Protein AF-A0A7X9BC38-F1 (afdb_monomer_lite)

pLDDT: mean 76.35, std 19.86, range [22.09, 97.69]

Secondary structure (DSSP, 8-state):
---------HHHHHHHTSSSHHHHHHHHHHHHTSSS-PPB---S----EEEEE-SSEEEEEE-SEEEEETTTEEEEE-TTS-EEEEETTTEEEEES--SS--HHHHHHHHS-TT-EEEEES------------SS----EESEEEEEETTEEEEEEEEEEEEETTTEEEEEETT--EEEEBSSSEEEEE-TT-SS-HHHHHHHHS-SS-EEEEESPPP-SPEEP--S--------EEEEEETTEEEEEEEEEEEEETTTEEEEEETTSEEEEEESTTEEEEE-SS-SS-HHHHHHHH-SEEEE--TT------EEP--SS--S-B--EEEEEETTEEEEEE-SEEEEETTTEEEEE-TTS-EEEEETTTEEEEEE--SSSSHHHHHHHT-SSEEEEE-----S---B--S---TT----EEEEEETTEEEEEEEEEEEE---TT---EEEEEE-TTS-EEEEEE----PPPSSEEEEEETTSSEEEEEEGGGEEEE--SS-HHHHHHHH--TT--EEE-HHHH-----PPP---S--------EEEEEETTEEEEEEEEEEEEEGGGTEEEEEETTS-EEEEETTTEEEEEES-HHHHHHHHHHHTT--SSS----B------

Structure (mmCIF, N/CA/C/O backbone):
data_AF-A0A7X9BC38-F1
#
_entry.id   AF-A0A7X9BC38-F1
#
loop_
_atom_site.group_PDB
_atom_site.id
_atom_site.type_symbol
_atom_site.label_atom_id
_atom_site.label_alt_id
_atom_site.label_comp_id
_atom_site.label_asym_id
_atom_site.label_entity_id
_atom_site.label_seq_id
_atom_site.pdbx_PDB_ins_code
_atom_site.Cartn_x
_atom_site.Cartn_y
_atom_site.Cartn_z
_atom_site.occupancy
_atom_site.B_iso_or_equiv
_atom_site.auth_seq_id
_atom_site.auth_comp_id
_atom_site.auth_asym_id
_atom_site.auth_atom_id
_atom_site.pdbx_PDB_model_num
ATOM 1 N N . MET A 1 1 ? 2.733 -49.177 -10.382 1.00 30.72 1 MET A N 1
ATOM 2 C CA . MET A 1 1 ? 4.001 -48.567 -9.919 1.00 30.72 1 MET A CA 1
ATOM 3 C C . MET A 1 1 ? 5.180 -49.210 -10.647 1.00 30.72 1 MET A C 1
ATOM 5 O O . MET A 1 1 ? 5.589 -50.303 -10.282 1.00 30.72 1 MET A O 1
ATOM 9 N N . LYS A 1 2 ? 5.704 -48.570 -11.699 1.00 22.09 2 LYS A N 1
ATOM 10 C CA . LYS A 1 2 ? 7.009 -48.903 -12.296 1.00 22.09 2 LYS A CA 1
ATOM 11 C C . LYS A 1 2 ? 7.976 -47.793 -11.882 1.00 22.09 2 LYS A C 1
ATOM 13 O O . LYS A 1 2 ? 7.775 -46.652 -12.278 1.00 22.09 2 LYS A O 1
ATOM 18 N N . LYS A 1 3 ? 8.974 -48.110 -11.053 1.00 22.75 3 LYS A N 1
ATOM 19 C CA . LYS A 1 3 ? 10.088 -47.200 -10.750 1.00 22.75 3 LYS A CA 1
ATOM 20 C C . LYS A 1 3 ? 11.022 -47.188 -11.960 1.00 22.75 3 LYS A C 1
ATOM 22 O O . LYS A 1 3 ? 11.592 -48.225 -12.288 1.00 22.75 3 LYS A O 1
ATOM 27 N N . ILE A 1 4 ? 11.155 -46.044 -12.623 1.00 23.14 4 ILE A N 1
ATOM 28 C CA . ILE A 1 4 ? 12.216 -45.805 -13.604 1.00 23.14 4 ILE A CA 1
ATOM 29 C C . ILE A 1 4 ? 13.392 -45.216 -12.823 1.00 23.14 4 ILE A C 1
ATOM 31 O O . ILE A 1 4 ? 13.280 -44.131 -12.264 1.00 23.14 4 ILE A O 1
ATOM 35 N N . PHE A 1 5 ? 14.498 -45.955 -12.740 1.00 23.59 5 PHE A N 1
ATOM 36 C CA . PHE A 1 5 ? 15.774 -45.433 -12.257 1.00 23.59 5 PHE A CA 1
ATOM 37 C C . PHE A 1 5 ? 16.539 -44.877 -13.459 1.00 23.59 5 PHE A C 1
ATOM 39 O O . PHE A 1 5 ? 16.936 -45.640 -14.339 1.00 23.59 5 PHE A O 1
ATOM 46 N N . VAL A 1 6 ? 16.748 -43.562 -13.504 1.00 26.64 6 VAL A N 1
ATOM 47 C CA . VAL A 1 6 ? 17.706 -42.953 -14.433 1.00 26.64 6 VAL A CA 1
ATOM 48 C C . VAL A 1 6 ? 19.097 -43.146 -13.833 1.00 26.64 6 VAL A C 1
ATOM 50 O O . VAL A 1 6 ? 19.411 -42.602 -12.777 1.00 26.64 6 VAL A O 1
ATOM 53 N N . LYS A 1 7 ? 19.916 -43.979 -14.478 1.00 25.97 7 LYS A N 1
ATOM 54 C CA . LYS A 1 7 ? 21.315 -44.200 -14.108 1.00 25.97 7 LYS A CA 1
ATOM 55 C C . LYS A 1 7 ? 22.137 -43.061 -14.715 1.00 25.97 7 LYS A C 1
ATOM 57 O O . LYS A 1 7 ? 22.360 -43.047 -15.921 1.00 25.97 7 LYS A O 1
ATOM 62 N N . VAL A 1 8 ? 22.520 -42.084 -13.895 1.00 33.84 8 VAL A N 1
ATOM 63 C CA . VAL A 1 8 ? 23.455 -41.026 -14.301 1.00 33.84 8 VAL A CA 1
ATOM 64 C C . VAL A 1 8 ? 24.853 -41.639 -14.392 1.00 33.84 8 VAL A C 1
ATOM 66 O O . VAL A 1 8 ? 25.285 -42.342 -13.480 1.00 33.84 8 VAL A O 1
ATOM 69 N N . ASP A 1 9 ? 25.523 -41.421 -15.519 1.00 35.16 9 ASP A N 1
ATOM 70 C CA . ASP A 1 9 ? 26.833 -41.989 -15.829 1.00 35.16 9 ASP A CA 1
ATOM 71 C C . ASP A 1 9 ? 27.935 -41.310 -14.988 1.00 35.16 9 ASP A C 1
ATOM 73 O O . ASP A 1 9 ? 28.197 -40.110 -15.125 1.00 35.16 9 ASP A O 1
ATOM 77 N N . GLU A 1 10 ? 28.566 -42.066 -14.083 1.00 39.22 10 GLU A N 1
ATOM 78 C CA . GLU A 1 10 ? 29.584 -41.567 -13.142 1.00 39.22 10 GLU A CA 1
ATOM 79 C C . GLU A 1 10 ? 30.809 -40.953 -13.844 1.00 39.22 10 GLU A C 1
ATOM 81 O O . GLU A 1 10 ? 31.502 -40.108 -13.264 1.00 39.22 10 GLU A O 1
ATOM 86 N N . ASP A 1 11 ? 31.072 -41.327 -15.099 1.00 38.28 11 ASP A N 1
ATOM 87 C CA . ASP A 1 11 ? 32.223 -40.832 -15.857 1.00 38.28 11 ASP A CA 1
ATOM 88 C C . ASP A 1 11 ? 32.031 -39.403 -16.396 1.00 38.28 11 ASP A C 1
ATOM 90 O O . ASP A 1 11 ? 33.016 -38.686 -16.610 1.00 38.28 11 ASP A O 1
ATOM 94 N N . ILE A 1 12 ? 30.785 -38.929 -16.527 1.00 45.94 12 ILE A N 1
ATOM 95 C CA . ILE A 1 12 ? 30.481 -37.529 -16.874 1.00 45.94 12 ILE A CA 1
ATOM 96 C C . ILE A 1 12 ? 30.762 -36.619 -15.669 1.00 45.94 12 ILE A C 1
ATOM 98 O O . ILE A 1 12 ? 31.411 -35.579 -15.808 1.00 45.94 12 ILE A O 1
ATOM 102 N N . ILE A 1 13 ? 30.378 -37.054 -14.466 1.00 41.34 13 ILE A N 1
ATOM 103 C CA . ILE A 1 13 ? 30.617 -36.324 -13.210 1.00 41.34 13 ILE A CA 1
ATOM 104 C C . ILE A 1 13 ? 32.123 -36.229 -12.916 1.00 41.34 13 ILE A C 1
ATOM 106 O O . ILE A 1 13 ? 32.634 -35.159 -12.575 1.00 41.34 13 ILE A O 1
ATOM 110 N N . LYS A 1 14 ? 32.877 -37.317 -13.132 1.00 38.75 14 LYS A N 1
ATOM 111 C CA . LYS A 1 14 ? 34.341 -37.324 -12.952 1.00 38.75 14 LYS A CA 1
ATOM 112 C C . LYS A 1 14 ? 35.088 -36.442 -13.958 1.00 38.75 14 LYS A C 1
ATOM 114 O O . LYS A 1 14 ? 36.154 -35.928 -13.614 1.00 38.75 14 LYS A O 1
ATOM 119 N N . LYS A 1 15 ? 34.556 -36.235 -15.171 1.00 40.56 15 LYS A N 1
ATOM 120 C CA . LYS A 1 15 ? 35.132 -35.301 -16.158 1.00 40.56 15 LYS A CA 1
ATOM 121 C C . LYS A 1 15 ? 34.895 -33.833 -15.795 1.00 40.56 15 LYS A C 1
ATOM 123 O O . LYS A 1 15 ? 35.798 -33.031 -16.006 1.00 40.56 15 LYS A O 1
ATOM 128 N N . ILE A 1 16 ? 33.750 -33.494 -15.201 1.00 41.62 16 ILE A N 1
ATOM 129 C CA . ILE A 1 16 ? 33.426 -32.119 -14.771 1.00 41.62 16 ILE A CA 1
ATOM 130 C C . ILE A 1 16 ? 34.248 -31.695 -13.536 1.00 41.62 16 ILE A C 1
ATOM 132 O O . ILE A 1 16 ? 34.621 -30.530 -13.407 1.00 41.62 16 ILE A O 1
ATOM 136 N N . LEU A 1 17 ? 34.593 -32.641 -12.655 1.00 38.31 17 LEU A N 1
ATOM 137 C CA . LEU A 1 17 ? 35.313 -32.385 -11.396 1.00 38.31 17 LEU A CA 1
ATOM 138 C C . LEU A 1 17 ? 36.843 -32.266 -11.530 1.00 38.31 17 LEU A C 1
ATOM 140 O O . LEU A 1 17 ? 37.531 -31.956 -10.553 1.00 38.31 17 LEU A O 1
ATOM 144 N N . LYS A 1 18 ? 37.419 -32.512 -12.712 1.00 42.03 18 LYS A N 1
ATOM 145 C CA . LYS A 1 18 ? 38.876 -32.528 -12.894 1.00 42.03 18 LYS A CA 1
ATOM 146 C C . LYS A 1 18 ? 39.396 -31.152 -13.337 1.00 42.03 18 LYS A C 1
ATOM 148 O O . LYS A 1 18 ? 39.661 -30.932 -14.511 1.00 42.03 18 LYS A O 1
ATOM 153 N N . ARG A 1 19 ? 39.674 -30.317 -12.324 1.00 40.22 19 ARG A N 1
ATOM 154 C CA . ARG A 1 19 ? 40.579 -29.140 -12.302 1.00 40.22 19 ARG A CA 1
ATOM 155 C C . ARG A 1 19 ? 39.962 -27.786 -12.701 1.00 40.22 19 ARG A C 1
ATOM 157 O O . ARG A 1 19 ? 39.982 -27.400 -13.860 1.00 40.22 19 ARG A O 1
ATOM 164 N N . GLY A 1 20 ? 39.534 -27.030 -11.683 1.00 33.75 20 GLY A N 1
ATOM 165 C CA . GLY A 1 20 ? 39.305 -25.573 -11.734 1.00 33.75 20 GLY A CA 1
ATOM 166 C C . GLY A 1 20 ? 37.865 -25.116 -11.471 1.00 33.75 20 GLY A C 1
ATOM 167 O O . GLY A 1 20 ? 37.649 -24.008 -10.999 1.00 33.75 20 GLY A O 1
ATOM 168 N N . SER A 1 21 ? 36.886 -25.986 -11.707 1.00 39.72 21 SER A N 1
ATOM 169 C CA . SER A 1 21 ? 35.453 -25.658 -11.750 1.00 39.72 21 SER A CA 1
ATOM 170 C C . SER A 1 21 ? 34.690 -25.923 -10.446 1.00 39.72 21 SER A C 1
ATOM 172 O O . SER A 1 21 ? 33.644 -25.323 -10.232 1.00 39.72 21 SER A O 1
ATOM 174 N N . THR A 1 22 ? 35.189 -26.772 -9.543 1.00 35.03 22 THR A N 1
ATOM 175 C CA . THR A 1 22 ? 34.437 -27.158 -8.332 1.00 35.03 22 THR A CA 1
ATOM 176 C C . THR A 1 22 ? 34.333 -26.031 -7.308 1.00 35.03 22 THR A C 1
ATOM 178 O O . THR A 1 22 ? 33.308 -25.918 -6.652 1.00 35.03 22 THR A O 1
ATOM 181 N N . LEU A 1 23 ? 35.356 -25.176 -7.191 1.00 33.75 23 LEU A N 1
ATOM 182 C CA . LEU A 1 23 ? 35.299 -24.018 -6.296 1.00 33.75 23 LEU A CA 1
ATOM 183 C C . LEU A 1 23 ? 34.376 -22.941 -6.875 1.00 33.75 23 LEU A C 1
ATOM 185 O O . LEU A 1 23 ? 33.543 -22.432 -6.155 1.00 33.75 23 LEU A O 1
ATOM 189 N N . VAL A 1 24 ? 34.434 -22.672 -8.184 1.00 39.97 24 VAL A N 1
ATOM 190 C CA . VAL A 1 24 ? 33.552 -21.689 -8.844 1.00 39.97 24 VAL A CA 1
ATOM 191 C C . VAL A 1 24 ? 32.089 -22.130 -8.806 1.00 39.97 24 VAL A C 1
ATOM 193 O O . VAL A 1 24 ? 31.226 -21.310 -8.536 1.00 39.97 24 VAL A O 1
ATOM 196 N N . VAL A 1 25 ? 31.800 -23.419 -9.008 1.00 40.16 25 VAL A N 1
ATOM 197 C CA . VAL A 1 25 ? 30.435 -23.959 -8.905 1.00 40.16 25 VAL A CA 1
ATOM 198 C C . VAL A 1 25 ? 29.974 -24.018 -7.448 1.00 40.16 25 VAL A C 1
ATOM 200 O O . VAL A 1 25 ? 28.839 -23.662 -7.175 1.00 40.16 25 VAL A O 1
ATOM 203 N N . ALA A 1 26 ? 30.833 -24.390 -6.493 1.00 37.91 26 ALA A N 1
ATOM 204 C CA . ALA A 1 26 ? 30.471 -24.371 -5.074 1.00 37.91 26 ALA A CA 1
ATOM 205 C C . ALA A 1 26 ? 30.277 -22.943 -4.539 1.00 37.91 26 ALA A C 1
ATOM 207 O O . ALA A 1 26 ? 29.366 -22.729 -3.747 1.00 37.91 26 ALA A O 1
ATOM 208 N N . THR A 1 27 ? 31.077 -21.973 -4.995 1.00 38.12 27 THR A N 1
ATOM 209 C CA . THR A 1 27 ? 30.932 -20.543 -4.688 1.00 38.12 27 THR A CA 1
ATOM 210 C C . THR A 1 27 ? 29.709 -19.949 -5.382 1.00 38.12 27 THR A C 1
ATOM 212 O O . THR A 1 27 ? 28.973 -19.220 -4.742 1.00 38.12 27 THR A O 1
ATOM 215 N N . ALA A 1 28 ? 29.413 -20.321 -6.631 1.00 37.84 28 ALA A N 1
ATOM 216 C CA . ALA A 1 28 ? 28.177 -19.922 -7.306 1.00 37.84 28 ALA A CA 1
ATOM 217 C C . ALA A 1 28 ? 26.937 -20.500 -6.607 1.00 37.84 28 ALA A C 1
ATOM 219 O O . ALA A 1 28 ? 25.984 -19.768 -6.396 1.00 37.84 28 ALA A O 1
ATOM 220 N N . ILE A 1 29 ? 26.981 -21.767 -6.170 1.00 37.06 29 ILE A N 1
ATOM 221 C CA . ILE A 1 29 ? 25.894 -22.414 -5.418 1.00 37.06 29 ILE A CA 1
ATOM 222 C C . ILE A 1 29 ? 25.734 -21.795 -4.021 1.00 37.06 29 ILE A C 1
ATOM 224 O O . ILE A 1 29 ? 24.613 -21.621 -3.561 1.00 37.06 29 ILE A O 1
ATOM 228 N N . THR A 1 30 ? 26.824 -21.435 -3.334 1.00 32.78 30 THR A N 1
ATOM 229 C CA . THR A 1 30 ? 26.721 -20.740 -2.035 1.00 32.78 30 THR A CA 1
ATOM 230 C C . THR A 1 30 ? 26.280 -19.288 -2.184 1.00 32.78 30 THR A C 1
ATOM 232 O O . THR A 1 30 ? 25.516 -18.840 -1.345 1.00 32.78 30 THR A O 1
ATOM 235 N N . MET A 1 31 ? 26.661 -18.592 -3.261 1.00 33.94 31 MET A N 1
ATOM 236 C CA . MET A 1 31 ? 26.184 -17.238 -3.575 1.00 33.94 31 MET A CA 1
ATOM 237 C C . MET A 1 31 ? 24.701 -17.216 -3.973 1.00 33.94 31 MET A C 1
ATOM 239 O O . MET A 1 31 ? 23.990 -16.311 -3.557 1.00 33.94 31 MET A O 1
ATOM 243 N N . THR A 1 32 ? 24.198 -18.231 -4.689 1.00 34.94 32 THR A N 1
ATOM 244 C CA . THR A 1 32 ? 22.752 -18.382 -4.960 1.00 34.94 32 THR A CA 1
ATOM 245 C C . THR A 1 32 ? 21.939 -18.776 -3.725 1.00 34.94 32 THR A C 1
ATOM 247 O O . THR A 1 32 ? 20.727 -18.636 -3.737 1.00 34.94 32 THR A O 1
ATOM 250 N N . LEU A 1 33 ? 22.588 -19.281 -2.668 1.00 31.27 33 LEU A N 1
ATOM 251 C CA . LEU A 1 33 ? 21.946 -19.677 -1.406 1.00 31.27 33 LEU A CA 1
ATOM 252 C C . LEU A 1 33 ? 22.126 -18.638 -0.283 1.00 31.27 33 LEU A C 1
ATOM 254 O O . LEU A 1 33 ? 21.619 -18.853 0.815 1.00 31.27 33 LEU A O 1
ATOM 258 N N . SER A 1 34 ? 22.881 -17.559 -0.523 1.00 30.34 34 SER A N 1
ATOM 259 C CA . SER A 1 34 ? 23.1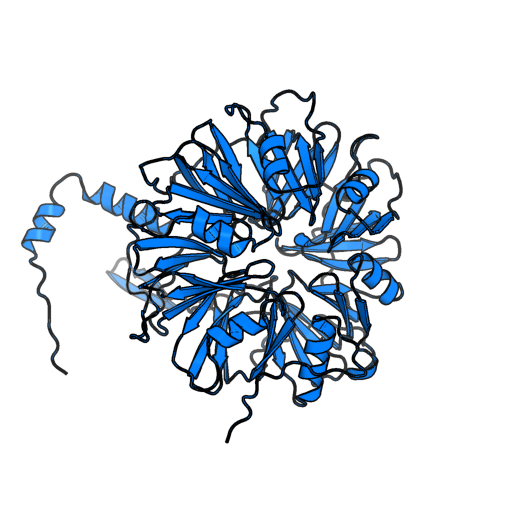77 -16.510 0.465 1.00 30.34 34 SER A CA 1
ATOM 260 C C . SER A 1 34 ? 22.623 -15.131 0.102 1.00 30.34 34 SER A C 1
ATOM 262 O O . SER A 1 34 ? 22.933 -14.170 0.802 1.00 30.34 34 SER A O 1
ATOM 264 N N . GLY A 1 35 ? 21.864 -15.005 -0.991 1.00 29.39 35 GLY A N 1
ATOM 265 C CA . GLY A 1 35 ? 21.002 -13.836 -1.188 1.00 29.39 35 GLY A CA 1
ATOM 266 C C . GLY A 1 35 ? 19.865 -13.860 -0.162 1.00 29.39 35 GLY A C 1
ATOM 267 O O . GLY A 1 35 ? 19.493 -14.941 0.296 1.00 29.39 35 GLY A O 1
ATOM 268 N N . CYS A 1 36 ? 19.308 -12.699 0.190 1.00 33.84 36 CYS A N 1
ATOM 269 C CA . CYS A 1 36 ? 18.105 -12.562 1.038 1.00 33.84 36 CYS A CA 1
ATOM 270 C C . CYS A 1 36 ? 16.825 -13.035 0.313 1.00 33.84 36 CYS A C 1
ATOM 272 O O . CYS A 1 36 ? 15.795 -12.394 0.395 1.00 33.84 36 CYS A O 1
ATOM 274 N N . ASN A 1 37 ? 16.944 -14.088 -0.497 1.00 42.16 37 ASN A N 1
ATOM 275 C CA . ASN A 1 37 ? 15.929 -14.610 -1.398 1.00 42.16 37 ASN A CA 1
ATOM 276 C C . ASN A 1 37 ? 15.975 -16.142 -1.310 1.00 42.16 37 ASN A C 1
ATOM 278 O O . ASN A 1 37 ? 16.452 -16.810 -2.235 1.00 42.16 37 ASN A O 1
ATOM 282 N N . ARG A 1 38 ? 15.583 -16.730 -0.173 1.00 39.81 38 ARG A N 1
ATOM 283 C CA . ARG A 1 38 ? 15.438 -18.192 -0.104 1.00 39.81 38 ARG A CA 1
ATOM 284 C C . ARG A 1 38 ? 14.304 -18.637 -1.026 1.00 39.81 38 ARG A C 1
ATOM 286 O O . ARG A 1 38 ? 13.170 -18.201 -0.896 1.00 39.81 38 ARG A O 1
ATOM 293 N N . GLU A 1 39 ? 14.613 -19.544 -1.949 1.00 48.28 39 GLU A N 1
ATOM 294 C CA . GLU A 1 39 ? 13.603 -20.180 -2.799 1.00 48.28 39 GLU A CA 1
ATOM 295 C C . GLU A 1 39 ? 12.757 -21.157 -1.957 1.00 48.28 39 GLU A C 1
ATOM 297 O O . GLU A 1 39 ? 13.284 -22.144 -1.423 1.00 48.28 39 GLU A O 1
ATOM 302 N N . ILE A 1 40 ? 11.442 -20.925 -1.862 1.00 49.09 40 ILE A N 1
ATOM 303 C CA . ILE A 1 40 ? 10.513 -21.856 -1.206 1.00 49.09 40 ILE A CA 1
ATOM 304 C C . ILE A 1 40 ? 10.020 -22.883 -2.236 1.00 49.09 40 ILE A C 1
ATOM 306 O O . ILE A 1 40 ? 9.362 -22.570 -3.231 1.00 49.09 40 ILE A O 1
ATOM 310 N N . ILE A 1 41 ? 10.344 -24.160 -2.007 1.00 45.22 41 ILE A N 1
ATOM 311 C CA . ILE A 1 41 ? 9.864 -25.264 -2.849 1.00 45.22 41 ILE A CA 1
ATOM 312 C C . ILE A 1 41 ? 8.481 -25.706 -2.350 1.00 45.22 41 ILE A C 1
ATOM 314 O O . ILE A 1 41 ? 8.385 -26.527 -1.433 1.00 45.22 41 ILE A O 1
ATOM 318 N N . ASP A 1 42 ? 7.410 -25.235 -2.995 1.00 49.03 42 ASP A N 1
ATOM 319 C CA . ASP A 1 42 ? 6.065 -25.781 -2.785 1.00 49.03 42 ASP A CA 1
ATOM 320 C C . ASP A 1 42 ? 5.773 -26.943 -3.755 1.00 49.03 42 ASP A C 1
ATOM 322 O O . ASP A 1 42 ? 5.684 -26.794 -4.976 1.00 49.03 42 ASP A O 1
ATOM 326 N N . THR A 1 43 ? 5.598 -28.138 -3.186 1.00 49.53 43 THR A N 1
ATOM 327 C CA . THR A 1 43 ? 5.215 -29.364 -3.913 1.00 49.53 43 THR A CA 1
ATOM 328 C C . THR A 1 43 ? 3.756 -29.768 -3.694 1.00 49.53 43 THR A C 1
ATOM 330 O O . THR A 1 43 ? 3.306 -30.780 -4.239 1.00 49.53 43 THR A O 1
ATOM 333 N N . LYS A 1 44 ? 3.013 -29.023 -2.871 1.00 55.09 44 LYS A N 1
ATOM 334 C CA . LYS A 1 44 ? 1.669 -29.369 -2.407 1.00 55.09 44 LYS A CA 1
ATOM 335 C C . LYS A 1 44 ? 0.586 -28.790 -3.308 1.00 55.09 44 LYS A C 1
ATOM 337 O O . LYS A 1 44 ? -0.410 -29.478 -3.550 1.00 55.09 44 LYS A O 1
ATOM 342 N N . TYR A 1 45 ? 0.787 -27.587 -3.841 1.00 57.59 45 TYR A N 1
ATOM 343 C CA . TYR A 1 45 ? -0.178 -26.933 -4.721 1.00 57.59 45 TYR A CA 1
ATOM 344 C C . TYR A 1 45 ? 0.480 -26.435 -6.007 1.00 57.59 45 TYR A C 1
ATOM 346 O O . TYR A 1 45 ? 1.612 -25.966 -6.010 1.00 57.59 45 TYR A O 1
ATOM 354 N N . GLY A 1 46 ? -0.229 -26.609 -7.124 1.00 65.75 46 GLY A N 1
ATOM 355 C CA . GLY A 1 46 ? 0.180 -26.066 -8.411 1.00 65.75 46 GLY A CA 1
ATOM 356 C C . GLY A 1 46 ? -0.706 -24.882 -8.758 1.00 65.75 46 GLY A C 1
ATOM 357 O O . GLY A 1 46 ? -1.925 -25.055 -8.803 1.00 65.75 46 GLY A O 1
ATOM 358 N N . LEU A 1 47 ? -0.091 -23.723 -8.974 1.00 77.56 47 LEU A N 1
ATOM 359 C CA . LEU A 1 47 ? -0.760 -22.490 -9.380 1.00 77.56 47 LEU A CA 1
ATOM 360 C C . LEU A 1 47 ? -0.942 -22.519 -10.900 1.00 77.56 47 LEU A C 1
ATOM 362 O O . LEU A 1 47 ? -0.026 -22.905 -11.629 1.00 77.56 47 LEU A O 1
ATOM 366 N N . ASP A 1 48 ? -2.136 -22.175 -11.371 1.00 79.88 48 ASP A N 1
ATOM 367 C CA . ASP A 1 48 ? -2.496 -22.248 -12.794 1.00 79.88 48 ASP A CA 1
ATOM 368 C C . ASP A 1 48 ? -2.832 -20.878 -13.394 1.00 79.88 48 ASP A C 1
ATOM 370 O O . ASP A 1 48 ? -2.551 -20.625 -14.568 1.00 79.88 48 ASP A O 1
ATOM 374 N N . THR A 1 49 ? -3.364 -19.972 -12.577 1.00 86.25 49 THR A N 1
ATOM 375 C CA . THR A 1 49 ? -3.862 -18.675 -13.023 1.00 86.25 49 THR A CA 1
ATOM 376 C C . THR A 1 49 ? -3.335 -17.574 -12.122 1.00 86.25 49 THR A C 1
ATOM 378 O O . THR A 1 49 ? -3.477 -17.658 -10.905 1.00 86.25 49 THR A O 1
ATOM 381 N N . GLY A 1 50 ? -2.769 -16.534 -12.724 1.00 90.00 50 GLY A N 1
ATOM 382 C CA . GLY A 1 50 ? -2.454 -15.284 -12.051 1.00 90.00 50 GLY A CA 1
ATOM 383 C C . GLY A 1 50 ? -3.505 -14.230 -12.372 1.00 90.00 50 GLY A C 1
ATOM 384 O O . GLY A 1 50 ? -4.079 -14.210 -13.468 1.00 90.00 50 GLY A O 1
ATOM 385 N N . LEU A 1 51 ? -3.764 -13.368 -11.402 1.00 91.06 51 LEU A N 1
ATOM 386 C CA . LEU A 1 51 ? -4.626 -12.209 -11.524 1.00 91.06 51 LEU A CA 1
ATOM 387 C C . LEU A 1 51 ? -3.893 -11.018 -10.924 1.00 91.06 51 LEU A C 1
ATOM 389 O O . LEU A 1 51 ? -3.662 -11.000 -9.724 1.00 91.06 51 LEU A O 1
ATOM 393 N N . THR A 1 52 ? -3.581 -10.022 -11.743 1.00 90.69 52 THR A N 1
ATOM 394 C CA . THR A 1 52 ? -3.111 -8.729 -11.241 1.00 90.69 52 THR A CA 1
ATOM 395 C C . THR A 1 52 ? -4.272 -7.744 -11.243 1.00 90.69 52 THR A C 1
ATOM 397 O O . THR A 1 52 ? -4.974 -7.641 -12.254 1.00 90.69 52 THR A O 1
ATOM 400 N N . ILE A 1 53 ? -4.480 -7.037 -10.136 1.00 84.88 53 ILE A N 1
ATOM 401 C CA . ILE A 1 53 ? -5.505 -5.994 -10.018 1.00 84.88 53 ILE A CA 1
ATOM 402 C C . ILE A 1 53 ? -4.818 -4.632 -10.118 1.00 84.88 53 ILE A C 1
ATOM 404 O O . ILE A 1 53 ? -3.892 -4.343 -9.369 1.00 84.88 53 ILE A O 1
ATOM 408 N N . GLY A 1 54 ? -5.231 -3.844 -11.110 1.00 80.06 54 GLY A N 1
ATOM 409 C CA . GLY A 1 54 ? -4.835 -2.449 -11.273 1.00 80.06 54 GLY A CA 1
ATOM 410 C C . GLY A 1 54 ? -5.821 -1.507 -10.582 1.00 80.06 54 GLY A C 1
ATOM 411 O O . GLY A 1 54 ? -6.608 -1.934 -9.742 1.00 80.06 54 GLY A O 1
ATOM 412 N N . ASP A 1 55 ? -5.800 -0.228 -10.961 1.00 71.56 55 ASP A N 1
ATOM 413 C CA . ASP A 1 55 ? -6.664 0.800 -10.356 1.00 71.56 55 ASP A CA 1
ATOM 414 C C . ASP A 1 55 ? -8.157 0.515 -10.619 1.00 71.56 55 ASP A C 1
ATOM 416 O O . ASP A 1 55 ? -8.942 0.248 -9.706 1.00 71.56 55 ASP A O 1
ATOM 420 N N . ASP A 1 56 ? -8.542 0.457 -11.895 1.00 79.50 56 ASP A N 1
ATOM 421 C CA . ASP A 1 56 ? -9.885 0.081 -12.345 1.00 79.50 56 ASP A CA 1
ATOM 422 C C . ASP A 1 56 ? -9.883 -1.150 -13.266 1.00 79.50 56 ASP A C 1
ATOM 424 O O . ASP A 1 56 ? -10.908 -1.493 -13.858 1.00 79.50 56 ASP A O 1
ATOM 428 N N . THR A 1 57 ? -8.755 -1.851 -13.375 1.00 87.56 57 THR A N 1
ATOM 429 C CA . THR A 1 57 ? -8.591 -2.988 -14.284 1.00 87.56 57 THR A CA 1
ATOM 430 C C . THR A 1 57 ? -8.192 -4.268 -13.576 1.00 87.56 57 THR A C 1
ATOM 432 O O . THR A 1 57 ? -7.699 -4.287 -12.451 1.00 87.56 57 THR A O 1
ATOM 435 N N . ALA A 1 58 ? -8.398 -5.381 -14.270 1.00 90.31 58 ALA A N 1
ATOM 436 C CA . ALA A 1 58 ? -7.893 -6.673 -13.854 1.00 90.31 58 ALA A CA 1
ATOM 437 C C . ALA A 1 58 ? -7.251 -7.391 -15.036 1.00 90.31 58 ALA A C 1
ATOM 439 O O . ALA A 1 58 ? -7.790 -7.414 -16.143 1.00 90.31 58 ALA A O 1
ATOM 440 N N . ILE A 1 59 ? -6.111 -8.031 -14.795 1.00 92.38 59 ILE A N 1
ATOM 441 C CA . ILE A 1 59 ? -5.345 -8.753 -15.805 1.00 92.38 59 ILE A CA 1
ATOM 442 C C . ILE A 1 59 ? -5.259 -10.220 -15.405 1.00 92.38 59 ILE A C 1
ATOM 444 O O . ILE A 1 59 ? -4.562 -10.575 -14.460 1.00 92.38 59 ILE A O 1
ATOM 448 N N . ILE A 1 60 ? -5.925 -11.087 -16.165 1.00 91.75 60 ILE A N 1
ATOM 449 C CA . ILE A 1 60 ? -5.855 -12.541 -15.984 1.00 91.75 60 ILE A CA 1
ATOM 450 C C . ILE A 1 60 ? -4.815 -13.130 -16.939 1.00 91.75 60 ILE A C 1
ATOM 452 O O . ILE A 1 60 ? -4.838 -12.855 -18.144 1.00 91.75 60 ILE A O 1
ATOM 456 N N . PHE A 1 61 ? -3.945 -13.995 -16.420 1.00 89.81 61 PHE A N 1
ATOM 457 C CA . PHE A 1 61 ? -2.920 -14.687 -17.200 1.00 89.81 61 PHE A CA 1
ATOM 458 C C . PHE A 1 61 ? -2.722 -16.139 -16.754 1.00 89.81 61 PHE A C 1
ATOM 460 O O . PHE A 1 61 ? -2.905 -16.485 -15.590 1.00 89.81 61 PHE A O 1
ATOM 467 N N . GLU A 1 62 ? -2.340 -17.003 -17.698 1.00 87.06 62 GLU A N 1
ATOM 468 C CA . GLU A 1 62 ? -1.948 -18.383 -17.388 1.00 87.06 62 GLU A CA 1
ATOM 469 C C . GLU A 1 62 ? -0.512 -18.407 -16.848 1.00 87.06 62 GLU A C 1
ATOM 471 O O . GLU A 1 62 ? 0.381 -17.733 -17.375 1.00 87.06 62 GLU A O 1
ATOM 476 N N . ILE A 1 63 ? -0.286 -19.223 -15.823 1.00 85.06 63 ILE A N 1
ATOM 477 C CA . ILE A 1 63 ? 1.033 -19.454 -15.241 1.00 85.06 63 ILE A CA 1
ATOM 478 C C . ILE A 1 63 ? 1.607 -20.727 -15.863 1.00 85.06 63 ILE A C 1
ATOM 480 O O . ILE A 1 63 ? 1.087 -21.823 -15.676 1.00 85.06 63 ILE A O 1
ATOM 484 N N . GLU A 1 64 ? 2.704 -20.598 -16.614 1.00 81.00 64 GLU A N 1
ATOM 485 C CA . GLU A 1 64 ? 3.492 -21.748 -17.069 1.00 81.00 64 GLU A CA 1
ATOM 486 C C . GLU A 1 64 ? 4.404 -22.274 -15.959 1.00 81.00 64 GLU A C 1
ATOM 488 O O . GLU A 1 64 ? 4.580 -23.488 -15.824 1.00 81.00 64 GLU A O 1
ATOM 493 N N . ASN A 1 65 ? 5.009 -21.362 -15.207 1.00 78.69 65 ASN A N 1
ATOM 494 C CA . ASN A 1 65 ? 5.899 -21.662 -14.101 1.00 78.69 65 ASN A CA 1
ATOM 495 C C . ASN A 1 65 ? 5.875 -20.496 -13.116 1.00 78.69 65 ASN A C 1
ATOM 497 O O . ASN A 1 65 ? 5.726 -19.347 -13.533 1.00 78.69 65 ASN A O 1
ATOM 501 N N . TRP A 1 66 ? 6.059 -20.788 -11.837 1.00 79.38 66 TRP A N 1
ATOM 502 C CA . TRP A 1 66 ? 6.140 -19.778 -10.794 1.00 79.38 66 TRP A CA 1
ATOM 503 C C . TRP A 1 66 ? 7.195 -20.162 -9.765 1.00 79.38 66 TRP A C 1
ATOM 505 O O . TRP A 1 66 ? 7.539 -21.341 -9.622 1.00 79.38 66 TRP A O 1
ATOM 515 N N . LYS A 1 67 ? 7.700 -19.152 -9.069 1.00 75.81 67 LYS A N 1
ATOM 516 C CA . LYS A 1 67 ? 8.614 -19.280 -7.942 1.00 75.81 67 LYS A CA 1
ATOM 517 C C . LYS A 1 67 ? 8.261 -18.253 -6.889 1.00 75.81 67 LYS A C 1
ATOM 519 O O . LYS A 1 67 ? 7.870 -17.143 -7.239 1.00 75.81 67 LYS A O 1
ATOM 524 N N . ASP A 1 68 ? 8.433 -18.666 -5.649 1.00 67.81 68 ASP A N 1
ATOM 525 C CA . ASP A 1 68 ? 8.241 -17.856 -4.458 1.00 67.81 68 ASP A CA 1
ATOM 526 C C . ASP A 1 68 ? 9.601 -17.469 -3.881 1.00 67.81 68 ASP A C 1
ATOM 528 O O . ASP A 1 68 ? 10.514 -18.309 -3.840 1.00 67.81 68 ASP A O 1
ATOM 532 N N . TYR A 1 69 ? 9.729 -16.210 -3.482 1.00 65.00 69 TYR A N 1
ATOM 533 C CA . TYR A 1 69 ? 10.930 -15.632 -2.890 1.00 65.00 69 TYR A CA 1
ATOM 534 C C . TYR A 1 69 ? 10.564 -14.966 -1.561 1.00 65.00 69 TYR A C 1
ATOM 536 O O . TYR A 1 69 ? 9.443 -14.495 -1.397 1.00 65.00 69 TYR A O 1
ATOM 544 N N . GLU A 1 70 ? 11.524 -14.922 -0.633 1.00 54.72 70 GLU A N 1
ATOM 545 C CA . GLU A 1 70 ? 11.416 -14.104 0.588 1.00 54.72 70 GLU A CA 1
ATOM 546 C C . GLU A 1 70 ? 11.124 -12.630 0.235 1.00 54.72 70 GLU A C 1
ATOM 548 O O . GLU A 1 70 ? 11.651 -12.127 -0.763 1.00 54.72 70 GLU A O 1
ATOM 553 N N . GLY A 1 71 ? 10.307 -11.952 1.050 1.00 57.12 71 GLY A N 1
ATOM 554 C CA . GLY A 1 71 ? 9.900 -10.558 0.839 1.00 57.12 71 GLY A CA 1
ATOM 555 C C . GLY A 1 71 ? 8.769 -10.413 -0.180 1.00 57.12 71 GLY A C 1
ATOM 556 O O . GLY A 1 71 ? 8.888 -9.647 -1.136 1.00 57.12 71 GLY A O 1
ATOM 557 N N . GLU A 1 72 ? 7.690 -11.186 -0.010 1.00 70.00 72 GLU A N 1
ATOM 558 C CA . GLU A 1 72 ? 6.407 -10.990 -0.707 1.00 70.00 72 GLU A CA 1
ATOM 559 C C . GLU A 1 72 ? 6.379 -11.144 -2.232 1.00 70.00 72 GLU A C 1
ATOM 561 O O . GLU A 1 72 ? 5.417 -10.716 -2.875 1.00 70.00 72 GLU A O 1
ATOM 566 N N . GLN A 1 73 ? 7.398 -11.739 -2.849 1.00 76.88 73 GLN A N 1
ATOM 567 C CA . GLN A 1 73 ? 7.563 -11.689 -4.303 1.00 76.88 73 GLN A CA 1
ATOM 568 C C . GLN A 1 73 ? 7.416 -13.034 -5.001 1.00 76.88 73 GLN A C 1
ATOM 570 O O . GLN A 1 73 ? 7.997 -14.052 -4.622 1.00 76.88 73 GLN A O 1
ATOM 575 N N . TYR A 1 74 ? 6.751 -12.993 -6.154 1.00 80.06 74 TYR A N 1
ATOM 576 C CA . TYR A 1 74 ? 6.657 -14.109 -7.082 1.00 80.06 74 TYR A CA 1
ATOM 577 C C . TYR A 1 74 ? 7.352 -13.796 -8.399 1.00 80.06 74 TYR A C 1
ATOM 579 O O . TYR A 1 74 ? 7.068 -12.786 -9.047 1.00 80.06 74 TYR A O 1
ATOM 587 N N . GLN A 1 75 ? 8.184 -14.722 -8.875 1.00 84.38 75 GLN A N 1
ATOM 588 C CA . GLN A 1 75 ? 8.550 -14.753 -10.291 1.00 84.38 75 GLN A CA 1
ATOM 589 C C . GLN A 1 75 ? 7.557 -15.643 -11.021 1.00 84.38 75 GLN A C 1
ATOM 591 O O . GLN A 1 75 ? 7.439 -16.835 -10.746 1.00 84.38 75 GLN A O 1
ATOM 596 N N . LEU A 1 76 ? 6.876 -15.068 -11.998 1.00 87.06 76 LEU A N 1
ATOM 597 C CA . LEU A 1 76 ? 5.853 -15.709 -12.801 1.00 87.06 76 LEU A CA 1
ATOM 598 C C . LEU A 1 76 ? 6.327 -15.766 -14.248 1.00 87.06 76 LEU A C 1
ATOM 600 O O . LEU A 1 76 ? 6.809 -14.779 -14.803 1.00 87.06 76 LEU A O 1
ATOM 604 N N . LYS A 1 77 ? 6.171 -16.924 -14.884 1.00 87.00 77 LYS A N 1
ATOM 605 C CA . LYS A 1 77 ? 6.416 -17.107 -16.312 1.00 87.00 77 LYS A CA 1
ATOM 606 C C . LYS A 1 77 ? 5.125 -17.513 -17.001 1.00 87.00 77 LYS A C 1
ATOM 608 O O . LYS A 1 77 ? 4.513 -18.511 -16.630 1.00 87.00 77 LYS A O 1
ATOM 613 N N . THR A 1 78 ? 4.750 -16.775 -18.038 1.00 87.38 78 THR A N 1
ATOM 614 C CA . THR A 1 78 ? 3.599 -17.101 -18.895 1.00 87.38 78 THR A CA 1
ATOM 615 C C . THR A 1 78 ? 3.991 -18.094 -20.000 1.00 87.38 78 THR A C 1
ATOM 617 O O . THR A 1 78 ? 5.158 -18.122 -20.410 1.00 87.38 78 THR A O 1
ATOM 620 N N . PRO A 1 79 ? 3.041 -18.859 -20.576 1.00 84.56 79 PRO A N 1
ATOM 621 C CA . PRO A 1 79 ? 3.309 -19.743 -21.717 1.00 84.56 79 PRO A CA 1
ATOM 622 C C . PRO A 1 79 ? 3.869 -19.027 -22.956 1.00 84.56 79 PRO A C 1
ATOM 624 O O . PRO A 1 79 ? 4.487 -19.651 -23.816 1.00 84.56 79 PRO A O 1
ATOM 627 N N . GLN A 1 80 ? 3.640 -17.717 -23.074 1.00 85.94 80 GLN A N 1
ATOM 628 C CA . GLN A 1 80 ? 4.132 -16.891 -24.176 1.00 85.94 80 GLN A CA 1
ATOM 629 C C . GLN A 1 80 ? 5.574 -16.407 -23.955 1.00 85.94 80 GLN A C 1
ATOM 631 O O . GLN A 1 80 ? 6.131 -15.750 -24.830 1.00 85.94 80 GLN A O 1
ATOM 636 N N . GLY A 1 81 ? 6.196 -16.748 -22.822 1.00 86.62 81 GLY A N 1
ATOM 637 C CA . GLY A 1 81 ? 7.594 -16.442 -22.531 1.00 86.62 81 GLY A CA 1
ATOM 638 C C . GLY A 1 81 ? 7.830 -15.125 -21.791 1.00 86.62 81 GLY A C 1
ATOM 639 O O . GLY A 1 81 ? 8.990 -14.804 -21.543 1.00 86.62 81 GLY A O 1
ATOM 640 N N . LEU A 1 82 ? 6.777 -14.384 -21.415 1.00 90.25 82 LEU A N 1
ATOM 641 C CA . LEU A 1 82 ? 6.906 -13.239 -20.504 1.00 90.25 82 LEU A CA 1
ATOM 642 C C . LEU A 1 82 ? 7.311 -13.754 -19.124 1.00 90.25 82 LEU A C 1
ATOM 644 O O . LEU A 1 82 ? 6.622 -14.632 -18.596 1.00 90.25 82 LEU A O 1
ATOM 648 N N . VAL A 1 83 ? 8.381 -13.198 -18.555 1.00 90.81 83 VAL A N 1
ATOM 649 C CA . VAL A 1 83 ? 8.740 -13.385 -17.141 1.00 90.81 83 VAL A CA 1
ATOM 650 C C . VAL A 1 83 ? 8.482 -12.078 -16.402 1.00 90.81 83 VAL A C 1
ATOM 652 O O . VAL A 1 83 ? 8.853 -11.015 -16.899 1.00 90.81 83 VAL A O 1
ATOM 655 N N . MET A 1 84 ? 7.851 -12.165 -15.238 1.00 90.88 84 MET A N 1
ATOM 656 C CA . MET A 1 84 ? 7.481 -11.037 -14.392 1.00 90.88 84 MET A CA 1
ATOM 657 C C . MET A 1 84 ? 7.865 -11.341 -12.947 1.00 90.88 84 MET A C 1
ATOM 659 O O . MET A 1 84 ? 7.525 -12.410 -12.454 1.00 90.88 84 MET A O 1
ATOM 663 N N . LEU A 1 85 ? 8.548 -10.414 -12.283 1.00 88.94 85 LEU A N 1
ATOM 664 C CA . LEU A 1 85 ? 8.663 -10.381 -10.827 1.00 88.94 85 LEU A CA 1
ATOM 665 C C . LEU A 1 85 ? 7.596 -9.426 -10.295 1.00 88.94 85 LEU A C 1
ATOM 667 O O . LEU A 1 85 ? 7.562 -8.274 -10.735 1.00 88.94 85 LEU A O 1
ATOM 671 N N . SER A 1 86 ? 6.733 -9.910 -9.407 1.00 87.12 86 SER A N 1
ATOM 672 C CA . SER A 1 86 ? 5.592 -9.164 -8.870 1.00 87.12 86 SER A CA 1
ATOM 673 C C . SER A 1 86 ? 5.448 -9.378 -7.371 1.00 87.12 86 SER A C 1
ATOM 675 O O . SER A 1 86 ? 5.775 -10.462 -6.895 1.00 87.12 86 SER A O 1
ATOM 677 N N . SER A 1 87 ? 4.919 -8.382 -6.660 1.00 84.00 87 SER A N 1
ATOM 678 C CA . SER A 1 87 ? 4.514 -8.525 -5.260 1.00 84.00 87 SER A CA 1
ATOM 679 C C . SER A 1 87 ? 3.187 -9.289 -5.142 1.00 84.00 87 SER A C 1
ATOM 681 O O . SER A 1 87 ? 2.333 -9.242 -6.032 1.00 84.00 87 SER A O 1
ATOM 683 N N . SER A 1 88 ? 3.012 -9.988 -4.024 1.00 78.75 88 SER A N 1
ATOM 684 C CA . SER A 1 88 ? 1.762 -10.618 -3.599 1.00 78.75 88 SER A CA 1
ATOM 685 C C . SER A 1 88 ? 0.665 -9.615 -3.222 1.00 78.75 88 SER A C 1
ATOM 687 O O . SER A 1 88 ? -0.502 -9.991 -3.124 1.00 78.75 88 SER A O 1
ATOM 689 N N . PHE A 1 89 ? 1.010 -8.333 -3.060 1.00 80.62 89 PHE A N 1
ATOM 690 C CA . PHE A 1 89 ? 0.068 -7.266 -2.711 1.00 80.62 89 PHE A CA 1
ATOM 691 C C . PHE A 1 89 ? -0.857 -6.865 -3.854 1.00 80.62 89 PHE A C 1
ATOM 693 O O . PHE A 1 89 ? -1.909 -6.288 -3.610 1.00 80.62 89 PHE A O 1
ATOM 700 N N . ASP A 1 90 ? -0.492 -7.140 -5.101 1.00 82.88 90 ASP A N 1
ATOM 701 C CA . ASP A 1 90 ? -1.328 -6.793 -6.255 1.00 82.88 90 ASP A CA 1
ATOM 702 C C . ASP A 1 90 ? -1.563 -7.959 -7.211 1.00 82.88 90 ASP A C 1
ATOM 704 O O . ASP A 1 90 ? -2.262 -7.813 -8.219 1.00 82.88 90 ASP A O 1
ATOM 708 N N . THR A 1 91 ? -0.972 -9.118 -6.909 1.00 88.25 91 THR A N 1
ATOM 709 C CA . THR A 1 91 ? -1.007 -10.292 -7.767 1.00 88.25 91 THR A CA 1
ATOM 710 C C . THR A 1 91 ? -1.443 -11.522 -6.990 1.00 88.25 91 THR A C 1
ATOM 712 O O . THR A 1 91 ? -0.702 -12.099 -6.200 1.00 88.25 91 THR A O 1
ATOM 715 N N . GLU A 1 92 ? -2.652 -11.965 -7.312 1.00 88.94 92 GLU A N 1
ATOM 716 C CA . GLU A 1 92 ? -3.311 -13.119 -6.722 1.00 88.94 92 GLU A CA 1
ATOM 717 C C . GLU A 1 92 ? -3.060 -14.365 -7.565 1.00 88.94 92 GLU A C 1
ATOM 719 O O . GLU A 1 92 ? -3.212 -14.351 -8.794 1.00 88.94 92 GLU A O 1
ATOM 724 N N . LEU A 1 93 ? -2.723 -15.479 -6.915 1.00 88.62 93 LEU A N 1
ATOM 725 C CA . LEU A 1 93 ? -2.441 -16.737 -7.603 1.00 88.62 93 LEU A CA 1
ATOM 726 C C . LEU A 1 93 ? -3.487 -17.791 -7.243 1.00 88.62 93 LEU A C 1
ATOM 728 O O . LEU A 1 93 ? -3.675 -18.158 -6.085 1.00 88.62 93 LEU A O 1
ATOM 732 N N . PHE A 1 94 ? -4.175 -18.324 -8.246 1.00 87.31 94 PHE A N 1
ATOM 733 C CA . PHE A 1 94 ? -5.230 -19.315 -8.057 1.00 87.31 94 PHE A CA 1
ATOM 734 C C . PHE A 1 94 ? -4.734 -20.731 -8.331 1.00 87.31 94 PHE A C 1
ATOM 736 O O . PHE A 1 94 ? -3.863 -20.970 -9.171 1.00 87.31 94 PHE A O 1
ATOM 743 N N . TYR A 1 95 ? -5.346 -21.686 -7.629 1.00 82.62 95 TYR A N 1
ATOM 744 C CA . TYR A 1 95 ? -5.118 -23.106 -7.851 1.00 82.62 95 TYR A CA 1
ATOM 745 C C . TYR A 1 95 ? -6.397 -23.926 -7.752 1.00 82.62 95 TYR A C 1
ATOM 747 O O . TYR A 1 95 ? -7.299 -23.657 -6.954 1.00 82.62 95 TYR A O 1
ATOM 755 N N . GLY A 1 96 ? -6.418 -25.020 -8.510 1.00 74.75 96 GLY A N 1
ATOM 756 C CA . GLY A 1 96 ? -7.520 -25.968 -8.482 1.00 74.75 96 GLY A CA 1
ATOM 757 C C . GLY A 1 96 ? -8.711 -25.505 -9.314 1.00 74.75 96 GLY A C 1
ATOM 758 O O . GLY A 1 96 ? -8.755 -24.407 -9.857 1.00 74.75 96 GLY A O 1
ATOM 759 N N . HIS A 1 97 ? -9.691 -26.393 -9.429 1.00 69.31 97 HIS A N 1
ATOM 760 C CA . HIS A 1 97 ? -10.881 -26.153 -10.229 1.00 69.31 97 HIS A CA 1
ATOM 761 C C . HIS A 1 97 ? -12.076 -25.898 -9.319 1.00 69.31 97 HIS A C 1
ATOM 763 O O . HIS A 1 97 ? -12.193 -26.523 -8.266 1.00 69.31 97 HIS A O 1
ATOM 769 N N . SER A 1 98 ? -12.957 -25.002 -9.747 1.00 69.00 98 SER A N 1
ATOM 770 C CA . SER A 1 98 ? -14.225 -24.739 -9.086 1.00 69.00 98 SER A CA 1
ATOM 771 C C . SER A 1 98 ? -15.286 -24.437 -10.133 1.00 69.00 98 SER A C 1
ATOM 773 O O . SER A 1 98 ? -15.086 -23.581 -10.996 1.00 69.00 98 SER A O 1
ATOM 775 N N . ASP A 1 99 ? -16.425 -25.111 -9.991 1.00 66.25 99 ASP A N 1
ATOM 776 C CA . ASP A 1 99 ? -17.649 -24.818 -10.737 1.00 66.25 99 ASP A CA 1
ATOM 777 C C . ASP A 1 99 ? -18.388 -23.585 -10.170 1.00 66.25 99 ASP A C 1
ATOM 779 O O . ASP A 1 99 ? -19.297 -23.051 -10.804 1.00 66.25 99 ASP A O 1
ATOM 783 N N . THR A 1 100 ? -18.004 -23.126 -8.972 1.00 65.56 100 THR A N 1
ATOM 784 C CA . THR A 1 100 ? -18.674 -22.058 -8.209 1.00 65.56 100 THR A CA 1
ATOM 785 C C . THR A 1 100 ? -17.974 -20.704 -8.346 1.00 65.56 100 THR A C 1
ATOM 787 O O . THR A 1 100 ? -18.629 -19.675 -8.481 1.00 65.56 100 THR A O 1
ATOM 790 N N . TYR A 1 101 ? -16.643 -20.699 -8.314 1.00 69.56 101 TYR A N 1
ATOM 791 C CA . TYR A 1 101 ? -15.761 -19.540 -8.250 1.00 69.56 101 TYR A CA 1
ATOM 792 C C . TYR A 1 101 ? -14.864 -19.548 -9.484 1.00 69.56 101 TYR A C 1
ATOM 794 O O . TYR A 1 101 ? -13.888 -20.297 -9.557 1.00 69.56 101 TYR A O 1
ATOM 802 N N . SER A 1 102 ? -15.171 -18.702 -10.467 1.00 80.12 102 SER A N 1
ATOM 803 C CA . SER A 1 102 ? -14.278 -18.472 -11.610 1.00 80.12 102 SER A CA 1
ATOM 804 C C . SER A 1 102 ? -13.373 -17.265 -11.347 1.00 80.12 102 SER A C 1
ATOM 806 O O . SER A 1 102 ? -13.857 -16.242 -10.862 1.00 80.12 102 SER A O 1
ATOM 808 N N . VAL A 1 103 ? -12.088 -17.335 -11.734 1.00 84.81 103 VAL A N 1
ATOM 809 C CA . VAL A 1 103 ? -11.165 -16.173 -11.658 1.00 84.81 103 VAL A CA 1
ATOM 810 C C . VAL A 1 103 ? -11.747 -14.979 -12.395 1.00 84.81 103 VAL A C 1
ATOM 812 O O . VAL A 1 103 ? -11.679 -13.858 -11.915 1.00 84.81 103 VAL A O 1
ATOM 815 N N . LYS A 1 104 ? -12.397 -15.228 -13.539 1.00 84.88 104 LYS A N 1
ATOM 816 C CA . LYS A 1 104 ? -13.073 -14.196 -14.327 1.00 84.88 104 LYS A CA 1
ATOM 817 C C . LYS A 1 104 ? -14.039 -13.374 -13.484 1.00 84.88 104 LYS A C 1
ATOM 819 O O . LYS A 1 104 ? -14.035 -12.150 -13.564 1.00 84.88 104 LYS A O 1
ATOM 824 N N . SER A 1 105 ? -14.898 -14.039 -12.724 1.00 81.56 105 SER A N 1
ATOM 825 C CA . SER A 1 105 ? -15.903 -13.324 -11.956 1.00 81.56 105 SER A CA 1
ATOM 826 C C . SER A 1 105 ? -15.364 -12.776 -10.641 1.00 81.56 105 SER A C 1
ATOM 828 O O . SER A 1 105 ? -15.868 -11.743 -10.218 1.00 81.56 105 SER A O 1
ATOM 830 N N . PHE A 1 106 ? -14.337 -13.391 -10.048 1.00 85.00 106 PHE A N 1
ATOM 831 C CA . PHE A 1 106 ? -13.579 -12.761 -8.965 1.00 85.00 106 PHE A CA 1
ATOM 832 C C . PHE A 1 106 ? -12.989 -11.423 -9.436 1.00 85.00 106 PHE A C 1
ATOM 834 O O . PHE A 1 106 ? -13.228 -10.391 -8.817 1.00 85.00 106 PHE A O 1
ATOM 841 N N . ALA A 1 107 ? -12.301 -11.433 -10.580 1.00 87.50 107 ALA A N 1
ATOM 842 C CA . ALA A 1 107 ? -11.676 -10.261 -11.181 1.00 87.50 107 ALA A CA 1
ATOM 843 C C . ALA A 1 107 ? -12.701 -9.180 -11.548 1.00 87.50 107 ALA A C 1
ATOM 845 O O . ALA A 1 107 ? -12.508 -8.015 -11.231 1.00 87.50 107 ALA A O 1
ATOM 846 N N . SER A 1 108 ? -13.833 -9.574 -12.143 1.00 83.88 108 SER A N 1
ATOM 847 C CA . SER A 1 108 ? -14.907 -8.633 -12.508 1.00 83.88 108 SER A CA 1
ATOM 848 C C . SER A 1 108 ? -15.534 -7.938 -11.293 1.00 83.88 108 SER A C 1
ATOM 850 O O . SER A 1 108 ? -16.069 -6.848 -11.434 1.00 83.88 108 SER A O 1
ATOM 852 N N . ASN A 1 109 ? -15.492 -8.566 -10.115 1.00 80.69 109 ASN A N 1
ATOM 853 C CA . ASN A 1 109 ? -15.999 -7.976 -8.876 1.00 80.69 109 ASN A CA 1
ATOM 854 C C . ASN A 1 109 ? -14.945 -7.150 -8.129 1.00 80.69 109 ASN A C 1
ATOM 856 O O . ASN A 1 109 ? -15.309 -6.293 -7.325 1.00 80.69 109 ASN A O 1
ATOM 860 N N . ALA A 1 110 ? -13.660 -7.445 -8.340 1.00 81.12 110 ALA A N 1
ATOM 861 C CA . ALA A 1 110 ? -12.554 -6.700 -7.746 1.00 81.12 110 ALA A CA 1
ATOM 862 C C . ALA A 1 110 ? -12.396 -5.307 -8.377 1.00 81.12 110 ALA A C 1
ATOM 864 O O . ALA A 1 110 ? -11.909 -4.393 -7.725 1.00 81.12 110 ALA A O 1
ATOM 865 N N . ILE A 1 111 ? -12.856 -5.137 -9.618 1.00 80.94 111 ILE A N 1
ATOM 866 C CA . ILE A 1 111 ? -12.821 -3.864 -10.342 1.00 80.94 111 ILE A CA 1
ATOM 867 C C . ILE A 1 111 ? -14.141 -3.098 -10.214 1.00 80.94 111 ILE A C 1
ATOM 869 O O . ILE A 1 111 ? -15.182 -3.648 -9.841 1.00 80.94 111 ILE A O 1
ATOM 873 N N . SER A 1 112 ? -14.107 -1.802 -10.528 1.00 73.06 112 SER A N 1
ATOM 874 C CA . SER A 1 112 ? -15.315 -0.976 -10.570 1.00 73.06 112 SER A CA 1
ATOM 875 C C . SER A 1 112 ? -16.297 -1.475 -11.648 1.00 73.06 112 SER A C 1
ATOM 877 O O . SER A 1 112 ? -15.911 -2.154 -12.596 1.00 73.06 112 SER A O 1
ATOM 879 N N . ASN A 1 113 ? -17.579 -1.095 -11.566 1.00 65.94 113 ASN A N 1
ATOM 880 C CA . ASN A 1 113 ? -18.579 -1.466 -12.587 1.00 65.94 113 ASN A CA 1
ATOM 881 C C . ASN A 1 113 ? -18.239 -0.965 -14.007 1.00 65.94 113 ASN A C 1
ATOM 883 O O . ASN A 1 113 ? -18.843 -1.426 -14.974 1.00 65.94 113 ASN A O 1
ATOM 887 N N . LEU A 1 114 ? -17.341 0.018 -14.119 1.00 67.94 114 LEU A N 1
ATOM 888 C CA . LEU A 1 114 ? -16.849 0.567 -15.384 1.00 67.94 114 LEU A CA 1
ATOM 889 C C . LEU A 1 114 ? -15.470 0.012 -15.767 1.00 67.94 114 LEU A C 1
ATOM 891 O O . LEU A 1 114 ? -14.974 0.345 -16.837 1.00 67.94 114 LEU A O 1
ATOM 895 N N . GLY A 1 115 ? -14.880 -0.815 -14.905 1.00 75.50 115 GLY A N 1
ATOM 896 C CA . GLY A 1 115 ? -13.540 -1.348 -15.058 1.00 75.50 115 GLY A CA 1
ATOM 897 C C . GLY A 1 115 ? -13.397 -2.349 -16.197 1.00 75.50 115 GLY A C 1
ATOM 898 O O . GLY A 1 115 ? -14.359 -3.004 -16.619 1.00 75.50 115 GLY A O 1
ATOM 899 N N . GLU A 1 116 ? -12.167 -2.503 -16.679 1.00 85.50 116 GLU A N 1
ATOM 900 C CA . GLU A 1 116 ? -11.848 -3.384 -17.800 1.00 85.50 116 GLU A CA 1
ATOM 901 C C . GLU A 1 116 ? -11.176 -4.687 -17.351 1.00 85.50 116 GLU A C 1
ATOM 903 O O . GLU A 1 116 ? -10.222 -4.710 -16.571 1.00 85.50 116 GLU A O 1
ATOM 908 N N . LEU A 1 117 ? -11.662 -5.807 -17.894 1.00 88.38 117 LEU A N 1
ATOM 909 C CA . LEU A 1 117 ? -11.048 -7.116 -17.702 1.00 88.38 117 LEU A CA 1
ATOM 910 C C . LEU A 1 117 ? -10.193 -7.489 -18.914 1.00 88.38 117 LEU A C 1
ATOM 912 O O . LEU A 1 117 ? -10.701 -7.696 -20.021 1.00 88.38 117 LEU A O 1
ATOM 916 N N . HIS A 1 118 ? -8.900 -7.663 -18.682 1.00 89.19 118 HIS A N 1
ATOM 917 C CA . HIS A 1 118 ? -7.930 -8.048 -19.690 1.00 89.19 118 HIS A CA 1
ATOM 918 C C . HIS A 1 118 ? -7.480 -9.497 -19.540 1.00 89.19 118 HIS A C 1
ATOM 920 O O . HIS A 1 118 ? -7.379 -10.057 -18.450 1.00 89.19 118 HIS A O 1
ATOM 926 N N . TYR A 1 119 ? -7.131 -10.082 -20.682 1.00 88.06 119 TYR A N 1
ATOM 927 C CA . TYR A 1 119 ? -6.530 -11.403 -20.769 1.00 88.06 119 TYR A CA 1
ATOM 928 C C . TYR A 1 119 ? -5.149 -11.297 -21.415 1.00 88.06 119 TYR A C 1
ATOM 930 O O . TYR A 1 119 ? -4.970 -10.617 -22.436 1.00 88.06 119 TYR A O 1
ATOM 938 N N . LEU A 1 120 ? -4.161 -11.957 -20.816 1.00 82.69 120 LEU A N 1
ATOM 939 C CA . LEU A 1 120 ? -2.825 -12.109 -21.382 1.00 82.69 120 LEU A CA 1
ATOM 940 C C . LEU A 1 120 ? -2.610 -13.551 -21.831 1.00 82.69 120 LEU A C 1
ATOM 942 O O . LEU A 1 120 ? -2.578 -14.478 -21.026 1.00 82.69 120 LEU A O 1
ATOM 946 N N . GLY A 1 121 ? -2.432 -13.715 -23.143 1.00 67.19 121 GLY A N 1
ATOM 947 C CA . GLY A 1 121 ? -2.201 -15.013 -23.766 1.00 67.19 121 GLY A CA 1
ATOM 948 C C . GLY A 1 121 ? -3.478 -15.798 -24.082 1.00 67.19 121 GLY A C 1
ATOM 949 O O . GLY A 1 121 ? -4.598 -15.302 -23.969 1.00 67.19 121 GLY A O 1
ATOM 950 N N . LEU A 1 122 ? -3.287 -17.036 -24.545 1.00 60.03 122 LEU A N 1
ATOM 951 C CA . LEU A 1 122 ? -4.364 -18.011 -24.728 1.00 60.03 122 LEU A CA 1
ATOM 952 C C . LEU A 1 122 ? -4.553 -18.752 -23.405 1.00 60.03 122 LEU A C 1
ATOM 954 O O . LEU A 1 122 ? -3.652 -19.483 -23.009 1.00 60.03 122 LEU A O 1
ATOM 958 N N . ILE A 1 123 ? -5.699 -18.572 -22.750 1.00 57.81 123 ILE A N 1
ATOM 959 C CA . ILE A 1 123 ? -6.039 -19.312 -21.530 1.00 57.81 123 ILE A CA 1
ATOM 960 C C . ILE A 1 123 ? -6.449 -20.724 -21.929 1.00 57.81 123 ILE A C 1
ATOM 962 O O . ILE A 1 123 ? -7.421 -20.900 -22.669 1.00 57.81 123 ILE A O 1
ATOM 966 N N . SER A 1 124 ? -5.708 -21.727 -21.460 1.00 53.94 124 SER A N 1
ATOM 967 C CA . SER A 1 124 ? -6.104 -23.126 -21.592 1.00 53.94 124 SER A CA 1
ATOM 968 C C . SER A 1 124 ? -6.395 -23.744 -20.226 1.00 53.94 124 SER A C 1
ATOM 970 O O . SER A 1 124 ? -5.597 -23.619 -19.305 1.00 53.94 124 SER A O 1
ATOM 972 N N . ASP A 1 125 ? -7.521 -24.451 -20.104 1.00 48.47 125 ASP A N 1
ATOM 973 C CA . ASP A 1 125 ? -7.880 -25.221 -18.903 1.00 48.47 125 ASP A CA 1
ATOM 974 C C . ASP A 1 125 ? -7.020 -26.499 -18.804 1.00 48.47 125 ASP A C 1
ATOM 976 O O . ASP A 1 125 ? -7.508 -27.614 -19.012 1.00 48.47 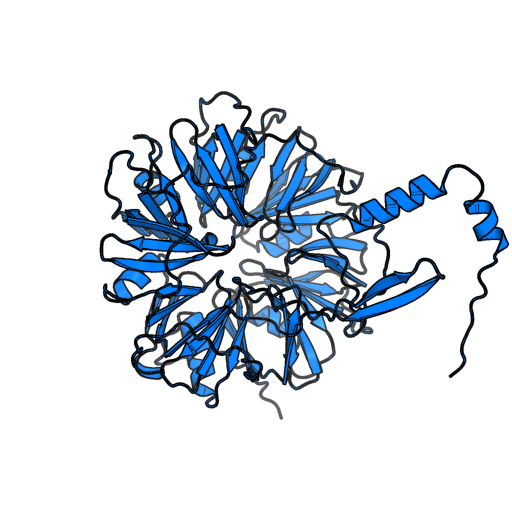125 ASP A O 1
ATOM 980 N N . LYS A 1 126 ? -5.707 -26.364 -18.578 1.00 51.00 126 LYS A N 1
ATOM 981 C CA . LYS A 1 126 ? -4.780 -27.501 -18.450 1.00 51.00 126 LYS A CA 1
ATOM 982 C C . LYS A 1 126 ? -4.015 -27.510 -17.126 1.00 51.00 126 LYS A C 1
ATOM 984 O O . LYS A 1 126 ? -3.918 -26.513 -16.430 1.00 51.00 126 LYS A O 1
ATOM 989 N N . ASP A 1 127 ? -3.535 -28.714 -16.808 1.00 51.69 127 ASP A N 1
ATOM 990 C CA . ASP A 1 127 ? -3.141 -29.244 -15.497 1.00 51.69 127 ASP A CA 1
ATOM 991 C C . ASP A 1 127 ? -2.301 -28.344 -14.567 1.00 51.69 127 ASP A C 1
ATOM 993 O O . ASP A 1 127 ? -1.424 -27.596 -14.993 1.00 51.69 127 ASP A O 1
ATOM 997 N N . LYS A 1 128 ? -2.521 -28.549 -13.256 1.00 53.16 128 LYS A N 1
ATOM 998 C CA . LYS A 1 128 ? -1.818 -27.939 -12.110 1.00 53.16 128 LYS A CA 1
ATOM 999 C C . LYS A 1 128 ? -0.298 -27.887 -12.306 1.00 53.16 128 LYS A C 1
ATOM 1001 O O . LYS A 1 128 ? 0.332 -28.932 -12.496 1.00 53.16 128 LYS A O 1
ATOM 1006 N N . ARG A 1 129 ? 0.303 -26.700 -12.156 1.00 65.06 129 ARG A N 1
ATOM 1007 C CA . ARG A 1 129 ? 1.746 -26.488 -12.347 1.00 65.06 129 ARG A CA 1
ATOM 1008 C C . ARG A 1 129 ? 2.462 -26.233 -11.019 1.00 65.06 129 ARG A C 1
ATOM 1010 O O . ARG A 1 129 ? 2.343 -25.174 -10.411 1.00 65.06 129 ARG A O 1
ATOM 1017 N N . PHE A 1 130 ? 3.168 -27.251 -10.537 1.00 57.31 130 PHE A N 1
ATOM 1018 C CA . PHE A 1 130 ? 3.930 -27.194 -9.284 1.00 57.31 130 PHE A CA 1
ATOM 1019 C C . PHE A 1 130 ? 5.321 -26.586 -9.501 1.00 57.31 130 PHE A C 1
ATOM 1021 O O . PHE A 1 130 ? 5.917 -26.767 -10.568 1.00 57.31 130 PHE A O 1
ATOM 1028 N N . ASN A 1 131 ? 5.872 -25.952 -8.462 1.00 56.28 131 ASN A N 1
ATOM 1029 C CA . ASN A 1 131 ? 7.246 -25.463 -8.472 1.00 56.28 131 ASN A CA 1
ATOM 1030 C C . ASN A 1 131 ? 8.230 -26.635 -8.262 1.00 56.28 131 ASN A C 1
ATOM 1032 O O . ASN A 1 131 ? 8.467 -27.093 -7.146 1.00 56.28 131 ASN A O 1
ATOM 1036 N N . TYR A 1 132 ? 8.792 -27.162 -9.355 1.00 49.78 132 TYR A N 1
ATOM 1037 C CA . TYR A 1 132 ? 9.787 -28.247 -9.313 1.00 49.78 132 TYR A CA 1
ATOM 1038 C C . TYR A 1 132 ? 11.232 -27.781 -9.562 1.00 49.78 132 TYR A C 1
ATOM 1040 O O . TYR A 1 132 ? 12.134 -28.618 -9.653 1.00 49.78 132 TYR A O 1
ATOM 1048 N N . GLN A 1 133 ? 11.477 -26.480 -9.745 1.00 49.59 133 GLN A N 1
ATOM 1049 C CA . GLN A 1 133 ? 12.794 -25.984 -10.150 1.00 49.59 133 GLN A CA 1
ATOM 1050 C C . GLN A 1 133 ? 13.645 -25.594 -8.937 1.00 49.59 133 GLN A C 1
ATOM 1052 O O . GLN A 1 133 ? 13.281 -24.700 -8.195 1.00 49.59 133 GLN A O 1
ATOM 1057 N N . ILE A 1 134 ? 14.804 -26.248 -8.790 1.00 45.75 134 ILE A N 1
ATOM 1058 C CA . ILE A 1 134 ? 15.780 -26.045 -7.693 1.00 45.75 134 ILE A CA 1
ATOM 1059 C C . ILE A 1 134 ? 16.852 -24.991 -8.056 1.00 45.75 134 ILE A C 1
ATOM 1061 O O . ILE A 1 134 ? 17.672 -24.612 -7.230 1.00 45.75 134 ILE A O 1
ATOM 1065 N N . ILE A 1 135 ? 16.939 -24.598 -9.331 1.00 46.31 135 ILE A N 1
ATOM 1066 C CA . ILE A 1 135 ? 17.937 -23.640 -9.823 1.00 46.31 135 ILE A CA 1
ATOM 1067 C C . ILE A 1 135 ? 17.231 -22.659 -10.742 1.00 46.31 135 ILE A C 1
ATOM 1069 O O . ILE A 1 135 ? 16.617 -23.063 -11.737 1.00 46.31 135 ILE A O 1
ATOM 1073 N N . ASP A 1 136 ? 17.346 -21.371 -10.438 1.00 53.78 136 ASP A N 1
ATOM 1074 C CA . ASP A 1 136 ? 16.865 -20.329 -11.323 1.00 53.78 136 ASP A CA 1
ATOM 1075 C C . ASP A 1 136 ? 17.890 -19.903 -12.379 1.00 53.78 136 ASP A C 1
ATOM 1077 O O . ASP A 1 136 ? 19.029 -19.544 -12.099 1.00 53.78 136 ASP A O 1
ATOM 1081 N N . THR A 1 137 ? 17.457 -19.949 -13.636 1.00 52.47 137 THR A N 1
ATOM 1082 C CA . THR A 1 137 ? 18.230 -19.504 -14.804 1.00 52.47 137 THR A CA 1
ATOM 1083 C C . THR A 1 137 ? 17.589 -18.296 -15.496 1.00 52.47 137 THR A C 1
ATOM 1085 O O . THR A 1 137 ? 18.139 -17.804 -16.484 1.00 52.47 137 THR A O 1
ATOM 1088 N N . HIS A 1 138 ? 16.465 -17.794 -14.966 1.00 58.69 138 HIS A N 1
ATOM 1089 C CA . HIS A 1 138 ? 15.617 -16.761 -15.566 1.00 58.69 138 HIS A CA 1
ATOM 1090 C C . HIS A 1 138 ? 15.617 -15.427 -14.796 1.00 58.69 138 HIS A C 1
ATOM 1092 O O . HIS A 1 138 ? 14.791 -14.574 -15.096 1.00 58.69 138 HIS A O 1
ATOM 1098 N N . TRP A 1 139 ? 16.597 -15.186 -13.911 1.00 65.81 139 TRP A N 1
ATOM 1099 C CA . TRP A 1 139 ? 16.880 -13.898 -13.231 1.00 65.81 139 TRP A CA 1
ATOM 1100 C C . TRP A 1 139 ? 17.310 -12.762 -14.178 1.00 65.81 139 TRP A C 1
ATOM 1102 O O . TRP A 1 139 ? 18.133 -11.915 -13.834 1.00 65.81 139 TRP A O 1
ATOM 1112 N N . LYS A 1 140 ? 16.839 -12.763 -15.418 1.00 79.12 140 LYS A N 1
ATOM 1113 C CA . LYS A 1 140 ? 17.170 -11.739 -16.395 1.00 79.12 140 LYS A CA 1
ATOM 1114 C C . LYS A 1 140 ? 15.977 -10.832 -16.532 1.00 79.12 140 LYS A C 1
ATOM 1116 O O . LYS A 1 140 ? 14.979 -11.280 -17.064 1.00 79.12 140 LYS A O 1
ATOM 1121 N N . TYR A 1 141 ? 16.115 -9.569 -16.163 1.00 88.75 141 TYR A N 1
ATOM 1122 C CA . TYR A 1 141 ? 15.114 -8.553 -16.470 1.00 88.75 141 TYR A CA 1
ATOM 1123 C C . TYR A 1 141 ? 15.739 -7.487 -17.367 1.00 88.75 141 TYR A C 1
ATOM 1125 O O . TYR A 1 141 ? 16.934 -7.187 -17.261 1.00 88.75 141 TYR A O 1
ATOM 1133 N N . ASN A 1 142 ? 14.952 -6.981 -18.313 1.00 91.94 142 ASN A N 1
ATOM 1134 C CA . ASN A 1 142 ? 15.345 -5.906 -19.228 1.00 91.94 142 ASN A CA 1
ATOM 1135 C C . ASN A 1 142 ? 14.532 -4.626 -19.007 1.00 91.94 142 ASN A C 1
ATOM 1137 O O . ASN A 1 142 ? 14.950 -3.564 -19.466 1.00 91.94 142 ASN A O 1
ATOM 1141 N N . LYS A 1 143 ? 13.415 -4.707 -18.274 1.00 94.50 143 LYS A N 1
ATOM 1142 C CA . LYS A 1 143 ? 12.579 -3.555 -17.928 1.00 94.50 143 LYS A CA 1
ATOM 1143 C C . LYS A 1 143 ? 12.153 -3.584 -16.468 1.00 94.50 143 LYS A C 1
ATOM 1145 O O . LYS A 1 143 ? 11.974 -4.656 -15.893 1.00 94.50 143 LYS A O 1
ATOM 1150 N N . ALA A 1 144 ? 11.952 -2.400 -15.908 1.00 94.75 144 ALA A N 1
ATOM 1151 C CA . ALA A 1 144 ? 11.243 -2.181 -14.658 1.00 94.75 144 ALA A CA 1
ATOM 1152 C C . ALA A 1 144 ? 10.028 -1.304 -14.949 1.00 94.75 144 ALA A C 1
ATOM 1154 O O . ALA A 1 144 ? 10.158 -0.300 -15.643 1.00 94.75 144 ALA A O 1
ATOM 1155 N N . THR A 1 145 ? 8.859 -1.675 -14.441 1.00 95.75 145 THR A N 1
ATOM 1156 C CA . THR A 1 145 ? 7.671 -0.821 -14.497 1.00 95.75 145 THR A CA 1
ATOM 1157 C C . THR A 1 145 ? 7.353 -0.339 -13.098 1.00 95.75 145 THR A C 1
ATOM 1159 O O . THR A 1 145 ? 7.204 -1.175 -12.217 1.00 95.75 145 THR A O 1
ATOM 1162 N N . ILE A 1 146 ? 7.266 0.972 -12.905 1.00 95.25 146 ILE A N 1
ATOM 1163 C CA . ILE A 1 146 ? 6.899 1.614 -11.640 1.00 95.25 146 ILE A CA 1
ATOM 1164 C C . ILE A 1 146 ? 5.496 2.191 -11.803 1.00 95.25 146 ILE A C 1
ATOM 1166 O O . ILE A 1 146 ? 5.228 2.834 -12.817 1.00 95.25 146 ILE A O 1
ATOM 1170 N N . PHE A 1 147 ? 4.622 1.963 -10.833 1.00 92.31 147 PHE A N 1
ATOM 1171 C CA . PHE A 1 147 ? 3.226 2.379 -10.842 1.00 92.31 147 PHE A CA 1
ATOM 1172 C C . PHE A 1 147 ? 2.972 3.432 -9.765 1.00 92.31 147 PHE A C 1
ATOM 1174 O O . PHE A 1 147 ? 3.532 3.364 -8.675 1.00 92.31 147 PHE A O 1
ATOM 1181 N N . ASN A 1 148 ? 2.107 4.393 -10.075 1.00 91.75 148 ASN A N 1
ATOM 1182 C CA . ASN A 1 148 ? 1.479 5.264 -9.090 1.00 91.75 148 ASN A CA 1
ATOM 1183 C C . ASN A 1 148 ? 0.083 5.643 -9.601 1.00 91.75 148 ASN A C 1
ATOM 1185 O O . ASN A 1 148 ? -0.032 6.335 -10.615 1.00 91.75 148 ASN A O 1
ATOM 1189 N N . LYS A 1 149 ? -0.970 5.167 -8.925 1.00 86.81 149 LYS A N 1
ATOM 1190 C CA . LYS A 1 149 ? -2.373 5.298 -9.371 1.00 86.81 149 LYS A CA 1
ATOM 1191 C C . LYS A 1 149 ? -2.540 4.846 -10.836 1.00 86.81 149 LYS A C 1
ATOM 1193 O O . LYS A 1 149 ? -2.030 3.794 -11.221 1.00 86.81 149 LYS A O 1
ATOM 1198 N N . ASN A 1 150 ? -3.193 5.653 -11.667 1.00 89.06 150 ASN A N 1
ATOM 1199 C CA . ASN A 1 150 ? -3.391 5.421 -13.097 1.00 89.06 150 ASN A CA 1
ATOM 1200 C C . ASN A 1 150 ? -2.174 5.815 -13.967 1.00 89.06 150 ASN A C 1
ATOM 1202 O O . ASN A 1 150 ? -2.302 6.029 -15.175 1.00 89.06 150 ASN A O 1
ATOM 1206 N N . LYS A 1 151 ? -0.971 5.929 -13.392 1.00 94.00 151 LYS A N 1
ATOM 1207 C CA . LYS A 1 151 ? 0.261 6.210 -14.138 1.00 94.00 151 LYS A CA 1
ATOM 1208 C C . LYS A 1 151 ? 1.279 5.093 -13.989 1.00 94.00 151 LYS A C 1
ATOM 1210 O O . LYS A 1 151 ? 1.442 4.504 -12.922 1.00 94.00 151 LYS A O 1
ATOM 1215 N N . ALA A 1 152 ? 2.008 4.834 -15.070 1.00 96.25 152 ALA A N 1
ATOM 1216 C CA . ALA A 1 152 ? 3.114 3.891 -15.081 1.00 96.25 152 ALA A CA 1
ATOM 1217 C C . ALA A 1 152 ? 4.329 4.438 -15.831 1.00 96.25 152 ALA A C 1
ATOM 1219 O O . ALA A 1 152 ? 4.219 5.036 -16.903 1.00 96.25 152 ALA A O 1
ATOM 1220 N N . LEU A 1 153 ? 5.506 4.146 -15.293 1.00 96.81 153 LEU A N 1
ATOM 1221 C CA . LEU A 1 153 ? 6.799 4.364 -15.920 1.00 96.81 153 LEU A CA 1
ATOM 1222 C C . LEU A 1 153 ? 7.412 3.015 -16.280 1.00 96.81 153 LEU A C 1
ATOM 1224 O O . LEU A 1 153 ? 7.800 2.266 -15.391 1.00 96.81 153 LEU A O 1
ATOM 1228 N N . VAL A 1 154 ? 7.567 2.731 -17.567 1.00 97.25 154 VAL A N 1
ATOM 1229 C CA . VAL A 1 154 ? 8.307 1.574 -18.077 1.00 97.25 154 VAL A CA 1
ATOM 1230 C C . VAL A 1 154 ? 9.734 2.013 -18.388 1.00 97.25 154 VAL A C 1
ATOM 1232 O O . VAL A 1 154 ? 9.998 2.644 -19.411 1.00 97.25 154 VAL A O 1
ATOM 1235 N N . ALA A 1 155 ? 10.661 1.695 -17.492 1.00 94.94 155 ALA A N 1
ATOM 1236 C CA . ALA A 1 155 ? 12.074 2.005 -17.626 1.00 94.94 155 ALA A CA 1
ATOM 1237 C C . ALA A 1 155 ? 12.850 0.821 -18.217 1.00 94.94 155 ALA A C 1
ATOM 1239 O O . ALA A 1 155 ? 12.792 -0.299 -17.704 1.00 94.94 155 ALA A O 1
ATOM 1240 N N . ASN A 1 156 ? 13.637 1.080 -19.257 1.00 93.06 156 ASN A N 1
ATOM 1241 C CA . ASN A 1 156 ? 14.639 0.144 -19.755 1.00 93.06 156 ASN A CA 1
ATOM 1242 C C . ASN A 1 156 ? 15.832 0.111 -18.782 1.00 93.06 156 ASN A C 1
ATOM 1244 O O . ASN A 1 156 ? 16.418 1.150 -18.461 1.00 93.06 156 ASN A O 1
ATOM 1248 N N . ILE A 1 157 ? 16.185 -1.080 -18.282 1.00 91.00 157 ILE A N 1
ATOM 1249 C CA . ILE A 1 157 ? 17.193 -1.247 -17.221 1.00 91.00 157 ILE A CA 1
ATOM 1250 C C . ILE A 1 157 ? 18.421 -2.027 -17.697 1.00 91.00 157 ILE A C 1
ATOM 1252 O O . ILE A 1 157 ? 18.329 -3.113 -18.272 1.00 91.00 157 ILE A O 1
ATOM 1256 N N . VAL A 1 158 ? 19.602 -1.493 -17.391 1.00 87.56 158 VAL A N 1
ATOM 1257 C CA . VAL A 1 158 ? 20.901 -2.130 -17.661 1.00 87.56 158 VAL A CA 1
ATOM 1258 C C . VAL A 1 158 ? 21.424 -2.926 -16.473 1.00 87.56 158 VAL A C 1
ATOM 1260 O O . VAL A 1 158 ? 22.294 -3.778 -16.635 1.00 87.56 158 VAL A O 1
ATOM 1263 N N . LYS A 1 159 ? 20.938 -2.645 -15.261 1.00 85.62 159 LYS A N 1
ATOM 1264 C CA . LYS A 1 159 ? 21.268 -3.409 -14.054 1.00 85.62 159 LYS A CA 1
ATOM 1265 C C . LYS A 1 159 ? 20.100 -3.384 -13.092 1.00 85.62 159 LYS A C 1
ATOM 1267 O O . LYS A 1 159 ? 19.377 -2.392 -13.024 1.00 85.62 159 LYS A O 1
ATOM 1272 N N . TRP A 1 160 ? 19.984 -4.447 -12.312 1.00 85.56 160 TRP A N 1
ATOM 1273 C CA . TRP A 1 160 ? 19.078 -4.497 -11.183 1.00 85.56 160 TRP A CA 1
ATOM 1274 C C . TRP A 1 160 ? 19.648 -5.379 -10.069 1.00 85.56 160 TRP A C 1
ATOM 1276 O O . TRP A 1 160 ? 20.545 -6.194 -10.318 1.00 85.56 160 TRP A O 1
ATOM 1286 N N . ARG A 1 161 ? 19.133 -5.196 -8.855 1.00 78.69 161 ARG A N 1
ATOM 1287 C CA . ARG A 1 161 ? 19.306 -6.111 -7.724 1.00 78.69 161 ARG A CA 1
ATOM 1288 C C . ARG A 1 161 ? 18.098 -6.037 -6.796 1.00 78.69 161 ARG A C 1
ATOM 1290 O O . ARG A 1 161 ? 17.475 -4.979 -6.703 1.00 78.69 161 ARG A O 1
ATOM 1297 N N . SER A 1 162 ? 17.812 -7.138 -6.111 1.00 73.25 162 SER A N 1
ATOM 1298 C CA . SER A 1 162 ? 16.957 -7.109 -4.920 1.00 73.25 162 SER A CA 1
ATOM 1299 C C . SER A 1 162 ? 17.717 -6.398 -3.791 1.00 73.25 162 SER A C 1
ATOM 1301 O O . SER A 1 162 ? 18.945 -6.495 -3.695 1.00 73.25 162 SER A O 1
ATOM 1303 N N . TYR A 1 163 ? 17.010 -5.608 -2.995 1.00 68.44 163 TYR A N 1
ATOM 1304 C CA . TYR A 1 163 ? 17.533 -4.885 -1.847 1.00 68.44 163 TYR A CA 1
ATOM 1305 C C . TYR A 1 163 ? 16.584 -5.135 -0.673 1.00 68.44 163 TYR A C 1
ATOM 1307 O O . TYR A 1 163 ? 15.412 -4.798 -0.767 1.00 68.44 163 TYR A O 1
ATOM 1315 N N . GLN A 1 164 ? 17.099 -5.794 0.372 1.00 63.94 164 GLN A N 1
ATOM 1316 C CA . GLN A 1 164 ? 16.361 -6.177 1.588 1.00 63.94 164 GLN A CA 1
ATOM 1317 C C . GLN A 1 164 ? 14.988 -6.835 1.342 1.00 63.94 164 GLN A C 1
ATOM 1319 O O . GLN A 1 164 ? 14.051 -6.579 2.073 1.00 63.94 164 GLN A O 1
ATOM 1324 N N . GLY A 1 165 ? 14.862 -7.682 0.314 1.00 58.59 165 GLY A N 1
ATOM 1325 C CA . GLY A 1 165 ? 13.614 -8.398 0.021 1.00 58.59 165 GLY A CA 1
ATOM 1326 C C . GLY A 1 165 ? 12.578 -7.524 -0.682 1.00 58.59 165 GLY A C 1
ATOM 1327 O O . GLY A 1 165 ? 12.175 -7.860 -1.785 1.00 58.59 165 GLY A O 1
ATOM 1328 N N . GLU A 1 166 ? 12.256 -6.351 -0.149 1.00 72.25 166 GLU A N 1
ATOM 1329 C CA . GLU A 1 166 ? 11.063 -5.576 -0.521 1.00 72.25 166 GLU A CA 1
ATOM 1330 C C . GLU A 1 166 ? 11.310 -4.415 -1.486 1.00 72.25 166 GLU A C 1
ATOM 1332 O O . GLU A 1 166 ? 10.359 -3.799 -1.973 1.00 72.25 166 GLU A O 1
ATOM 1337 N N . GLN A 1 167 ? 12.565 -4.108 -1.816 1.00 80.25 167 GLN A N 1
ATOM 1338 C CA . GLN A 1 167 ? 12.913 -3.035 -2.744 1.00 80.25 167 GLN A CA 1
ATOM 1339 C C . GLN A 1 167 ? 13.752 -3.539 -3.919 1.00 80.25 167 GLN A C 1
ATOM 1341 O O . GLN A 1 167 ? 14.554 -4.473 -3.821 1.00 80.25 167 GLN A O 1
ATOM 1346 N N . PHE A 1 168 ? 13.627 -2.859 -5.059 1.00 84.38 168 PHE A N 1
ATOM 1347 C CA . PHE A 1 168 ? 14.459 -3.112 -6.229 1.00 84.38 168 PHE A CA 1
ATOM 1348 C C . PHE A 1 168 ? 15.370 -1.939 -6.477 1.00 84.38 168 PHE A C 1
ATOM 1350 O O . PHE A 1 168 ? 14.910 -0.840 -6.756 1.00 84.38 168 PHE A O 1
ATOM 1357 N N . GLN A 1 169 ? 16.676 -2.172 -6.500 1.00 87.00 169 GLN A N 1
ATOM 1358 C CA . GLN A 1 169 ? 17.556 -1.169 -7.068 1.00 87.00 169 GLN A CA 1
ATOM 1359 C C . GLN A 1 169 ? 17.667 -1.401 -8.567 1.00 87.00 169 GLN A C 1
ATOM 1361 O O . GLN A 1 169 ? 18.118 -2.463 -8.995 1.00 87.00 169 GLN A O 1
ATOM 1366 N N . ILE A 1 170 ? 17.340 -0.387 -9.360 1.00 89.38 170 ILE A N 1
ATOM 1367 C CA . ILE A 1 170 ? 17.429 -0.423 -10.819 1.00 89.38 170 ILE A CA 1
ATOM 1368 C C . ILE A 1 170 ? 18.347 0.680 -11.340 1.00 89.38 170 ILE A C 1
ATOM 1370 O O . ILE A 1 170 ? 18.436 1.771 -10.778 1.00 89.38 170 ILE A O 1
ATOM 1374 N N . VAL A 1 171 ? 19.054 0.383 -12.428 1.00 89.75 171 VAL A N 1
ATOM 1375 C CA . VAL A 1 171 ? 19.914 1.331 -13.140 1.00 89.75 171 VAL A CA 1
ATOM 1376 C C . VAL A 1 171 ? 19.497 1.345 -14.596 1.00 89.75 171 VAL A C 1
ATOM 1378 O O . VAL A 1 171 ? 19.453 0.297 -15.242 1.00 89.75 171 VAL A O 1
ATOM 1381 N N . THR A 1 172 ? 19.223 2.532 -15.112 1.00 90.56 172 THR A N 1
ATOM 1382 C CA . THR A 1 172 ? 18.868 2.752 -16.519 1.00 90.56 172 THR A CA 1
ATOM 1383 C C . THR A 1 172 ? 20.104 3.124 -17.344 1.00 90.56 172 THR A C 1
ATOM 1385 O O . THR A 1 172 ? 21.182 3.377 -16.797 1.00 90.56 172 THR A O 1
ATOM 1388 N N . GLU A 1 173 ? 19.978 3.121 -18.669 1.00 86.31 173 GLU A N 1
ATOM 1389 C CA . GLU A 1 173 ? 21.099 3.360 -19.591 1.00 86.31 173 GLU A CA 1
ATOM 1390 C C . GLU A 1 173 ? 21.764 4.726 -19.426 1.00 86.31 173 GLU A C 1
ATOM 1392 O O . GLU A 1 173 ? 22.985 4.834 -19.546 1.00 86.31 173 GLU A O 1
ATOM 1397 N N . ASP A 1 174 ? 20.979 5.762 -19.122 1.00 88.31 174 ASP A N 1
ATOM 1398 C CA . ASP A 1 174 ? 21.502 7.114 -18.937 1.00 88.31 174 ASP A CA 1
ATOM 1399 C C . ASP A 1 174 ? 22.188 7.305 -17.577 1.00 88.31 174 ASP A C 1
ATOM 1401 O O . ASP A 1 174 ? 22.775 8.351 -17.317 1.00 88.31 174 ASP A O 1
ATOM 1405 N N . GLY A 1 175 ? 22.191 6.274 -16.730 1.00 88.19 175 GLY A N 1
ATOM 1406 C CA . GLY A 1 175 ? 22.839 6.282 -15.428 1.00 88.19 175 GLY A CA 1
ATOM 1407 C C . GLY A 1 175 ? 21.941 6.746 -14.285 1.00 88.19 175 GLY A C 1
ATOM 1408 O O . GLY A 1 175 ? 22.459 6.882 -13.174 1.00 88.19 175 GLY A O 1
ATOM 1409 N N . MET A 1 176 ? 20.637 6.960 -14.517 1.00 91.44 176 MET A N 1
ATOM 1410 C CA . MET A 1 176 ? 19.662 7.128 -13.436 1.00 91.44 176 MET A CA 1
ATOM 1411 C C . MET A 1 176 ? 19.602 5.845 -12.601 1.00 91.44 176 MET A C 1
ATOM 1413 O O . MET A 1 176 ? 19.385 4.755 -13.144 1.00 91.44 176 MET A O 1
ATOM 1417 N N . VAL A 1 177 ? 19.784 5.990 -11.288 1.00 91.81 177 VAL A N 1
ATOM 1418 C CA . VAL A 1 177 ? 19.604 4.913 -10.306 1.00 91.81 177 VAL A CA 1
ATOM 1419 C C . VAL A 1 177 ? 18.352 5.206 -9.497 1.00 91.81 177 VAL A C 1
ATOM 1421 O O . VAL A 1 177 ? 18.211 6.313 -8.977 1.00 91.81 177 VAL A O 1
ATOM 1424 N N . MET A 1 178 ? 17.474 4.217 -9.380 1.00 93.25 178 MET A N 1
ATOM 1425 C CA . MET A 1 178 ? 16.242 4.300 -8.597 1.00 93.25 178 MET A CA 1
ATOM 1426 C C . MET A 1 178 ? 16.167 3.114 -7.637 1.00 93.25 178 MET A C 1
ATOM 1428 O O . MET A 1 178 ? 16.621 2.019 -7.981 1.00 93.25 178 MET A O 1
ATOM 1432 N N . LEU A 1 179 ? 15.592 3.339 -6.460 1.00 91.12 179 LEU A N 1
ATOM 1433 C CA . LEU A 1 179 ? 15.246 2.302 -5.490 1.00 91.12 179 LEU A CA 1
ATOM 1434 C C . LEU A 1 179 ? 13.738 2.353 -5.195 1.00 91.12 179 LEU A C 1
ATOM 1436 O O . LEU A 1 179 ? 13.348 2.927 -4.182 1.00 91.12 179 LEU A O 1
ATOM 1440 N N . PRO A 1 180 ? 12.878 1.874 -6.112 1.00 91.50 180 PRO A N 1
ATOM 1441 C CA . PRO A 1 180 ? 11.461 1.681 -5.825 1.00 91.50 180 PRO A CA 1
ATOM 1442 C C . PRO A 1 180 ? 11.205 0.476 -4.908 1.00 91.50 180 PRO A C 1
ATOM 1444 O O . PRO A 1 180 ? 11.922 -0.527 -4.974 1.00 91.50 180 PRO A O 1
ATOM 1447 N N . SER A 1 181 ? 10.122 0.545 -4.133 1.00 87.62 181 SER A N 1
ATOM 1448 C CA . SER A 1 181 ? 9.517 -0.631 -3.499 1.00 87.62 181 SER A CA 1
ATOM 1449 C C . SER A 1 181 ? 8.977 -1.610 -4.546 1.00 87.62 181 SER A C 1
ATOM 1451 O O . SER A 1 181 ? 8.476 -1.216 -5.602 1.00 87.62 181 SER A O 1
ATOM 1453 N N . SER A 1 182 ? 9.068 -2.896 -4.233 1.00 83.19 182 SER A N 1
ATOM 1454 C CA . SER A 1 182 ? 8.502 -3.997 -5.006 1.00 83.19 182 SER A CA 1
ATOM 1455 C C . SER A 1 182 ? 6.978 -4.038 -5.001 1.00 83.19 182 SER A C 1
ATOM 1457 O O . SER A 1 182 ? 6.390 -4.630 -5.905 1.00 83.19 182 SER A O 1
ATOM 1459 N N . TYR A 1 183 ? 6.334 -3.347 -4.057 1.00 82.69 183 TYR A N 1
ATOM 1460 C CA . TYR A 1 183 ? 4.890 -3.147 -4.083 1.00 82.69 183 TYR A CA 1
ATOM 1461 C C . TYR A 1 183 ? 4.472 -2.318 -5.303 1.00 82.69 183 TYR A C 1
ATOM 1463 O O . TYR A 1 183 ? 3.584 -2.689 -6.064 1.00 82.69 183 TYR A O 1
ATOM 1471 N N . ASN A 1 184 ? 5.187 -1.219 -5.547 1.00 86.88 184 ASN A N 1
ATOM 1472 C CA . ASN A 1 184 ? 4.874 -0.282 -6.622 1.00 86.88 184 ASN A CA 1
ATOM 1473 C C . ASN A 1 184 ? 5.698 -0.518 -7.891 1.00 86.88 184 ASN A C 1
ATOM 1475 O O . ASN A 1 184 ? 5.589 0.250 -8.849 1.00 86.88 184 ASN A O 1
ATOM 1479 N N . ALA A 1 185 ? 6.520 -1.569 -7.945 1.00 91.50 185 ALA A N 1
ATOM 1480 C CA . ALA A 1 185 ? 7.348 -1.863 -9.104 1.00 91.50 185 ALA A CA 1
ATOM 1481 C C . ALA A 1 185 ? 7.362 -3.344 -9.480 1.00 91.50 185 ALA A C 1
ATOM 1483 O O . ALA A 1 185 ? 7.367 -4.231 -8.640 1.00 91.50 185 ALA A O 1
ATOM 1484 N N . LYS A 1 186 ? 7.437 -3.615 -10.784 1.00 92.56 186 LYS A N 1
ATOM 1485 C CA . LYS A 1 186 ? 7.558 -4.966 -11.345 1.00 92.56 186 LYS A CA 1
ATOM 1486 C C . LYS A 1 186 ? 8.743 -5.042 -12.288 1.00 92.56 186 LYS A C 1
ATOM 1488 O O . LYS A 1 186 ? 8.978 -4.117 -13.072 1.00 92.56 186 LYS A O 1
ATOM 1493 N N . LEU A 1 187 ? 9.468 -6.155 -12.262 1.00 92.50 187 LEU A N 1
ATOM 1494 C CA . LEU A 1 187 ? 10.562 -6.408 -13.203 1.00 92.50 187 LEU A CA 1
ATOM 1495 C C . LEU A 1 187 ? 10.102 -7.358 -14.304 1.00 92.50 187 LEU A C 1
ATOM 1497 O O . LEU A 1 187 ? 9.434 -8.353 -14.037 1.00 92.50 187 LEU A O 1
ATOM 1501 N N . PHE A 1 188 ? 10.478 -7.064 -15.548 1.00 93.12 188 PHE A N 1
ATOM 1502 C CA . PHE A 1 188 ? 10.032 -7.813 -16.718 1.00 93.12 188 PHE A CA 1
ATOM 1503 C C . PHE A 1 188 ? 11.192 -8.327 -17.563 1.00 93.12 188 PHE A C 1
ATOM 1505 O O . PHE A 1 188 ? 12.181 -7.626 -17.809 1.00 93.12 188 PHE A O 1
ATOM 1512 N N . TYR A 1 189 ? 11.015 -9.552 -18.059 1.00 92.38 189 TYR A N 1
ATOM 1513 C CA . TYR A 1 189 ? 11.737 -10.105 -19.197 1.00 92.38 189 TYR A CA 1
ATOM 1514 C C . TYR A 1 189 ? 10.781 -10.310 -20.368 1.00 92.38 189 TYR A C 1
ATOM 1516 O O . TYR A 1 189 ? 9.994 -11.261 -20.373 1.00 92.38 189 TYR A O 1
ATOM 1524 N N . ASP A 1 190 ? 10.850 -9.441 -21.374 1.00 91.44 190 ASP A N 1
ATOM 1525 C CA . ASP A 1 190 ? 9.901 -9.451 -22.495 1.00 91.44 190 ASP A CA 1
ATOM 1526 C C . ASP A 1 190 ? 10.547 -9.644 -23.880 1.00 91.44 190 ASP A C 1
ATOM 1528 O O . ASP A 1 190 ? 9.848 -9.693 -24.895 1.00 91.44 190 ASP A O 1
ATOM 1532 N N . LEU A 1 191 ? 11.870 -9.829 -23.952 1.00 89.25 191 LEU A N 1
ATOM 1533 C CA . LEU A 1 191 ? 12.596 -9.968 -25.224 1.00 89.25 191 LEU A CA 1
ATOM 1534 C C . LEU A 1 191 ? 12.153 -11.181 -26.050 1.00 89.25 191 LEU A C 1
ATOM 1536 O O . LEU A 1 191 ? 12.089 -11.107 -27.275 1.00 89.25 191 LEU A O 1
ATOM 1540 N N . GLN A 1 192 ? 11.839 -12.292 -25.384 1.00 85.06 192 GLN A N 1
ATOM 1541 C CA . GLN A 1 192 ? 11.384 -13.531 -26.028 1.00 85.06 192 GLN A CA 1
ATOM 1542 C C . GLN A 1 192 ? 9.857 -13.650 -26.083 1.00 85.06 192 GLN A C 1
ATOM 1544 O O . GLN A 1 192 ? 9.335 -14.624 -26.623 1.00 85.06 192 GLN A O 1
ATOM 1549 N N . SER A 1 193 ? 9.153 -12.665 -25.530 1.00 88.69 193 SER A N 1
ATOM 1550 C CA . SER A 1 193 ? 7.704 -12.654 -25.416 1.00 88.69 193 SER A CA 1
ATOM 1551 C C . SER A 1 193 ? 7.076 -11.769 -26.498 1.00 88.69 193 SER A C 1
ATOM 1553 O O . SER A 1 193 ? 7.581 -10.671 -26.768 1.00 88.69 193 SER A O 1
ATOM 1555 N N . PRO A 1 194 ? 5.950 -12.190 -27.103 1.00 89.56 194 PRO A N 1
ATOM 1556 C CA . PRO A 1 194 ? 5.118 -11.307 -27.913 1.00 89.56 194 PRO A CA 1
ATOM 1557 C C . PRO A 1 194 ? 4.350 -10.282 -27.062 1.00 89.56 194 PRO A C 1
ATOM 1559 O O . PRO A 1 194 ? 3.883 -9.290 -27.605 1.00 89.56 194 PRO A O 1
ATOM 1562 N N . ILE A 1 195 ? 4.212 -10.518 -25.753 1.00 90.06 195 ILE A N 1
ATOM 1563 C CA 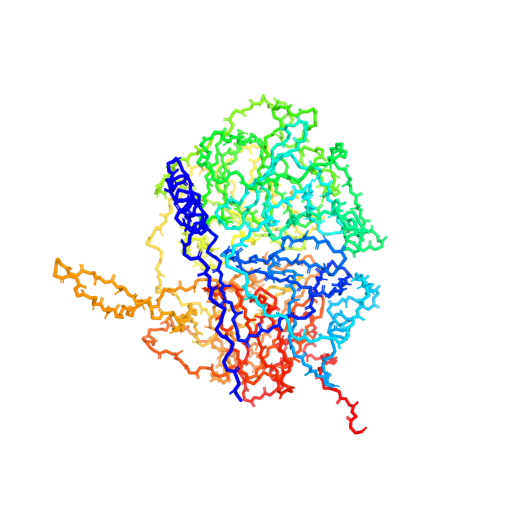. ILE A 1 195 ? 3.618 -9.590 -24.785 1.00 90.06 195 ILE A CA 1
ATOM 1564 C C . ILE A 1 195 ? 4.738 -8.716 -24.224 1.00 90.06 195 ILE A C 1
ATOM 1566 O O . ILE A 1 195 ? 5.699 -9.268 -23.679 1.00 90.06 195 ILE A O 1
ATOM 1570 N N . LYS A 1 196 ? 4.615 -7.391 -24.348 1.00 92.94 196 LYS A N 1
ATOM 1571 C CA . LYS A 1 196 ? 5.607 -6.428 -23.850 1.00 92.94 196 LYS A CA 1
ATOM 1572 C C . LYS A 1 196 ? 5.223 -5.840 -22.496 1.00 92.94 196 LYS A C 1
ATOM 1574 O O . LYS A 1 196 ? 4.040 -5.794 -22.154 1.00 92.94 196 LYS A O 1
ATOM 1579 N N . ALA A 1 197 ? 6.216 -5.378 -21.735 1.00 94.25 197 ALA A N 1
ATOM 1580 C CA . ALA A 1 197 ? 5.984 -4.726 -20.442 1.00 94.25 197 ALA A CA 1
ATOM 1581 C C . ALA A 1 197 ? 5.082 -3.487 -20.584 1.00 94.25 197 ALA A C 1
ATOM 1583 O O . ALA A 1 197 ? 4.217 -3.250 -19.752 1.00 94.25 197 ALA A O 1
ATOM 1584 N N . GLU A 1 198 ? 5.206 -2.747 -21.686 1.00 94.62 198 GLU A N 1
ATOM 1585 C CA . GLU A 1 198 ? 4.352 -1.605 -22.016 1.00 94.62 198 GLU A CA 1
ATOM 1586 C C . GLU A 1 198 ? 2.893 -2.014 -22.234 1.00 94.62 198 GLU A C 1
ATOM 1588 O O . GLU A 1 198 ? 1.989 -1.275 -21.853 1.00 94.62 198 GLU A O 1
ATOM 1593 N N . ASP A 1 199 ? 2.645 -3.181 -22.836 1.00 92.69 199 ASP A N 1
ATOM 1594 C CA . ASP A 1 199 ? 1.283 -3.689 -23.031 1.00 92.69 199 ASP A CA 1
ATOM 1595 C C . ASP A 1 199 ? 0.661 -4.115 -21.701 1.00 92.69 199 ASP A C 1
ATOM 1597 O O . ASP A 1 199 ? -0.535 -3.918 -21.492 1.00 92.69 199 ASP A O 1
ATOM 1601 N N . PHE A 1 200 ? 1.468 -4.691 -20.804 1.00 93.75 200 PHE A N 1
ATOM 1602 C CA . PHE A 1 200 ? 1.053 -4.984 -19.435 1.00 93.75 200 PHE A CA 1
ATOM 1603 C C . PHE A 1 200 ? 0.730 -3.688 -18.686 1.00 93.75 200 PHE A C 1
ATOM 1605 O O . PHE A 1 200 ? -0.364 -3.556 -18.149 1.00 93.75 200 PHE A O 1
ATOM 1612 N N . ALA A 1 201 ? 1.642 -2.712 -18.713 1.00 94.81 201 ALA A N 1
ATOM 1613 C CA . ALA A 1 201 ? 1.484 -1.432 -18.032 1.00 94.81 201 ALA A CA 1
ATOM 1614 C C . ALA A 1 201 ? 0.218 -0.698 -18.488 1.00 94.81 201 ALA A C 1
ATOM 1616 O O . ALA A 1 201 ? -0.555 -0.259 -17.647 1.00 94.81 201 ALA A O 1
ATOM 1617 N N . LYS A 1 202 ? -0.045 -0.642 -19.803 1.00 92.56 202 LYS A N 1
ATOM 1618 C CA . LYS A 1 202 ? -1.261 -0.021 -20.363 1.00 92.56 202 LYS A CA 1
ATOM 1619 C C . LYS A 1 202 ? -2.539 -0.691 -19.877 1.00 92.56 202 LYS A C 1
ATOM 1621 O O . LYS A 1 202 ? -3.519 -0.011 -19.625 1.00 92.56 202 LYS A O 1
ATOM 1626 N N . LYS A 1 203 ? -2.529 -2.020 -19.772 1.00 91.94 203 LYS A N 1
ATOM 1627 C CA . LYS A 1 203 ? -3.668 -2.775 -19.242 1.00 91.94 203 LYS A CA 1
ATOM 1628 C C . LYS A 1 203 ? -3.847 -2.558 -17.748 1.00 91.94 203 LYS A C 1
ATOM 1630 O O . LYS A 1 203 ? -4.974 -2.603 -17.302 1.00 91.94 203 LYS A O 1
ATOM 1635 N N . TYR A 1 204 ? -2.763 -2.353 -17.003 1.00 91.69 204 TYR A N 1
ATOM 1636 C CA . TYR A 1 204 ? -2.803 -2.165 -15.553 1.00 91.69 204 TYR A CA 1
ATOM 1637 C C . TYR A 1 204 ? -3.382 -0.798 -15.175 1.00 91.69 204 TYR A C 1
ATOM 1639 O O . TYR A 1 204 ? -4.230 -0.707 -14.294 1.00 91.69 204 TYR A O 1
ATOM 1647 N N . VAL A 1 205 ? -2.943 0.265 -15.857 1.00 89.56 205 VAL A N 1
ATOM 1648 C CA . VAL A 1 205 ? -3.349 1.643 -15.530 1.00 89.56 205 VAL A CA 1
ATOM 1649 C C . VAL A 1 205 ? -4.714 2.052 -16.086 1.00 89.56 205 VAL A C 1
ATOM 1651 O O . VAL A 1 205 ? -5.155 3.161 -15.816 1.00 89.56 205 VAL A O 1
ATOM 1654 N N . GLY A 1 206 ? -5.362 1.194 -16.873 1.00 84.94 206 GLY A N 1
ATOM 1655 C CA . GLY A 1 206 ? -6.690 1.473 -17.410 1.00 84.94 206 GLY A CA 1
ATOM 1656 C C . GLY A 1 206 ? -6.715 2.381 -18.634 1.00 84.94 206 GLY A C 1
ATOM 1657 O O . GLY A 1 206 ? -5.692 2.769 -19.205 1.00 84.94 206 GLY A O 1
ATOM 1658 N N . SER A 1 207 ? -7.935 2.657 -19.093 1.00 81.69 207 SER A N 1
ATOM 1659 C CA . SER A 1 207 ? -8.194 3.341 -20.368 1.00 81.69 207 SER A CA 1
ATOM 1660 C C . SER A 1 207 ? -7.874 4.841 -20.344 1.00 81.69 207 SER A C 1
ATOM 1662 O O . SER A 1 207 ? -7.546 5.418 -21.384 1.00 81.69 207 SER A O 1
ATOM 1664 N N . ASP A 1 208 ? -7.954 5.466 -19.171 1.00 84.75 208 ASP A N 1
ATOM 1665 C CA . ASP A 1 208 ? -7.600 6.861 -18.903 1.00 84.75 208 ASP A CA 1
ATOM 1666 C C . ASP A 1 208 ? -6.170 7.021 -18.356 1.00 84.75 208 ASP A C 1
ATOM 1668 O O . ASP A 1 208 ? -5.661 8.144 -18.274 1.00 84.75 208 ASP A O 1
ATOM 1672 N N . GLY A 1 209 ? -5.508 5.907 -18.036 1.00 87.25 209 GLY A N 1
ATOM 1673 C CA . GLY A 1 209 ? -4.161 5.891 -17.501 1.00 87.25 209 GLY A CA 1
ATOM 1674 C C . GLY A 1 209 ? -3.068 6.249 -18.508 1.00 87.25 209 GLY A C 1
ATOM 1675 O O . GLY A 1 209 ? -3.213 6.158 -19.732 1.00 87.25 209 GLY A O 1
ATOM 1676 N N . GLN A 1 210 ? -1.920 6.670 -17.978 1.00 93.56 210 GLN A N 1
ATOM 1677 C CA . GLN A 1 210 ? -0.778 7.133 -18.765 1.00 93.56 210 GLN A CA 1
ATOM 1678 C C . GLN A 1 210 ? 0.423 6.213 -18.576 1.00 93.56 210 GLN A C 1
ATOM 1680 O O . GLN A 1 210 ? 0.856 5.944 -17.458 1.00 93.56 210 GLN A O 1
ATOM 1685 N N . VAL A 1 211 ? 1.003 5.763 -19.691 1.00 96.25 211 VAL A N 1
ATOM 1686 C CA . VAL A 1 211 ? 2.233 4.965 -19.690 1.00 96.25 211 VAL A CA 1
ATOM 1687 C C . VAL A 1 211 ? 3.358 5.755 -20.336 1.00 96.25 211 VAL A C 1
ATOM 1689 O O . VAL A 1 211 ? 3.303 6.091 -21.521 1.00 96.25 211 VAL A O 1
ATOM 1692 N N . HIS A 1 212 ? 4.402 6.005 -19.558 1.00 96.62 212 HIS A N 1
ATOM 1693 C CA . HIS A 1 212 ? 5.628 6.652 -19.996 1.00 96.62 212 HIS A CA 1
ATOM 1694 C C . HIS A 1 212 ? 6.716 5.605 -20.202 1.00 96.62 212 HIS A C 1
ATOM 1696 O O . HIS A 1 212 ? 6.944 4.765 -19.339 1.00 96.62 212 HIS A O 1
ATOM 1702 N N . VAL A 1 213 ? 7.410 5.662 -21.336 1.00 94.69 213 VAL A N 1
ATOM 1703 C CA . VAL A 1 213 ? 8.585 4.820 -21.595 1.00 94.69 213 VAL A CA 1
ATOM 1704 C C . VAL A 1 213 ? 9.840 5.653 -21.364 1.00 94.69 213 VAL A C 1
ATOM 1706 O O . VAL A 1 213 ? 9.927 6.782 -21.852 1.00 94.69 213 VAL A O 1
ATOM 1709 N N . TYR A 1 214 ? 10.798 5.105 -20.622 1.00 92.88 214 TYR A N 1
ATOM 1710 C CA . TYR A 1 214 ? 12.034 5.780 -20.238 1.00 92.88 214 TYR A CA 1
ATOM 1711 C C . TYR A 1 214 ? 13.271 4.942 -20.563 1.00 92.88 214 TYR A C 1
ATOM 1713 O O . TYR A 1 214 ? 13.333 3.752 -20.258 1.00 92.88 214 TYR A O 1
ATOM 1721 N N . GLY A 1 215 ? 14.285 5.592 -21.135 1.00 84.31 215 GLY A N 1
ATOM 1722 C CA . GLY A 1 215 ? 15.494 4.941 -21.648 1.00 84.31 215 GLY A CA 1
ATOM 1723 C C . GLY A 1 215 ? 15.315 4.380 -23.061 1.00 84.31 215 GLY A C 1
ATOM 1724 O O . GLY A 1 215 ? 14.190 4.248 -23.549 1.00 84.31 215 GLY A O 1
ATOM 1725 N N . GLU A 1 216 ? 16.419 4.057 -23.733 1.00 80.12 216 GLU A N 1
ATOM 1726 C CA . GLU A 1 216 ? 16.394 3.437 -25.059 1.00 80.12 216 GLU A CA 1
ATOM 1727 C C . GLU A 1 216 ? 16.146 1.926 -24.939 1.00 80.12 216 GLU A C 1
ATOM 1729 O O . GLU A 1 216 ? 16.271 1.321 -23.874 1.00 80.12 216 GLU A O 1
ATOM 1734 N N . GLU A 1 217 ? 15.697 1.305 -26.031 1.00 74.94 217 GLU A N 1
ATOM 1735 C CA . GLU A 1 217 ? 15.344 -0.112 -26.025 1.00 74.94 217 GLU A CA 1
ATOM 1736 C C . GLU A 1 217 ? 16.596 -0.994 -25.888 1.00 74.94 217 GLU A C 1
ATOM 1738 O O . GLU A 1 217 ? 17.484 -0.999 -26.744 1.00 74.94 217 GLU A O 1
ATOM 1743 N N . ILE A 1 218 ? 16.633 -1.808 -24.831 1.00 70.38 218 ILE A N 1
ATOM 1744 C CA . ILE A 1 218 ? 17.754 -2.707 -24.544 1.00 70.38 218 ILE A CA 1
ATOM 1745 C C . ILE A 1 218 ? 17.462 -4.101 -25.107 1.00 70.38 218 ILE A C 1
ATOM 1747 O O . ILE A 1 218 ? 16.452 -4.719 -24.781 1.00 70.38 218 ILE A O 1
ATOM 1751 N N . SER A 1 219 ? 18.396 -4.655 -25.886 1.00 69.81 219 SER A N 1
ATOM 1752 C CA . SER A 1 219 ? 18.290 -6.003 -26.485 1.00 69.81 219 SER A CA 1
ATOM 1753 C C . SER A 1 219 ? 18.889 -7.138 -25.636 1.00 69.81 219 SER A C 1
ATOM 1755 O O . SER A 1 219 ? 19.012 -8.276 -26.094 1.00 69.81 219 SER A O 1
ATOM 1757 N N . VAL A 1 220 ? 19.270 -6.850 -24.391 1.00 70.31 220 VAL A N 1
ATOM 1758 C CA . VAL A 1 220 ? 19.887 -7.795 -23.451 1.00 70.31 220 VAL A CA 1
ATOM 1759 C C . VAL A 1 220 ? 19.166 -7.795 -22.103 1.00 70.31 220 VAL A C 1
ATOM 1761 O O . VAL A 1 220 ? 18.769 -6.756 -21.592 1.00 70.31 220 VAL A O 1
ATOM 1764 N N . GLY A 1 221 ? 18.996 -8.981 -21.517 1.00 58.12 221 GLY A N 1
ATOM 1765 C CA . GLY A 1 221 ? 18.516 -9.122 -20.141 1.00 58.12 221 GLY A CA 1
ATOM 1766 C C . GLY A 1 221 ? 19.687 -9.164 -19.167 1.00 58.12 221 GLY A C 1
ATOM 1767 O O . GLY A 1 221 ? 20.683 -9.844 -19.437 1.00 58.12 221 GLY A O 1
ATOM 1768 N N . ASN A 1 222 ? 19.556 -8.476 -18.037 1.00 67.62 222 ASN A N 1
ATOM 1769 C CA . ASN A 1 222 ? 20.619 -8.347 -17.046 1.00 67.62 222 ASN A CA 1
ATOM 1770 C C . ASN A 1 222 ? 20.339 -9.250 -15.848 1.00 67.62 222 ASN A C 1
ATOM 1772 O O . ASN A 1 222 ? 19.211 -9.300 -15.363 1.00 67.62 222 ASN A O 1
ATOM 1776 N N . PHE A 1 223 ? 21.358 -9.984 -15.400 1.00 60.28 223 PHE A N 1
ATOM 1777 C CA . PHE A 1 223 ? 21.275 -10.797 -14.186 1.00 60.28 223 PHE A CA 1
ATOM 1778 C C . PHE A 1 223 ? 21.349 -9.918 -12.935 1.00 60.28 223 PHE A C 1
ATOM 1780 O O . PHE A 1 223 ? 21.990 -8.867 -12.973 1.00 60.28 223 PHE A O 1
ATOM 1787 N N . ASN A 1 224 ? 20.752 -10.377 -11.831 1.00 59.84 224 ASN A N 1
ATOM 1788 C CA . ASN A 1 224 ? 20.969 -9.765 -10.520 1.00 59.84 224 ASN A CA 1
ATOM 1789 C C . ASN A 1 224 ? 22.467 -9.782 -10.168 1.00 59.84 224 ASN A C 1
ATOM 1791 O O . ASN A 1 224 ? 23.128 -10.823 -10.220 1.00 59.84 224 ASN A O 1
ATOM 1795 N N . TYR A 1 225 ? 22.997 -8.613 -9.817 1.00 58.41 225 TYR A N 1
ATOM 1796 C CA . TYR A 1 225 ? 24.371 -8.431 -9.365 1.00 58.41 225 TYR A CA 1
ATOM 1797 C C . TYR A 1 225 ? 24.435 -8.483 -7.830 1.00 58.41 225 TYR A C 1
ATOM 1799 O O . TYR A 1 225 ? 24.732 -7.480 -7.183 1.00 58.41 225 TYR A O 1
ATOM 1807 N N . ASP A 1 226 ? 24.178 -9.654 -7.242 1.00 49.75 226 ASP A N 1
ATOM 1808 C CA . ASP A 1 226 ? 24.119 -9.852 -5.782 1.00 49.75 226 ASP A CA 1
ATOM 1809 C C . ASP A 1 226 ? 25.515 -9.999 -5.133 1.00 49.75 226 ASP A C 1
ATOM 1811 O O . ASP A 1 226 ? 25.844 -10.963 -4.442 1.00 49.75 226 ASP A O 1
ATOM 1815 N N . ILE A 1 227 ? 26.410 -9.047 -5.414 1.00 41.31 227 ILE A N 1
ATOM 1816 C CA . ILE A 1 227 ? 27.783 -9.037 -4.897 1.00 41.31 227 ILE A CA 1
ATOM 1817 C C . ILE A 1 227 ? 28.031 -7.683 -4.230 1.00 41.31 227 ILE A C 1
ATOM 1819 O O . ILE A 1 227 ? 28.496 -6.758 -4.885 1.00 41.31 227 ILE A O 1
ATOM 1823 N N . LEU A 1 228 ? 27.701 -7.584 -2.934 1.00 40.94 228 LEU A N 1
ATOM 1824 C CA . LEU A 1 228 ? 28.146 -6.545 -1.985 1.00 40.94 228 LEU A CA 1
ATOM 1825 C C . LEU A 1 228 ? 28.394 -5.160 -2.617 1.00 40.94 228 LEU A C 1
ATOM 1827 O O . LEU A 1 228 ? 29.544 -4.796 -2.871 1.00 40.94 228 LEU A O 1
ATOM 1831 N N . ASP A 1 229 ? 27.343 -4.359 -2.819 1.00 44.97 229 ASP A N 1
ATOM 1832 C CA . ASP A 1 229 ? 27.529 -2.960 -3.226 1.00 44.97 229 ASP A CA 1
ATOM 1833 C C . ASP A 1 229 ? 27.292 -1.991 -2.063 1.00 44.97 229 ASP A C 1
ATOM 1835 O O . ASP A 1 229 ? 26.159 -1.776 -1.631 1.00 44.97 229 ASP A O 1
ATOM 1839 N N . LEU A 1 230 ? 28.398 -1.422 -1.576 1.00 47.56 230 LEU A N 1
ATOM 1840 C CA . LEU A 1 230 ? 28.475 -0.351 -0.578 1.00 47.56 230 LEU A CA 1
ATOM 1841 C C . LEU A 1 230 ? 28.529 1.052 -1.224 1.00 47.56 230 LEU A C 1
ATOM 1843 O O . LEU A 1 230 ? 28.774 2.026 -0.517 1.00 47.56 230 LEU A O 1
ATOM 1847 N N . ASN A 1 231 ? 28.380 1.170 -2.553 1.00 51.91 231 ASN A N 1
ATOM 1848 C CA . ASN A 1 231 ? 28.755 2.378 -3.301 1.00 51.91 231 ASN A CA 1
ATOM 1849 C C . ASN A 1 231 ? 27.589 3.162 -3.920 1.00 51.91 231 ASN A C 1
ATOM 1851 O O . ASN A 1 231 ? 27.850 4.166 -4.591 1.00 51.91 231 ASN A O 1
ATOM 1855 N N . TYR A 1 232 ? 26.333 2.748 -3.733 1.00 63.56 232 TYR A N 1
ATOM 1856 C CA . TYR A 1 232 ? 25.201 3.552 -4.197 1.00 63.56 232 TYR A CA 1
ATOM 1857 C C . TYR A 1 232 ? 24.783 4.562 -3.130 1.00 63.56 232 TYR A C 1
ATOM 1859 O O . TYR A 1 232 ? 24.580 4.253 -1.962 1.00 63.56 232 TYR A O 1
ATOM 1867 N N . VAL A 1 233 ? 24.740 5.804 -3.584 1.00 76.00 233 VAL A N 1
ATOM 1868 C CA . VAL A 1 233 ? 24.510 7.045 -2.848 1.00 76.00 233 VAL A CA 1
ATOM 1869 C C . VAL A 1 233 ? 23.273 7.635 -3.510 1.00 76.00 233 VAL A C 1
ATOM 1871 O O . VAL A 1 233 ? 23.273 7.714 -4.737 1.00 76.00 233 VAL A O 1
ATOM 1874 N N . PHE A 1 234 ? 22.238 8.014 -2.770 1.00 87.19 234 PHE A N 1
ATOM 1875 C CA . PHE A 1 234 ? 21.026 8.618 -3.336 1.00 87.19 234 PHE A CA 1
ATOM 1876 C C . PHE A 1 234 ? 20.996 10.086 -2.952 1.00 87.19 234 PHE A C 1
ATOM 1878 O O . PHE A 1 234 ? 21.213 10.411 -1.795 1.00 87.19 234 PHE A O 1
ATOM 1885 N N . ASN A 1 235 ? 20.798 10.978 -3.919 1.00 90.50 235 ASN A N 1
ATOM 1886 C CA . ASN A 1 235 ? 20.865 12.425 -3.705 1.00 90.50 235 ASN A CA 1
ATOM 1887 C C . ASN A 1 235 ? 19.487 13.077 -3.566 1.00 90.50 235 ASN A C 1
ATOM 1889 O O . ASN A 1 235 ? 19.391 14.234 -3.155 1.00 90.50 235 ASN A O 1
ATOM 1893 N N . LYS A 1 236 ? 18.422 12.353 -3.921 1.00 93.75 236 LYS A N 1
ATOM 1894 C CA . LYS A 1 236 ? 17.039 12.815 -3.823 1.00 93.75 236 LYS A CA 1
ATOM 1895 C C . LYS A 1 236 ? 16.127 11.679 -3.377 1.00 93.75 236 LYS A C 1
ATOM 1897 O O . LYS A 1 236 ? 16.449 10.508 -3.572 1.00 93.75 236 LYS A O 1
ATOM 1902 N N . ILE A 1 237 ? 14.977 12.050 -2.840 1.00 94.75 237 ILE A N 1
ATOM 1903 C CA . ILE A 1 237 ? 13.832 11.166 -2.631 1.00 94.75 237 ILE A CA 1
ATOM 1904 C C . ILE A 1 237 ? 12.622 11.775 -3.342 1.00 94.75 237 ILE A C 1
ATOM 1906 O O . ILE A 1 237 ? 12.462 12.999 -3.359 1.00 94.75 237 ILE A O 1
ATOM 1910 N N . ILE A 1 238 ? 11.808 10.933 -3.968 1.00 97.00 238 ILE A N 1
ATOM 1911 C CA . ILE A 1 238 ? 10.448 11.283 -4.381 1.00 97.00 238 ILE A CA 1
ATOM 1912 C C . ILE A 1 238 ? 9.506 10.567 -3.426 1.00 97.00 238 ILE A C 1
ATOM 1914 O O . ILE A 1 238 ? 9.631 9.356 -3.296 1.00 97.00 238 ILE A O 1
ATOM 1918 N N . ILE A 1 239 ? 8.594 11.300 -2.799 1.00 96.19 239 ILE A N 1
ATOM 1919 C CA . ILE A 1 239 ? 7.547 10.746 -1.935 1.00 96.19 239 ILE A CA 1
ATOM 1920 C C . ILE A 1 239 ? 6.218 10.936 -2.651 1.00 96.19 239 ILE A C 1
ATOM 1922 O O . ILE A 1 239 ? 5.880 12.064 -3.018 1.00 96.19 239 ILE A O 1
ATOM 1926 N N . PHE A 1 240 ? 5.496 9.848 -2.874 1.00 94.44 240 PHE A N 1
ATOM 1927 C CA . PHE A 1 240 ? 4.190 9.833 -3.513 1.00 94.44 240 PHE A CA 1
ATOM 1928 C C . PHE A 1 240 ? 3.104 9.776 -2.448 1.00 94.44 240 PHE A C 1
ATOM 1930 O O . PHE A 1 240 ? 3.091 8.869 -1.629 1.00 94.44 240 PHE A O 1
ATOM 1937 N N . LYS A 1 241 ? 2.162 10.718 -2.468 1.00 91.75 241 LYS A N 1
ATOM 1938 C CA . LYS A 1 241 ? 0.957 10.664 -1.633 1.00 91.75 241 LYS A CA 1
ATOM 1939 C C . LYS A 1 241 ? -0.243 10.862 -2.542 1.00 91.75 241 LYS A C 1
ATOM 1941 O O . LYS A 1 241 ? -0.544 11.962 -2.998 1.00 91.75 241 LYS A O 1
ATOM 1946 N N . ASP A 1 242 ? -0.878 9.746 -2.876 1.00 84.50 242 ASP A N 1
ATOM 1947 C CA . ASP A 1 242 ? -1.942 9.672 -3.872 1.00 84.50 242 ASP A CA 1
ATOM 1948 C C . ASP A 1 242 ? -1.570 10.294 -5.231 1.00 84.50 242 ASP A C 1
ATOM 1950 O O . ASP A 1 242 ? -0.757 9.751 -5.980 1.00 84.50 242 ASP A O 1
ATOM 1954 N N . GLU A 1 243 ? -2.195 11.420 -5.574 1.00 86.31 243 GLU A N 1
ATOM 1955 C CA . GLU A 1 243 ? -1.982 12.134 -6.831 1.00 86.31 243 GLU A CA 1
ATOM 1956 C C . GLU A 1 243 ? -0.780 13.083 -6.779 1.00 86.31 243 GLU A C 1
ATOM 1958 O O . GLU A 1 243 ? -0.415 13.654 -7.814 1.00 86.31 243 GLU A O 1
ATOM 1963 N N . THR A 1 244 ? -0.165 13.281 -5.609 1.00 93.88 244 THR A N 1
ATOM 1964 C CA . THR A 1 244 ? 0.952 14.209 -5.427 1.00 93.88 244 THR A CA 1
ATOM 1965 C C . THR A 1 244 ? 2.296 13.497 -5.359 1.00 93.88 244 THR A C 1
ATOM 1967 O O . THR A 1 244 ? 2.410 12.352 -4.921 1.00 93.88 244 THR A O 1
ATOM 1970 N N . ALA A 1 245 ? 3.336 14.188 -5.820 1.00 97.06 245 ALA A N 1
ATOM 1971 C CA . ALA A 1 245 ? 4.719 13.772 -5.659 1.00 97.06 245 ALA A CA 1
ATOM 1972 C C . ALA A 1 245 ? 5.553 14.935 -5.123 1.00 97.06 245 ALA A C 1
ATOM 1974 O O . ALA A 1 245 ? 5.585 16.019 -5.712 1.00 97.06 245 ALA A O 1
ATOM 1975 N N . VAL A 1 246 ? 6.278 14.697 -4.035 1.00 97.12 246 VAL A N 1
ATOM 1976 C CA . VAL A 1 246 ? 7.189 15.673 -3.434 1.00 97.12 246 VAL A CA 1
ATOM 1977 C C . VAL A 1 246 ? 8.625 15.226 -3.672 1.00 97.12 246 VAL A C 1
ATOM 1979 O O . VAL A 1 246 ? 9.037 14.154 -3.237 1.00 97.12 246 VAL A O 1
ATOM 1982 N N . VAL A 1 247 ? 9.401 16.051 -4.375 1.00 97.12 247 VAL A N 1
ATOM 1983 C CA . VAL A 1 247 ? 10.816 15.799 -4.667 1.00 97.12 247 VAL A CA 1
ATOM 1984 C C . VAL A 1 247 ? 11.674 16.571 -3.674 1.00 97.12 247 VAL A C 1
ATOM 1986 O O . VAL A 1 247 ? 11.698 17.805 -3.688 1.00 97.12 247 VAL A O 1
ATOM 1989 N N . LEU A 1 248 ? 12.410 15.846 -2.833 1.00 94.94 248 LEU A N 1
ATOM 1990 C CA . LEU A 1 248 ? 13.243 16.417 -1.776 1.00 94.94 248 LEU A CA 1
ATOM 1991 C C . LEU A 1 248 ? 14.733 16.122 -2.028 1.00 94.94 248 LEU A C 1
ATOM 1993 O O . LEU A 1 248 ? 15.095 14.985 -2.347 1.00 94.94 248 LEU A O 1
ATOM 1997 N N . PRO A 1 249 ? 15.627 17.118 -1.877 1.00 93.25 249 PRO A N 1
ATOM 1998 C CA . PRO A 1 249 ? 17.067 16.887 -1.845 1.00 93.25 249 PRO A CA 1
ATOM 1999 C C . PRO A 1 249 ? 17.457 16.259 -0.503 1.00 93.25 249 PRO A C 1
ATOM 2001 O O . PRO A 1 249 ? 17.021 16.731 0.548 1.00 93.25 249 PRO A O 1
ATOM 2004 N N . ILE A 1 250 ? 18.302 15.229 -0.519 1.00 90.19 250 ILE A N 1
ATOM 2005 C CA . ILE A 1 250 ? 18.721 14.535 0.707 1.00 90.19 250 ILE A CA 1
ATOM 2006 C C . ILE A 1 250 ? 20.237 14.593 0.896 1.00 90.19 250 ILE A C 1
ATOM 2008 O O . ILE A 1 250 ? 21.017 14.519 -0.060 1.00 90.19 250 ILE A O 1
ATOM 2012 N N . ASP A 1 251 ? 20.645 14.737 2.153 1.00 85.19 251 ASP A N 1
ATOM 2013 C CA . ASP A 1 251 ? 22.048 14.718 2.568 1.00 85.19 251 ASP A CA 1
ATOM 2014 C C . ASP A 1 251 ? 22.495 13.316 2.973 1.00 85.19 251 ASP A C 1
ATOM 2016 O O . ASP A 1 251 ? 23.602 12.910 2.638 1.00 85.19 251 ASP A O 1
ATOM 2020 N N . ASN A 1 252 ? 21.636 12.575 3.674 1.00 83.06 252 ASN A N 1
ATOM 2021 C CA . ASN A 1 252 ? 21.878 11.204 4.109 1.00 83.06 252 ASN A CA 1
ATOM 2022 C C . ASN A 1 252 ? 20.554 10.441 4.169 1.00 83.06 252 ASN A C 1
ATOM 2024 O O . ASN A 1 252 ? 19.493 11.051 4.336 1.00 83.06 252 ASN A O 1
ATOM 2028 N N . TRP A 1 253 ? 20.640 9.118 4.105 1.00 85.12 253 TRP A N 1
ATOM 2029 C CA . TRP A 1 253 ? 19.507 8.225 4.310 1.00 85.12 253 TRP A CA 1
ATOM 2030 C C . TRP A 1 253 ? 19.932 6.952 5.047 1.00 85.12 253 TRP A C 1
ATOM 2032 O O . TRP A 1 253 ? 21.106 6.560 4.999 1.00 85.12 253 TRP A O 1
ATOM 2042 N N . THR A 1 254 ? 18.967 6.322 5.704 1.00 80.31 254 THR A N 1
ATOM 2043 C CA . THR A 1 254 ? 19.094 5.030 6.376 1.00 80.31 254 THR A CA 1
ATOM 2044 C C . THR A 1 254 ? 17.837 4.220 6.091 1.00 80.31 254 THR A C 1
ATOM 2046 O O . THR A 1 254 ? 16.733 4.758 6.152 1.00 80.31 254 THR A O 1
ATOM 2049 N N . ASP A 1 255 ? 18.035 2.947 5.781 1.00 75.75 255 ASP A N 1
ATOM 2050 C CA . ASP A 1 255 ? 16.975 1.958 5.619 1.00 75.75 255 ASP A CA 1
ATOM 2051 C C . ASP A 1 255 ? 16.733 1.231 6.948 1.00 75.75 255 ASP A C 1
ATOM 2053 O O . ASP A 1 255 ? 17.697 0.779 7.579 1.00 75.75 255 ASP A O 1
ATOM 2057 N N . TYR A 1 256 ? 15.475 1.156 7.369 1.00 71.25 256 TYR A N 1
ATOM 2058 C CA . TYR A 1 256 ? 15.011 0.436 8.549 1.00 71.25 256 TYR A CA 1
ATOM 2059 C C . TYR A 1 256 ? 14.197 -0.755 8.062 1.00 71.25 256 TYR A C 1
ATOM 2061 O O . TYR A 1 256 ? 13.042 -0.607 7.677 1.00 71.25 256 TYR A O 1
ATOM 2069 N N . GLU A 1 257 ? 14.861 -1.911 8.064 1.00 65.06 257 GLU A N 1
ATOM 2070 C CA . GLU A 1 257 ? 14.282 -3.232 7.782 1.00 65.06 257 GLU A CA 1
ATOM 2071 C C . GLU A 1 257 ? 13.612 -3.387 6.399 1.00 65.06 257 GLU A C 1
ATOM 2073 O O . GLU A 1 257 ? 12.979 -4.399 6.167 1.00 65.06 257 GLU A O 1
ATOM 2078 N N . GLY A 1 258 ? 13.850 -2.475 5.441 1.00 67.38 258 GLY A N 1
ATOM 2079 C CA . GLY A 1 258 ? 13.298 -2.534 4.075 1.00 67.38 258 GLY A CA 1
ATOM 2080 C C . GLY A 1 258 ? 12.032 -1.692 3.891 1.00 67.38 258 GLY A C 1
ATOM 2081 O O . GLY A 1 258 ? 11.746 -1.228 2.781 1.00 67.38 258 GLY A O 1
ATOM 2082 N N . GLU A 1 259 ? 11.356 -1.391 4.997 1.00 75.50 259 GLU A N 1
ATOM 2083 C CA . GLU A 1 259 ? 10.033 -0.780 5.018 1.00 75.50 259 GLU A CA 1
ATOM 2084 C C . GLU A 1 259 ? 10.006 0.720 5.266 1.00 75.50 259 GLU A C 1
ATOM 2086 O O . GLU A 1 259 ? 9.108 1.421 4.790 1.00 75.50 259 GLU A O 1
ATOM 2091 N N . GLN A 1 260 ? 10.941 1.226 6.071 1.00 82.12 260 GLN A N 1
ATOM 2092 C CA . GLN A 1 260 ? 10.962 2.627 6.473 1.00 82.12 260 GLN A CA 1
ATOM 2093 C C . GLN A 1 260 ? 12.281 3.273 6.066 1.00 82.12 260 GLN A C 1
ATOM 2095 O O . GLN A 1 260 ? 13.376 2.748 6.265 1.00 82.12 260 GLN A O 1
ATOM 2100 N N . LEU A 1 261 ? 12.184 4.480 5.523 1.00 85.88 261 LEU A N 1
ATOM 2101 C CA . LEU A 1 261 ? 13.318 5.288 5.116 1.00 85.88 261 LEU A CA 1
ATOM 2102 C C . LEU A 1 261 ? 13.420 6.499 6.029 1.00 85.88 261 LEU A C 1
ATOM 2104 O O . LEU A 1 261 ? 12.556 7.378 6.032 1.00 85.88 261 LEU A O 1
ATOM 2108 N N . GLN A 1 262 ? 14.527 6.594 6.758 1.00 87.12 262 GLN A N 1
ATOM 2109 C CA . GLN A 1 262 ? 14.894 7.841 7.411 1.00 87.12 262 GLN A CA 1
ATOM 2110 C C . GLN A 1 262 ? 15.773 8.660 6.478 1.00 87.12 262 GLN A C 1
ATOM 2112 O O . GLN A 1 262 ? 16.844 8.212 6.068 1.00 87.12 262 GLN A O 1
ATOM 2117 N N . VAL A 1 263 ? 15.367 9.891 6.190 1.00 88.25 263 VAL A N 1
ATOM 2118 C CA . VAL A 1 263 ? 16.092 10.807 5.312 1.00 88.25 263 VAL A CA 1
ATOM 2119 C C . VAL A 1 263 ? 16.339 12.148 5.989 1.00 88.25 263 VAL A C 1
ATOM 2121 O O . VAL A 1 263 ? 15.454 12.770 6.573 1.00 88.25 263 VAL A O 1
ATOM 2124 N N . SER A 1 264 ? 17.576 12.628 5.881 1.00 88.00 264 SER A N 1
ATOM 2125 C CA . SER A 1 264 ? 17.934 13.996 6.252 1.00 88.00 264 SER A CA 1
ATOM 2126 C C . SER A 1 264 ? 17.728 14.894 5.039 1.00 88.00 264 SER A C 1
ATOM 2128 O O . SER A 1 264 ? 18.544 14.868 4.112 1.00 88.00 264 SER A O 1
ATOM 2130 N N . VAL A 1 265 ? 16.655 15.686 5.036 1.00 89.38 265 VAL A N 1
ATOM 2131 C CA . VAL A 1 265 ? 16.349 16.608 3.935 1.00 89.38 265 VAL A CA 1
ATOM 2132 C C . VAL A 1 265 ? 17.286 17.812 3.999 1.00 89.38 265 VAL A C 1
ATOM 2134 O O . VAL A 1 265 ? 17.418 18.470 5.033 1.00 89.38 265 VAL A O 1
ATOM 2137 N N . HIS A 1 266 ? 17.928 18.138 2.880 1.00 86.81 266 HIS A N 1
ATOM 2138 C CA . HIS A 1 266 ? 18.869 19.250 2.810 1.00 86.81 266 HIS A CA 1
ATOM 2139 C C . HIS A 1 266 ? 18.155 20.591 3.057 1.00 86.81 266 HIS A C 1
ATOM 2141 O O . HIS A 1 266 ? 17.241 20.966 2.322 1.00 86.81 266 HIS A O 1
ATOM 2147 N N . ASN A 1 267 ? 18.575 21.336 4.089 1.00 83.38 267 ASN A N 1
ATOM 2148 C CA . ASN A 1 267 ? 17.879 22.534 4.605 1.00 83.38 267 ASN A CA 1
ATOM 2149 C C . ASN A 1 267 ? 16.390 22.308 4.952 1.00 83.38 267 ASN A C 1
ATOM 2151 O O . ASN A 1 267 ? 15.579 23.242 4.911 1.00 83.38 267 ASN A O 1
ATOM 2155 N N . GLY A 1 268 ? 16.030 21.071 5.282 1.00 87.38 268 GLY A N 1
ATOM 2156 C CA . GLY A 1 268 ? 14.680 20.659 5.631 1.00 87.38 268 GLY A CA 1
ATOM 2157 C C . GLY A 1 268 ? 14.645 19.878 6.945 1.00 87.38 268 GLY A C 1
ATOM 2158 O O . GLY A 1 268 ? 15.570 19.984 7.757 1.00 87.38 268 GLY A O 1
ATOM 2159 N N . PRO A 1 269 ? 13.546 19.154 7.192 1.00 89.31 269 PRO A N 1
ATOM 2160 C CA . PRO A 1 269 ? 13.405 18.337 8.382 1.00 89.31 269 PRO A CA 1
ATOM 2161 C C . PRO A 1 269 ? 14.213 17.039 8.261 1.00 89.31 269 PRO A C 1
ATOM 2163 O O . PRO A 1 269 ? 14.582 16.600 7.170 1.00 89.31 269 PRO A O 1
ATOM 2166 N N . LEU A 1 270 ? 14.440 16.394 9.401 1.00 88.88 270 LEU A N 1
ATOM 2167 C CA . LEU A 1 270 ? 14.626 14.948 9.409 1.00 88.88 270 LEU A CA 1
ATOM 2168 C C . LEU A 1 270 ? 13.252 14.307 9.220 1.00 88.88 270 LEU A C 1
ATOM 2170 O O . LEU A 1 270 ? 12.306 14.706 9.902 1.00 88.88 270 LEU A O 1
ATOM 2174 N N . LEU A 1 271 ? 13.162 13.338 8.319 1.00 91.00 271 LEU A N 1
ATOM 2175 C CA . LEU A 1 271 ? 11.924 12.672 7.944 1.00 91.00 271 LEU A CA 1
ATOM 2176 C C . LEU A 1 271 ? 12.093 11.159 8.079 1.00 91.00 271 LEU A C 1
ATOM 2178 O O . LEU A 1 271 ? 13.093 10.621 7.612 1.00 91.00 271 LEU A O 1
ATOM 2182 N N . LEU A 1 272 ? 11.120 10.496 8.690 1.00 90.25 272 LEU A N 1
ATOM 2183 C CA . LEU A 1 272 ? 10.914 9.053 8.602 1.00 90.25 272 LEU A CA 1
ATOM 2184 C C . LEU A 1 272 ? 9.643 8.825 7.789 1.00 90.25 272 LEU A C 1
ATOM 2186 O O . LEU A 1 272 ? 8.607 9.396 8.129 1.00 90.25 272 LEU A O 1
ATOM 2190 N N . THR A 1 273 ? 9.744 8.053 6.714 1.00 90.56 273 THR A N 1
ATOM 2191 C CA . THR A 1 273 ? 8.653 7.812 5.760 1.00 90.56 273 THR A CA 1
ATOM 2192 C C . THR A 1 273 ? 8.670 6.364 5.283 1.00 90.56 273 THR A C 1
ATOM 2194 O O . THR A 1 273 ? 9.673 5.673 5.466 1.00 90.56 273 THR A O 1
ATOM 2197 N N . ALA A 1 274 ? 7.581 5.891 4.685 1.00 88.62 274 ALA A N 1
ATOM 2198 C CA . ALA A 1 274 ? 7.515 4.543 4.142 1.00 88.62 274 ALA A CA 1
ATOM 2199 C C . ALA A 1 274 ? 8.407 4.393 2.899 1.00 88.62 274 ALA A C 1
ATOM 2201 O O . ALA A 1 274 ? 8.526 5.278 2.056 1.00 88.62 274 ALA A O 1
ATOM 2202 N N . ALA A 1 275 ? 9.024 3.230 2.744 1.00 86.62 275 ALA A N 1
ATOM 2203 C CA . ALA A 1 275 ? 9.739 2.851 1.536 1.00 86.62 275 ALA A CA 1
ATOM 2204 C C . ALA A 1 275 ? 8.765 2.527 0.391 1.00 86.62 275 ALA A C 1
ATOM 2206 O O . ALA A 1 275 ? 9.097 2.692 -0.784 1.00 86.62 275 ALA A O 1
ATOM 2207 N N . TYR A 1 276 ? 7.550 2.103 0.743 1.00 84.56 276 TYR A N 1
ATOM 2208 C CA . TYR A 1 276 ? 6.466 1.751 -0.167 1.00 84.56 276 TYR A CA 1
ATOM 2209 C C . TYR A 1 276 ? 6.053 2.890 -1.090 1.00 84.56 276 TYR A C 1
ATOM 2211 O O . TYR A 1 276 ? 5.892 2.682 -2.288 1.00 84.56 276 TYR A O 1
ATOM 2219 N N . ASP A 1 277 ? 5.917 4.098 -0.560 1.00 88.62 277 ASP A N 1
ATOM 2220 C CA . ASP A 1 277 ? 5.453 5.269 -1.300 1.00 88.62 277 ASP A CA 1
ATOM 2221 C C . ASP A 1 277 ? 6.602 6.193 -1.731 1.00 88.62 277 ASP A C 1
ATOM 2223 O O . ASP A 1 277 ? 6.384 7.308 -2.204 1.00 88.62 277 ASP A O 1
ATOM 2227 N N . SER A 1 278 ? 7.839 5.712 -1.612 1.00 92.94 278 SER A N 1
ATOM 2228 C CA . SER A 1 278 ? 9.037 6.507 -1.826 1.00 92.94 278 SER A CA 1
ATOM 2229 C C . SER A 1 278 ? 9.981 5.884 -2.851 1.00 92.94 278 SER A C 1
ATOM 2231 O O . SER A 1 278 ? 10.135 4.670 -2.961 1.00 92.94 278 SER A O 1
ATOM 2233 N N . ILE A 1 279 ? 10.673 6.736 -3.609 1.00 94.50 279 ILE A N 1
ATOM 2234 C CA . ILE A 1 279 ? 11.754 6.326 -4.510 1.00 94.50 279 ILE A CA 1
ATOM 2235 C C . ILE A 1 279 ? 12.998 7.135 -4.176 1.00 94.50 279 ILE A C 1
ATOM 2237 O O . ILE A 1 279 ? 13.056 8.345 -4.419 1.00 94.50 279 ILE A O 1
ATOM 2241 N N . LEU A 1 280 ? 14.034 6.457 -3.682 1.00 93.00 280 LEU A N 1
ATOM 2242 C CA . LEU A 1 280 ? 15.362 7.054 -3.596 1.00 93.00 280 LEU A CA 1
ATOM 2243 C C . LEU A 1 280 ? 15.993 7.114 -4.987 1.00 93.00 280 LEU A C 1
ATOM 2245 O O . LEU A 1 280 ? 15.999 6.137 -5.740 1.00 93.00 280 LEU A O 1
ATOM 2249 N N . ILE A 1 281 ? 16.532 8.282 -5.332 1.00 93.25 281 ILE A N 1
ATOM 2250 C CA . ILE A 1 281 ? 17.063 8.577 -6.660 1.00 93.25 281 ILE A CA 1
ATOM 2251 C C . ILE A 1 281 ? 18.507 9.055 -6.579 1.00 93.25 281 ILE A C 1
ATOM 2253 O O . ILE A 1 281 ? 18.880 9.862 -5.728 1.00 93.25 281 ILE A O 1
ATOM 2257 N N . ASN A 1 282 ? 19.324 8.558 -7.510 1.00 91.06 282 ASN A N 1
ATOM 2258 C CA . ASN A 1 282 ? 20.573 9.190 -7.900 1.00 91.06 282 ASN A CA 1
ATOM 2259 C C . ASN A 1 282 ? 20.518 9.577 -9.376 1.00 91.06 282 ASN A C 1
ATOM 2261 O O . ASN A 1 282 ? 20.644 8.734 -10.265 1.00 91.06 282 ASN A O 1
ATOM 2265 N N . ASP A 1 283 ? 20.400 10.878 -9.617 1.00 91.44 283 ASP A N 1
ATOM 2266 C CA . ASP A 1 283 ? 20.346 11.476 -10.951 1.00 91.44 283 ASP A CA 1
ATOM 2267 C C . ASP A 1 283 ? 21.634 12.244 -11.320 1.00 91.44 283 ASP A C 1
ATOM 2269 O O . ASP A 1 283 ? 21.655 13.041 -12.260 1.00 91.44 283 ASP A O 1
ATOM 2273 N N . THR A 1 284 ? 22.731 12.013 -10.585 1.00 88.12 284 THR A N 1
ATOM 2274 C CA . THR A 1 284 ? 24.011 12.727 -10.771 1.00 88.12 284 THR A CA 1
ATOM 2275 C C . THR A 1 284 ? 24.658 12.399 -12.116 1.00 88.12 284 THR A C 1
ATOM 2277 O O . THR A 1 284 ? 25.272 13.256 -12.747 1.00 88.12 284 THR A O 1
ATOM 2280 N N . LYS A 1 285 ? 24.559 11.137 -12.553 1.00 85.56 285 LYS A N 1
ATOM 2281 C CA . LYS A 1 285 ? 25.121 10.683 -13.838 1.00 85.56 285 LYS A CA 1
ATOM 2282 C C . LYS A 1 285 ? 24.119 10.768 -14.988 1.00 85.56 285 LYS A C 1
ATOM 2284 O O . LYS A 1 285 ? 24.535 10.679 -16.138 1.00 85.56 285 LYS A O 1
ATOM 2289 N N . SER A 1 286 ? 22.844 10.947 -14.656 1.00 87.94 286 SER A N 1
ATOM 2290 C CA . SER A 1 286 ? 21.731 10.986 -15.593 1.00 87.94 286 SER A CA 1
ATOM 2291 C C . SER A 1 286 ? 21.593 12.348 -16.262 1.00 87.94 286 SER A C 1
ATOM 2293 O O . SER A 1 286 ? 21.825 13.392 -15.645 1.00 87.94 286 SER A O 1
ATOM 2295 N N . GLN A 1 287 ? 21.175 12.339 -17.529 1.00 86.06 287 GLN A N 1
ATOM 2296 C CA . GLN A 1 287 ? 20.773 13.560 -18.231 1.00 86.06 287 GLN A CA 1
ATOM 2297 C C . GLN A 1 287 ? 19.407 14.056 -17.742 1.00 86.06 287 GLN A C 1
ATOM 2299 O O . GLN A 1 287 ? 19.186 15.263 -17.639 1.00 86.06 287 GLN A O 1
ATOM 2304 N N . ASN A 1 288 ? 18.510 13.130 -17.397 1.00 90.81 288 ASN A N 1
ATOM 2305 C CA . ASN A 1 288 ? 17.235 13.432 -16.761 1.00 90.81 288 ASN A CA 1
ATOM 2306 C C . ASN A 1 288 ? 17.409 13.599 -15.249 1.00 90.81 288 ASN A C 1
ATOM 2308 O O . ASN A 1 288 ? 18.311 13.020 -14.644 1.00 90.81 288 ASN A O 1
ATOM 2312 N N . LYS A 1 289 ? 16.521 14.373 -14.627 1.00 92.25 289 LYS A N 1
ATOM 2313 C CA . LYS A 1 289 ? 16.520 14.629 -13.177 1.00 92.25 289 LYS A CA 1
ATOM 2314 C C . LYS A 1 289 ? 15.322 13.978 -12.497 1.00 92.25 289 LYS A C 1
ATOM 2316 O O . LYS A 1 289 ? 14.337 13.698 -13.177 1.00 92.25 289 LYS A O 1
ATOM 2321 N N . ALA A 1 290 ? 15.381 13.787 -11.177 1.00 93.88 290 ALA A N 1
ATOM 2322 C CA . ALA A 1 290 ? 14.308 13.164 -10.384 1.00 93.88 290 ALA A CA 1
ATOM 2323 C C . ALA A 1 290 ? 12.915 13.755 -10.677 1.00 93.88 290 ALA A C 1
ATOM 2325 O O . ALA A 1 290 ? 11.947 13.021 -10.847 1.00 93.88 290 ALA A O 1
ATOM 2326 N N . ILE A 1 291 ? 12.827 15.075 -10.866 1.00 95.31 291 ILE A N 1
ATOM 2327 C CA . ILE A 1 291 ? 11.592 15.774 -11.251 1.00 95.31 291 ILE A CA 1
ATOM 2328 C C . ILE A 1 291 ? 10.950 15.257 -12.552 1.00 95.31 291 ILE A C 1
ATOM 2330 O O . ILE A 1 291 ? 9.740 15.349 -12.736 1.00 95.31 291 ILE A O 1
ATOM 2334 N N . THR A 1 292 ? 11.743 14.699 -13.467 1.00 95.44 292 THR A N 1
ATOM 2335 C CA . THR A 1 292 ? 11.242 14.088 -14.710 1.00 95.44 292 THR A CA 1
ATOM 2336 C C . THR A 1 292 ? 10.471 12.813 -14.396 1.00 95.44 292 THR A C 1
ATOM 2338 O O . THR A 1 292 ? 9.367 12.635 -14.897 1.00 95.44 292 THR A O 1
ATOM 2341 N N . ILE A 1 293 ? 11.026 11.978 -13.513 1.00 96.19 293 ILE A N 1
ATOM 2342 C CA . ILE A 1 293 ? 10.394 10.747 -13.030 1.00 96.19 293 ILE A CA 1
ATOM 2343 C C . ILE A 1 293 ? 9.114 11.082 -12.257 1.00 96.19 293 ILE A C 1
ATOM 2345 O O . ILE A 1 293 ? 8.064 10.522 -12.553 1.00 96.19 293 ILE A O 1
ATOM 2349 N N . ALA A 1 294 ? 9.168 12.068 -11.355 1.00 96.94 294 ALA A N 1
ATOM 2350 C CA . ALA A 1 294 ? 7.998 12.519 -10.599 1.00 96.94 294 ALA A CA 1
ATOM 2351 C C . ALA A 1 294 ? 6.841 12.950 -11.520 1.00 96.94 294 ALA A C 1
ATOM 2353 O O . ALA A 1 294 ? 5.714 12.510 -11.339 1.00 96.94 294 ALA A O 1
ATOM 2354 N N . LYS A 1 295 ? 7.119 13.741 -12.566 1.00 96.56 295 LYS A N 1
ATOM 2355 C CA . LYS A 1 295 ? 6.102 14.203 -13.535 1.00 96.56 295 LYS A CA 1
ATOM 2356 C C . LYS A 1 295 ? 5.529 13.100 -14.426 1.00 96.56 295 LYS A C 1
ATOM 2358 O O . LYS A 1 295 ? 4.439 13.264 -14.962 1.00 96.56 295 LYS A O 1
ATOM 2363 N N . MET A 1 296 ? 6.262 12.004 -14.619 1.00 96.06 296 MET A N 1
ATOM 2364 C CA . MET A 1 296 ? 5.751 10.823 -15.325 1.00 96.06 296 MET A CA 1
ATOM 2365 C C . MET A 1 296 ? 4.817 9.988 -14.441 1.00 96.06 296 MET A C 1
ATOM 2367 O O . MET A 1 296 ? 3.990 9.253 -14.963 1.00 96.06 296 MET A O 1
ATOM 2371 N N . LEU A 1 297 ? 4.938 10.095 -13.115 1.00 95.69 297 LEU A N 1
ATOM 2372 C CA . LEU A 1 297 ? 4.206 9.269 -12.150 1.00 95.69 297 LEU A CA 1
ATOM 2373 C C . LEU A 1 297 ? 3.157 10.046 -11.340 1.00 95.69 297 LEU A C 1
ATOM 2375 O O . LEU A 1 297 ? 2.365 9.439 -10.633 1.00 95.69 297 LEU A O 1
ATOM 2379 N N . SER A 1 298 ? 3.099 11.373 -11.446 1.00 95.19 298 SER A N 1
ATOM 2380 C CA . SER A 1 298 ? 2.139 12.215 -10.723 1.00 95.19 298 SER A CA 1
ATOM 2381 C C . SER A 1 298 ? 1.767 13.453 -11.543 1.00 95.19 298 SER A C 1
ATOM 2383 O O . SER A 1 298 ? 2.539 13.909 -12.390 1.00 95.19 298 SER A O 1
ATOM 2385 N N . ASP A 1 299 ? 0.550 13.964 -11.348 1.00 90.81 299 ASP A N 1
ATOM 2386 C CA . ASP A 1 299 ? 0.084 15.225 -11.944 1.00 90.81 299 ASP A CA 1
ATOM 2387 C C . ASP A 1 299 ? 0.449 16.451 -11.096 1.00 90.81 299 ASP A C 1
ATOM 2389 O O . ASP A 1 299 ? 0.710 17.527 -11.640 1.00 90.81 299 ASP A O 1
ATOM 2393 N N . ASN A 1 300 ? 0.525 16.288 -9.773 1.00 95.00 300 ASN A N 1
ATOM 2394 C CA . ASN A 1 300 ? 0.765 17.368 -8.822 1.00 95.00 300 ASN A CA 1
ATOM 2395 C C . ASN A 1 300 ? 2.156 17.229 -8.201 1.00 95.00 300 ASN A C 1
ATOM 2397 O O . ASN A 1 300 ? 2.341 16.542 -7.200 1.00 95.00 300 ASN A O 1
ATOM 2401 N N . VAL A 1 301 ? 3.148 17.887 -8.806 1.00 97.19 301 VAL A N 1
ATOM 2402 C CA . VAL A 1 301 ? 4.548 17.733 -8.393 1.00 97.19 301 VAL A CA 1
ATOM 2403 C C . VAL A 1 301 ? 5.100 18.980 -7.712 1.00 97.19 301 VAL A C 1
ATOM 2405 O O . VAL A 1 301 ? 5.161 20.053 -8.318 1.00 97.19 301 VAL A O 1
ATOM 2408 N N . PHE A 1 302 ? 5.601 18.799 -6.492 1.00 96.38 302 PHE A N 1
ATOM 2409 C CA . PHE A 1 302 ? 6.296 19.814 -5.705 1.00 96.38 302 PHE A CA 1
ATOM 2410 C C . PHE A 1 302 ? 7.796 19.512 -5.688 1.00 96.38 302 PHE A C 1
ATOM 2412 O O . PHE A 1 302 ? 8.229 18.483 -5.177 1.00 96.38 302 PHE A O 1
ATOM 2419 N N . ASP A 1 303 ? 8.608 20.392 -6.278 1.00 94.88 303 ASP A N 1
ATOM 2420 C CA . ASP A 1 303 ? 10.057 20.191 -6.390 1.00 94.88 303 ASP A CA 1
ATOM 2421 C C . ASP A 1 303 ? 10.834 21.150 -5.490 1.00 94.88 303 ASP A C 1
ATOM 2423 O O . ASP A 1 303 ? 11.033 22.324 -5.816 1.00 94.88 303 ASP A O 1
ATOM 2427 N N . TYR A 1 304 ? 11.326 20.617 -4.376 1.00 93.25 304 TYR A N 1
ATOM 2428 C CA . TYR A 1 304 ? 12.200 21.328 -3.451 1.00 93.25 304 TYR A CA 1
ATOM 2429 C C . TYR A 1 304 ? 13.681 21.086 -3.738 1.00 93.25 304 TYR A C 1
ATOM 2431 O O . TYR A 1 304 ? 14.528 21.595 -3.013 1.00 93.25 304 TYR A O 1
ATOM 2439 N N . SER A 1 305 ? 14.032 20.330 -4.780 1.00 87.94 305 SER A N 1
ATOM 2440 C CA . SER A 1 305 ? 15.426 20.037 -5.128 1.00 87.94 305 SER A CA 1
ATOM 2441 C C . SER A 1 305 ? 16.068 21.105 -6.029 1.00 87.94 305 SER A C 1
ATOM 2443 O O . SER A 1 305 ? 17.290 21.120 -6.209 1.00 87.94 305 SER A O 1
ATOM 2445 N N . LEU A 1 306 ? 15.272 22.043 -6.559 1.00 80.50 306 LEU A N 1
ATOM 2446 C CA . LEU A 1 306 ? 15.743 23.121 -7.430 1.00 80.50 306 LEU A CA 1
ATOM 2447 C C . LEU A 1 306 ? 16.757 24.032 -6.724 1.00 80.50 306 LEU A C 1
ATOM 2449 O O . LEU A 1 306 ? 16.455 24.704 -5.740 1.00 80.50 306 LEU A O 1
ATOM 2453 N N . GLY A 1 307 ? 17.959 24.117 -7.296 1.00 68.62 307 GLY A N 1
ATOM 2454 C CA . GLY A 1 307 ? 19.030 24.985 -6.800 1.00 68.62 307 GLY A CA 1
ATOM 2455 C C . GLY A 1 307 ? 19.951 24.338 -5.767 1.00 68.62 307 GLY A C 1
ATOM 2456 O O . GLY A 1 307 ? 20.879 25.003 -5.305 1.00 68.62 307 GLY A O 1
ATOM 2457 N N . PHE A 1 308 ? 19.755 23.058 -5.445 1.00 69.44 308 PHE A N 1
ATOM 2458 C CA . PHE A 1 308 ? 20.688 22.303 -4.616 1.00 69.44 308 PHE A CA 1
ATOM 2459 C C . PHE A 1 308 ? 21.725 21.584 -5.492 1.00 69.44 308 PHE A C 1
ATOM 2461 O O . PHE A 1 308 ? 21.362 21.009 -6.521 1.00 69.44 308 PHE A O 1
ATOM 2468 N N . PRO A 1 309 ? 23.028 21.659 -5.148 1.00 59.12 309 PRO A N 1
ATOM 2469 C CA . PRO A 1 309 ? 24.059 20.924 -5.874 1.00 59.12 309 PRO A CA 1
ATOM 2470 C C . PRO A 1 309 ? 23.788 19.420 -5.785 1.00 59.12 309 PRO A C 1
ATOM 2472 O O . PRO A 1 309 ? 23.098 18.981 -4.869 1.00 59.12 309 PRO A O 1
ATOM 2475 N N . ASP A 1 310 ? 24.353 18.632 -6.706 1.00 62.62 310 ASP A N 1
ATOM 2476 C CA . ASP A 1 310 ? 24.327 17.168 -6.627 1.00 62.62 310 ASP A CA 1
ATOM 2477 C C . ASP A 1 310 ? 25.050 16.725 -5.337 1.00 62.62 310 ASP A C 1
ATOM 2479 O O . ASP A 1 310 ? 26.264 16.489 -5.316 1.00 62.62 310 ASP A O 1
ATOM 2483 N N . THR A 1 311 ? 24.315 16.687 -4.223 1.00 57.50 311 THR A N 1
ATOM 2484 C CA . THR A 1 311 ? 24.782 16.162 -2.946 1.00 57.50 311 THR A CA 1
ATOM 2485 C C . THR A 1 311 ? 25.103 14.693 -3.161 1.00 57.50 311 THR A C 1
ATOM 2487 O O . THR A 1 311 ? 24.410 13.967 -3.871 1.00 57.50 311 THR A O 1
ATOM 2490 N N . LYS A 1 312 ? 26.200 14.219 -2.578 1.00 61.72 312 LYS A N 1
ATOM 2491 C CA . LYS A 1 312 ? 26.436 12.780 -2.515 1.00 61.72 312 LYS A CA 1
ATOM 2492 C C . LYS A 1 312 ? 25.644 12.293 -1.312 1.00 61.72 312 LYS A C 1
ATOM 2494 O O . LYS A 1 312 ? 26.224 12.227 -0.244 1.00 61.72 312 LYS A O 1
ATOM 2499 N N . GLY A 1 313 ? 24.340 12.054 -1.442 1.00 58.59 313 GLY A N 1
ATOM 2500 C CA . GLY A 1 313 ? 23.557 11.630 -0.283 1.00 58.59 313 GLY A CA 1
ATOM 2501 C C . GLY A 1 313 ? 23.998 10.252 0.229 1.00 58.59 313 GLY A C 1
ATOM 2502 O O . GLY A 1 313 ? 23.817 9.223 -0.432 1.00 58.59 313 GLY A O 1
ATOM 2503 N N . PHE A 1 314 ? 24.701 10.237 1.361 1.00 63.16 314 PHE A N 1
ATOM 2504 C CA . PHE A 1 314 ? 25.430 9.057 1.819 1.00 63.16 314 PHE A CA 1
ATOM 2505 C C . PHE A 1 314 ? 24.506 8.109 2.589 1.00 63.16 314 PHE A C 1
ATOM 2507 O O . PHE A 1 314 ? 23.656 8.545 3.365 1.00 63.16 314 PHE A O 1
ATOM 2514 N N . LEU A 1 315 ? 24.704 6.800 2.404 1.00 62.28 315 LEU A N 1
ATOM 2515 C CA . LEU A 1 315 ? 24.102 5.795 3.278 1.00 62.28 315 LEU A CA 1
ATOM 2516 C C . LEU A 1 315 ? 24.743 5.908 4.666 1.00 62.28 315 LEU A C 1
ATOM 2518 O O . LEU A 1 315 ? 25.961 5.729 4.797 1.00 62.28 315 LEU A O 1
ATOM 2522 N N . ASN A 1 316 ? 23.939 6.166 5.695 1.00 56.12 316 ASN A N 1
ATOM 2523 C CA . ASN A 1 316 ? 24.411 6.167 7.072 1.00 56.12 316 ASN A CA 1
ATOM 2524 C C . ASN A 1 316 ? 24.128 4.801 7.722 1.00 56.12 316 ASN A C 1
ATOM 2526 O O . ASN A 1 316 ? 22.989 4.366 7.817 1.00 56.12 316 ASN A O 1
ATOM 2530 N N . LYS A 1 317 ? 25.174 4.093 8.168 1.00 49.97 317 LYS A N 1
ATOM 2531 C CA . LYS A 1 317 ? 25.064 2.756 8.790 1.00 49.97 317 LYS A CA 1
ATOM 2532 C C . LYS A 1 317 ? 24.758 2.845 10.289 1.00 49.97 317 LYS A C 1
ATOM 2534 O O . LYS A 1 317 ? 25.454 2.217 11.093 1.00 49.97 317 LYS A O 1
ATOM 2539 N N . VAL A 1 318 ? 23.798 3.673 10.692 1.00 45.53 318 VAL A N 1
ATOM 2540 C CA . VAL A 1 318 ? 23.429 3.761 12.111 1.00 45.53 318 VAL A CA 1
ATOM 2541 C C . VAL A 1 318 ? 22.635 2.506 12.461 1.00 45.53 318 VAL A C 1
ATOM 2543 O O . VAL A 1 318 ? 21.450 2.410 12.202 1.00 45.53 318 VAL A O 1
ATOM 2546 N N . LEU A 1 319 ? 23.343 1.516 13.009 1.00 38.66 319 LEU A N 1
ATOM 2547 C CA . LEU A 1 319 ? 22.838 0.182 13.362 1.00 38.66 319 LEU A CA 1
ATOM 2548 C C . LEU A 1 319 ? 21.933 0.185 14.613 1.00 38.66 319 LEU A C 1
ATOM 2550 O O . LEU A 1 319 ? 21.369 -0.843 14.959 1.00 38.66 319 LEU A O 1
ATOM 2554 N N . LEU A 1 320 ? 21.862 1.316 15.321 1.00 40.69 320 LEU A N 1
ATOM 2555 C CA . LEU A 1 320 ? 21.084 1.557 16.538 1.00 40.69 320 LEU A CA 1
ATOM 2556 C C . LEU A 1 320 ? 20.775 3.053 16.592 1.00 40.69 320 LEU A C 1
ATOM 2558 O O . LEU A 1 320 ? 21.641 3.850 16.958 1.00 40.69 320 LEU A O 1
ATOM 2562 N N . ASP A 1 321 ? 19.570 3.441 16.198 1.00 51.38 321 ASP A N 1
ATOM 2563 C CA . ASP A 1 321 ? 19.187 4.845 16.198 1.00 51.38 321 ASP A CA 1
ATOM 2564 C C . ASP A 1 321 ? 18.599 5.277 17.547 1.00 51.38 321 ASP A C 1
ATOM 2566 O O . ASP A 1 321 ? 17.406 5.155 17.825 1.00 51.38 321 ASP A O 1
ATOM 2570 N N . LEU A 1 322 ? 19.493 5.759 18.409 1.00 47.16 322 LEU A N 1
ATOM 2571 C CA . LEU A 1 322 ? 19.170 6.467 19.649 1.00 47.16 322 LEU A CA 1
ATOM 2572 C C . LEU A 1 322 ? 19.389 7.983 19.511 1.00 47.16 322 LEU A C 1
ATOM 2574 O O . LEU A 1 322 ? 19.272 8.705 20.502 1.00 47.16 322 LEU A O 1
ATOM 2578 N N . GLU A 1 323 ? 19.773 8.468 18.327 1.00 52.97 323 GLU A N 1
ATOM 2579 C CA . GLU A 1 323 ? 20.236 9.847 18.124 1.00 52.97 323 GLU A CA 1
ATOM 2580 C C . GLU A 1 323 ? 19.162 10.751 17.519 1.00 52.97 323 GLU A C 1
ATOM 2582 O O . GLU A 1 323 ? 19.236 11.974 17.680 1.00 52.97 323 GLU A O 1
ATOM 2587 N N . TYR A 1 324 ? 18.141 10.173 16.887 1.00 62.09 324 TYR A N 1
ATOM 2588 C CA . TYR A 1 324 ? 17.091 10.936 16.239 1.00 62.09 324 TYR A CA 1
ATOM 2589 C C . TYR A 1 324 ? 15.766 10.885 17.001 1.00 62.09 324 TYR A C 1
ATOM 2591 O O . TYR A 1 324 ? 15.413 9.925 17.690 1.00 62.09 324 TYR A O 1
ATOM 2599 N N . GLY A 1 325 ? 15.045 12.001 16.940 1.00 73.06 325 GLY A N 1
ATOM 2600 C CA . GLY A 1 325 ? 13.791 12.154 17.645 1.00 73.06 325 GLY A CA 1
ATOM 2601 C C . GLY A 1 325 ? 12.820 13.039 16.899 1.00 73.06 325 GLY A C 1
ATOM 2602 O O . GLY A 1 325 ? 13.233 14.091 16.431 1.00 73.06 325 GLY A O 1
ATOM 2603 N N . PHE A 1 326 ? 11.557 12.635 16.812 1.00 86.25 326 PHE A N 1
ATOM 2604 C CA . PHE A 1 326 ? 10.522 13.314 16.035 1.00 86.25 326 PHE A CA 1
ATOM 2605 C C . PHE A 1 326 ? 9.546 14.062 16.933 1.00 86.25 326 PHE A C 1
ATOM 2607 O O . PHE A 1 326 ? 9.225 13.601 18.023 1.00 86.25 326 PHE A O 1
ATOM 2614 N N . ASN A 1 327 ? 9.099 15.237 16.495 1.00 87.50 327 ASN A N 1
ATOM 2615 C CA . ASN A 1 327 ? 8.207 16.104 17.273 1.00 87.50 327 ASN A CA 1
ATOM 2616 C C . ASN A 1 327 ? 6.908 16.459 16.547 1.00 87.50 327 ASN A C 1
ATOM 2618 O O . ASN A 1 327 ? 5.988 17.004 17.157 1.00 87.50 327 ASN A O 1
ATOM 2622 N N . ASN A 1 328 ? 6.817 16.120 15.266 1.00 91.62 328 ASN A N 1
ATOM 2623 C CA . ASN A 1 328 ? 5.601 16.218 14.487 1.00 91.62 328 ASN A CA 1
ATOM 2624 C C . ASN A 1 328 ? 5.394 14.930 13.699 1.00 91.62 328 ASN A C 1
ATOM 2626 O O . ASN A 1 328 ? 6.332 14.167 13.466 1.00 91.62 328 ASN A O 1
ATOM 2630 N N . ALA A 1 329 ? 4.158 14.725 13.277 1.00 94.50 329 ALA A N 1
ATOM 2631 C CA . ALA A 1 329 ? 3.793 13.673 12.360 1.00 94.50 329 ALA A CA 1
ATOM 2632 C C . ALA A 1 329 ? 2.809 14.194 11.314 1.00 94.50 329 ALA A C 1
ATOM 2634 O O . ALA A 1 329 ? 2.073 15.155 11.566 1.00 94.50 329 ALA A O 1
ATOM 2635 N N . ILE A 1 330 ? 2.793 13.550 10.153 1.00 96.38 330 ILE A N 1
ATOM 2636 C CA . ILE A 1 330 ? 1.781 13.750 9.124 1.00 96.38 330 ILE A CA 1
ATOM 2637 C C . ILE A 1 330 ? 1.076 12.418 8.920 1.00 96.38 330 ILE A C 1
ATOM 2639 O O . ILE A 1 330 ? 1.702 11.435 8.536 1.00 96.38 330 ILE A O 1
ATOM 2643 N N . ILE A 1 331 ? -0.227 12.400 9.187 1.00 96.38 331 ILE A N 1
ATOM 2644 C CA . ILE A 1 331 ? -1.099 11.287 8.818 1.00 96.38 331 ILE A CA 1
ATOM 2645 C C . ILE A 1 331 ? -1.663 11.589 7.435 1.00 96.38 331 ILE A C 1
ATOM 2647 O O . ILE A 1 331 ? -2.295 12.629 7.273 1.00 96.38 331 ILE A O 1
ATOM 2651 N N . SER A 1 332 ? -1.460 10.720 6.449 1.00 94.31 332 SER A N 1
ATOM 2652 C CA . SER A 1 332 ? -1.939 10.930 5.075 1.00 94.31 332 SER A CA 1
ATOM 2653 C C . SER A 1 332 ? -2.703 9.720 4.545 1.00 94.31 332 SER A C 1
ATOM 2655 O O . SER A 1 332 ? -2.350 8.583 4.841 1.00 94.31 332 SER A O 1
ATOM 2657 N N . ASN A 1 333 ? -3.798 9.970 3.821 1.00 91.69 333 ASN A N 1
ATOM 2658 C CA . ASN A 1 333 ? -4.646 8.938 3.216 1.00 91.69 333 ASN A CA 1
ATOM 2659 C C . ASN A 1 333 ? -5.608 9.558 2.189 1.00 91.69 333 ASN A C 1
ATOM 2661 O O . ASN A 1 333 ? -6.322 10.502 2.535 1.00 91.69 333 ASN A O 1
ATOM 2665 N N . ASN A 1 334 ? -5.698 9.004 0.979 1.00 90.00 334 ASN A N 1
ATOM 2666 C CA . ASN A 1 334 ? -6.656 9.350 -0.080 1.00 90.00 334 ASN A CA 1
ATOM 2667 C C . ASN A 1 334 ? -7.001 10.854 -0.186 1.00 90.00 334 ASN A C 1
ATOM 2669 O O . ASN A 1 334 ? -8.105 11.285 0.177 1.00 90.00 334 ASN A O 1
ATOM 2673 N N . ASN A 1 335 ? -6.051 11.641 -0.698 1.00 91.88 335 ASN A N 1
ATOM 2674 C CA . ASN A 1 335 ? -6.111 13.090 -0.924 1.00 91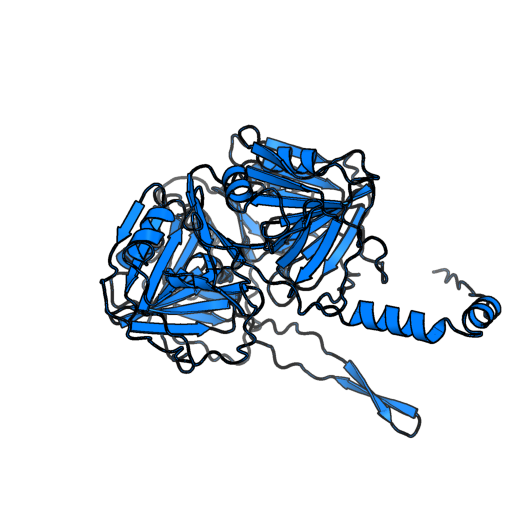.88 335 ASN A CA 1
ATOM 2675 C C . ASN A 1 335 ? -6.364 13.906 0.355 1.00 91.88 335 ASN A C 1
ATOM 2677 O O . ASN A 1 335 ? -6.869 15.035 0.308 1.00 91.88 335 ASN A O 1
ATOM 2681 N N . SER A 1 336 ? -6.019 13.339 1.512 1.00 94.75 336 SER A N 1
ATOM 2682 C CA . SER A 1 336 ? -6.074 14.026 2.795 1.00 94.75 336 SER A CA 1
ATOM 2683 C C . SER A 1 336 ? -4.770 13.913 3.568 1.00 94.75 336 SER A C 1
ATOM 2685 O O . SER A 1 336 ? -4.077 12.898 3.494 1.00 94.75 336 SER A O 1
ATOM 2687 N N . ALA A 1 337 ? -4.469 14.956 4.336 1.00 96.75 337 ALA A N 1
ATOM 2688 C CA . ALA A 1 337 ? -3.328 14.992 5.233 1.00 96.75 337 ALA A CA 1
ATOM 2689 C C . ALA A 1 337 ? -3.680 15.712 6.540 1.00 96.75 337 ALA A C 1
ATOM 2691 O O . ALA A 1 337 ? -4.377 16.730 6.555 1.00 96.75 337 ALA A O 1
ATOM 2692 N N . THR A 1 338 ? -3.166 15.194 7.649 1.00 96.75 338 THR A N 1
ATOM 2693 C CA . THR A 1 338 ? -3.295 15.771 8.983 1.00 96.75 338 THR A CA 1
ATOM 2694 C C . THR A 1 338 ? -1.906 15.958 9.582 1.00 96.75 338 THR A C 1
ATOM 2696 O O . THR A 1 338 ? -1.260 14.978 9.943 1.00 96.75 338 THR A O 1
ATOM 2699 N N . ALA A 1 339 ? -1.456 17.203 9.734 1.00 95.94 339 ALA A N 1
ATOM 2700 C CA . ALA A 1 339 ? -0.238 17.519 10.477 1.00 95.94 339 ALA A CA 1
ATOM 2701 C C . ALA A 1 339 ? -0.559 17.653 11.970 1.00 95.94 339 ALA A C 1
ATOM 2703 O O . ALA A 1 339 ? -1.488 18.369 12.352 1.00 95.94 339 ALA A O 1
ATOM 2704 N N . ILE A 1 340 ? 0.206 16.981 12.827 1.00 94.25 340 ILE A N 1
ATOM 2705 C CA . ILE A 1 340 ? 0.025 16.989 14.284 1.00 94.25 340 ILE A CA 1
ATOM 2706 C C . ILE A 1 340 ? 1.372 17.064 14.994 1.00 94.25 340 ILE A C 1
ATOM 2708 O O . ILE A 1 340 ? 2.373 16.538 14.515 1.00 94.25 340 ILE A O 1
ATOM 2712 N N . SER A 1 341 ? 1.395 17.677 16.175 1.00 91.81 341 SER A N 1
ATOM 2713 C CA . SER A 1 341 ? 2.527 17.527 17.093 1.00 91.81 341 SER A CA 1
ATOM 2714 C C . SER A 1 341 ? 2.401 16.227 17.885 1.00 91.81 341 SER A C 1
ATOM 2716 O O . SER A 1 341 ? 1.290 15.803 18.208 1.00 91.81 341 SER A O 1
ATOM 2718 N N . ILE A 1 342 ? 3.539 15.621 18.219 1.00 90.19 342 ILE A N 1
ATOM 2719 C CA . ILE A 1 342 ? 3.617 14.385 19.006 1.00 90.19 342 ILE A CA 1
ATOM 2720 C C . ILE A 1 342 ? 4.480 14.603 20.251 1.00 90.19 342 ILE A C 1
ATOM 2722 O O . ILE A 1 342 ? 5.454 15.353 20.222 1.00 90.19 342 ILE A O 1
ATOM 2726 N N . ASP A 1 343 ? 4.115 13.936 21.343 1.00 85.94 343 ASP A N 1
ATOM 2727 C CA . ASP A 1 343 ? 4.827 13.974 22.625 1.00 85.94 343 ASP A CA 1
ATOM 2728 C C . ASP A 1 343 ? 5.862 12.855 22.745 1.00 85.94 343 ASP A C 1
ATOM 2730 O O . ASP A 1 343 ? 6.864 13.003 23.451 1.00 85.94 343 ASP A O 1
ATOM 2734 N N . LYS A 1 344 ? 5.608 11.714 22.096 1.00 85.06 344 LYS A N 1
ATOM 2735 C CA . LYS A 1 344 ? 6.509 10.559 22.059 1.00 85.06 344 LYS A CA 1
ATOM 2736 C C . LYS A 1 344 ? 6.307 9.762 20.780 1.00 85.06 344 LYS A C 1
ATOM 2738 O O . LYS A 1 344 ? 5.211 9.770 20.222 1.00 85.06 344 LYS A O 1
ATOM 2743 N N . TRP A 1 345 ? 7.337 9.017 20.396 1.00 86.31 345 TRP A N 1
ATOM 2744 C CA . TRP A 1 345 ? 7.243 7.995 19.366 1.00 86.31 345 TRP A CA 1
ATOM 2745 C C . TRP A 1 345 ? 8.140 6.796 19.697 1.00 86.31 345 TRP A C 1
ATOM 2747 O O . TRP A 1 345 ? 9.114 6.927 20.453 1.00 86.31 345 TRP A O 1
ATOM 2757 N N . CYS A 1 346 ? 7.812 5.644 19.126 1.00 80.00 346 CYS A N 1
ATOM 2758 C CA . CYS A 1 346 ? 8.718 4.512 19.010 1.00 80.00 346 CYS A CA 1
ATOM 2759 C C . CYS A 1 346 ? 8.437 3.721 17.740 1.00 80.00 346 CYS A C 1
ATOM 2761 O O . CYS A 1 346 ? 7.296 3.647 17.278 1.00 80.00 346 CYS A O 1
ATOM 2763 N N . ASP A 1 347 ? 9.490 3.092 17.242 1.00 77.50 347 ASP A N 1
ATOM 2764 C CA . ASP A 1 347 ? 9.363 1.994 16.300 1.00 77.50 347 ASP A CA 1
ATOM 2765 C C . ASP A 1 347 ? 8.854 0.737 17.029 1.00 77.50 347 ASP A C 1
ATOM 2767 O O . ASP A 1 347 ? 9.256 0.453 18.165 1.00 77.50 347 ASP A O 1
ATOM 2771 N N . TYR A 1 348 ? 7.936 0.015 16.399 1.00 74.75 348 TYR A N 1
ATOM 2772 C CA . TYR A 1 348 ? 7.357 -1.222 16.895 1.00 74.75 348 TYR A CA 1
ATOM 2773 C C . TYR A 1 348 ? 7.688 -2.355 15.926 1.00 74.75 348 TYR A C 1
ATOM 2775 O O . TYR A 1 348 ? 6.915 -2.662 15.021 1.00 74.75 348 TYR A O 1
ATOM 2783 N N . LYS A 1 349 ? 8.841 -2.988 16.191 1.00 68.06 349 LYS A N 1
ATOM 2784 C CA . LYS A 1 349 ? 9.380 -4.141 15.454 1.00 68.06 349 LYS A CA 1
ATOM 2785 C C . LYS A 1 349 ? 9.589 -3.869 13.955 1.00 68.06 349 LYS A C 1
ATOM 2787 O O . LYS A 1 349 ? 9.255 -4.733 13.167 1.00 68.06 349 LYS A O 1
ATOM 2792 N N . GLY A 1 350 ? 10.092 -2.691 13.587 1.00 62.28 350 GLY A N 1
ATOM 2793 C CA . GLY A 1 350 ? 10.463 -2.364 12.205 1.00 62.28 350 GLY A CA 1
ATOM 2794 C C . GLY A 1 350 ? 9.321 -1.887 11.312 1.00 62.28 350 GLY A C 1
ATOM 2795 O O . GLY A 1 350 ? 9.556 -1.090 10.410 1.00 62.28 350 GLY A O 1
ATOM 2796 N N . GLU A 1 351 ? 8.083 -2.282 11.619 1.00 70.56 351 GLU A N 1
ATOM 2797 C CA . GLU A 1 351 ? 6.974 -2.190 10.657 1.00 70.56 351 GLU A CA 1
ATOM 2798 C C . GLU A 1 351 ? 5.940 -1.108 10.998 1.00 70.56 351 GLU A C 1
ATOM 2800 O O . GLU A 1 351 ? 5.352 -0.412 10.159 1.00 70.56 351 GLU A O 1
ATOM 2805 N N . GLN A 1 352 ? 5.677 -0.962 12.296 1.00 81.56 352 GLN A N 1
ATOM 2806 C CA . GLN A 1 352 ? 4.657 -0.062 12.808 1.00 81.56 352 GLN A CA 1
ATOM 2807 C C . GLN A 1 352 ? 5.294 1.054 13.623 1.00 81.56 352 GLN A C 1
ATOM 2809 O O . GLN A 1 352 ? 6.250 0.870 14.370 1.00 81.56 352 GLN A O 1
ATOM 2814 N N . LEU A 1 353 ? 4.682 2.223 13.560 1.00 86.69 353 LEU A N 1
ATOM 2815 C CA . LEU A 1 353 ? 5.049 3.386 14.339 1.00 86.69 353 LEU A CA 1
ATOM 2816 C C . LEU A 1 353 ? 3.993 3.624 15.409 1.00 86.69 353 LEU A C 1
ATOM 2818 O O . LEU A 1 353 ? 2.793 3.716 15.134 1.00 86.69 353 LEU A O 1
ATOM 2822 N N . GLN A 1 354 ? 4.450 3.753 16.650 1.00 88.50 354 GLN A N 1
ATOM 2823 C CA . GLN A 1 354 ? 3.605 4.185 17.750 1.00 88.50 354 GLN A CA 1
ATOM 2824 C C . GLN A 1 354 ? 3.907 5.638 18.080 1.00 88.50 354 GLN A C 1
ATOM 2826 O O . GLN A 1 354 ? 5.060 5.996 18.316 1.00 88.50 354 GLN A O 1
ATOM 2831 N N . ILE A 1 355 ? 2.871 6.462 18.185 1.00 90.38 355 ILE A N 1
ATOM 2832 C CA . ILE A 1 355 ? 2.972 7.851 18.628 1.00 90.38 355 ILE A CA 1
ATOM 2833 C C . ILE A 1 355 ? 2.071 8.105 19.828 1.00 90.38 355 ILE A C 1
ATOM 2835 O O . ILE A 1 355 ? 1.022 7.484 19.990 1.00 90.38 355 ILE A O 1
ATOM 2839 N N . THR A 1 356 ? 2.479 9.045 20.674 1.00 90.50 356 THR A N 1
ATOM 2840 C CA . THR A 1 356 ? 1.634 9.618 21.723 1.00 90.50 356 THR A CA 1
ATOM 2841 C C . THR A 1 356 ? 1.351 11.071 21.385 1.00 90.50 356 THR A C 1
ATOM 2843 O O . THR A 1 356 ? 2.281 11.846 21.156 1.00 90.50 356 THR A O 1
ATOM 2846 N N . LEU A 1 357 ? 0.080 11.450 21.363 1.00 91.38 357 LEU A N 1
ATOM 2847 C CA . LEU A 1 357 ? -0.359 12.823 21.143 1.00 91.38 357 LEU A CA 1
ATOM 2848 C C . LEU A 1 357 ? -0.261 13.647 22.441 1.00 91.38 357 LEU A C 1
ATOM 2850 O O . LEU A 1 357 ? -0.321 13.072 23.528 1.00 91.38 357 LEU A O 1
ATOM 2854 N N . PRO A 1 358 ? -0.222 14.992 22.368 1.00 88.88 358 PRO A N 1
ATOM 2855 C CA . PRO A 1 358 ? -0.254 15.862 23.552 1.00 88.88 358 PRO A CA 1
ATOM 2856 C C . PRO A 1 358 ? -1.491 15.696 24.448 1.00 88.88 358 PRO A C 1
ATOM 2858 O O . PRO A 1 358 ? -1.489 16.077 25.618 1.00 88.88 358 PRO A O 1
ATOM 2861 N N . THR A 1 359 ? -2.574 15.139 23.904 1.00 90.25 359 THR A N 1
ATOM 2862 C CA . THR A 1 359 ? -3.784 14.754 24.650 1.00 90.25 359 THR A CA 1
ATOM 2863 C C . THR A 1 359 ? -3.565 13.533 25.549 1.00 90.25 359 THR A C 1
ATOM 2865 O O . THR A 1 359 ? -4.360 13.290 26.456 1.00 90.25 359 THR A O 1
ATOM 2868 N N . GLY A 1 360 ? -2.486 12.783 25.317 1.00 89.12 360 GLY A N 1
ATOM 2869 C CA . GLY A 1 360 ? -2.182 11.498 25.932 1.00 89.12 360 GLY A CA 1
ATOM 2870 C C . GLY A 1 360 ? -2.667 10.293 25.127 1.00 89.12 360 GLY A C 1
ATOM 2871 O O . GLY A 1 360 ? -2.381 9.180 25.557 1.00 89.12 360 GLY A O 1
ATOM 2872 N N . ASP A 1 361 ? -3.373 10.498 24.005 1.00 91.25 361 ASP A N 1
ATOM 2873 C CA . ASP A 1 361 ? -3.796 9.393 23.136 1.00 91.25 361 ASP A CA 1
ATOM 2874 C C . ASP A 1 361 ? -2.579 8.695 22.517 1.00 91.25 361 ASP A C 1
ATOM 2876 O O . ASP A 1 361 ? -1.622 9.351 22.099 1.00 91.25 361 ASP A O 1
ATOM 2880 N N . VAL A 1 362 ? -2.633 7.375 22.422 1.00 91.56 362 VAL A N 1
ATOM 2881 C CA . VAL A 1 362 ? -1.628 6.506 21.816 1.00 91.56 362 VAL A CA 1
ATOM 2882 C C . VAL A 1 362 ? -2.209 5.872 20.564 1.00 91.56 362 VAL A C 1
ATOM 2884 O O . VAL A 1 362 ? -3.270 5.243 20.590 1.00 91.56 362 VAL A O 1
ATOM 2887 N N . ILE A 1 363 ? -1.477 6.029 19.467 1.00 93.62 363 ILE A N 1
ATOM 2888 C CA . ILE A 1 363 ? -1.827 5.523 18.144 1.00 93.62 363 ILE A CA 1
ATOM 2889 C C . ILE A 1 363 ? -0.691 4.616 17.685 1.00 93.62 363 ILE A C 1
ATOM 2891 O O . ILE A 1 363 ? 0.459 5.043 17.692 1.00 93.62 363 ILE A O 1
ATOM 2895 N N . LEU A 1 364 ? -1.017 3.393 17.279 1.00 91.94 364 LEU A N 1
ATOM 2896 C CA . LEU A 1 364 ? -0.104 2.459 16.621 1.00 91.94 364 LEU A CA 1
ATOM 2897 C C . LEU A 1 364 ? -0.600 2.225 15.192 1.00 91.94 364 LEU A C 1
ATOM 2899 O O . LEU A 1 364 ? -1.731 1.780 15.001 1.00 91.94 364 LEU A O 1
ATOM 2903 N N . THR A 1 365 ? 0.220 2.551 14.198 1.00 92.50 365 THR A N 1
ATOM 2904 C CA . THR A 1 365 ? -0.133 2.514 12.769 1.00 92.50 365 THR A CA 1
ATOM 2905 C C . THR A 1 365 ? 1.079 2.139 11.925 1.00 92.50 365 THR A C 1
ATOM 2907 O O . THR A 1 365 ? 2.205 2.331 12.362 1.00 92.50 365 THR A O 1
ATOM 2910 N N . SER A 1 366 ? 0.866 1.641 10.709 1.00 88.69 366 SER A N 1
ATOM 2911 C CA . SER A 1 366 ? 1.940 1.488 9.721 1.00 88.69 366 SER A CA 1
ATOM 2912 C C . SER A 1 366 ? 2.507 2.846 9.277 1.00 88.69 366 SER A C 1
ATOM 2914 O O . SER A 1 366 ? 1.788 3.857 9.268 1.00 88.69 366 SER A O 1
ATOM 2916 N N . SER A 1 367 ? 3.781 2.837 8.876 1.00 86.31 367 SER A N 1
ATOM 2917 C CA . SER A 1 367 ? 4.479 3.941 8.203 1.00 86.31 367 SER A CA 1
ATOM 2918 C C . SER A 1 367 ? 3.795 4.380 6.900 1.00 86.31 367 SER A C 1
ATOM 2920 O O . SER A 1 367 ? 3.909 5.543 6.524 1.00 86.31 367 SER A O 1
ATOM 2922 N N . LEU A 1 368 ? 2.992 3.511 6.266 1.00 87.56 368 LEU A N 1
ATOM 2923 C CA . LEU A 1 368 ? 2.192 3.844 5.077 1.00 87.56 368 LEU A CA 1
ATOM 2924 C C . LEU A 1 368 ? 1.298 5.073 5.276 1.00 87.56 368 LEU A C 1
ATOM 2926 O O . LEU A 1 368 ? 1.108 5.866 4.355 1.00 87.56 368 LEU A O 1
ATOM 2930 N N . PHE A 1 369 ? 0.741 5.239 6.478 1.00 92.06 369 PHE A N 1
ATOM 2931 C CA . PHE A 1 369 ? -0.112 6.385 6.788 1.00 92.06 369 PHE A CA 1
ATOM 2932 C C . PHE A 1 369 ? 0.614 7.482 7.543 1.00 92.06 369 PHE A C 1
ATOM 2934 O O . PHE A 1 369 ? 0.078 8.584 7.613 1.00 92.06 369 PHE A O 1
ATOM 2941 N N . LEU A 1 370 ? 1.763 7.195 8.155 1.00 93.62 370 LEU A N 1
ATOM 2942 C CA . LEU A 1 370 ? 2.374 8.055 9.159 1.00 93.62 370 LEU A CA 1
ATOM 2943 C C . LEU A 1 370 ? 3.822 8.375 8.815 1.00 93.62 370 LEU A C 1
ATOM 2945 O O . LEU A 1 370 ? 4.705 7.539 8.977 1.00 93.62 370 LEU A O 1
ATOM 2949 N N . ASP A 1 371 ? 4.062 9.639 8.486 1.00 94.19 371 ASP A N 1
ATOM 2950 C CA . ASP A 1 371 ? 5.410 10.180 8.374 1.00 94.19 371 ASP A CA 1
ATOM 2951 C C . ASP A 1 371 ? 5.774 10.939 9.652 1.00 94.19 371 ASP A C 1
ATOM 2953 O O . ASP A 1 371 ? 4.972 11.727 10.165 1.00 94.19 371 ASP A O 1
ATOM 2957 N N . LEU A 1 372 ? 6.990 10.745 10.167 1.00 92.44 372 LEU A N 1
ATOM 2958 C CA . LEU A 1 372 ? 7.489 11.462 11.344 1.00 92.44 372 LEU A CA 1
ATOM 2959 C C . LEU A 1 372 ? 8.505 12.524 10.949 1.00 92.44 372 LEU A C 1
ATOM 2961 O O . LEU A 1 372 ? 9.380 12.293 10.118 1.00 92.44 372 LEU A O 1
ATOM 2965 N N . LEU A 1 373 ? 8.412 13.699 11.575 1.00 91.75 373 LEU A N 1
ATOM 2966 C CA . LEU A 1 373 ? 9.234 14.853 11.234 1.00 91.75 373 LEU A CA 1
ATOM 2967 C C . LEU A 1 373 ? 9.860 15.499 12.463 1.00 91.75 373 LEU A C 1
ATOM 2969 O O . LEU A 1 373 ? 9.250 15.608 13.532 1.00 91.75 373 LEU A O 1
ATOM 2973 N N . ASN A 1 374 ? 11.094 15.966 12.287 1.00 87.25 374 ASN A N 1
ATOM 2974 C CA . ASN A 1 374 ? 11.780 16.808 13.255 1.00 87.25 374 ASN A CA 1
ATOM 2975 C C . ASN A 1 374 ? 12.440 18.008 12.585 1.00 87.25 374 ASN A C 1
ATOM 2977 O O . ASN A 1 374 ? 13.156 17.874 11.591 1.00 87.25 374 ASN A O 1
ATOM 2981 N N . GLY A 1 375 ? 12.268 19.176 13.196 1.00 82.31 375 GLY A N 1
ATOM 2982 C CA . GLY A 1 375 ? 12.829 20.423 12.697 1.00 82.31 375 GLY A CA 1
ATOM 2983 C C . GLY A 1 375 ? 12.149 20.874 11.407 1.00 82.31 375 GLY A C 1
ATOM 2984 O O . GLY A 1 375 ? 10.925 20.850 11.292 1.00 82.31 375 GLY A O 1
ATOM 2985 N N . GLY A 1 376 ? 12.955 21.325 10.450 1.00 82.56 376 GLY A N 1
ATOM 2986 C CA . GLY A 1 376 ? 12.486 21.952 9.221 1.00 82.56 376 GLY A CA 1
ATOM 2987 C C . GLY A 1 376 ? 12.905 23.413 9.107 1.00 82.56 376 GLY A C 1
ATOM 2988 O O . GLY A 1 376 ? 13.477 24.011 10.020 1.00 82.56 376 GLY A O 1
ATOM 2989 N N . SER A 1 377 ? 12.627 23.984 7.944 1.00 84.31 377 SER A N 1
ATOM 2990 C CA . SER A 1 377 ? 12.801 25.401 7.642 1.00 84.31 377 SER A CA 1
ATOM 2991 C C . SER A 1 377 ? 11.447 26.053 7.358 1.00 84.31 377 SER A C 1
ATOM 2993 O O . SER A 1 377 ? 10.424 25.380 7.241 1.00 84.31 377 SER A O 1
ATOM 2995 N N . GLU A 1 378 ? 11.424 27.376 7.182 1.00 79.06 378 GLU A N 1
ATOM 2996 C CA . GLU A 1 378 ? 10.221 28.072 6.693 1.00 79.06 378 GLU A CA 1
ATOM 2997 C C . GLU A 1 378 ? 9.738 27.523 5.339 1.00 79.06 378 GLU A C 1
ATOM 2999 O O . GLU A 1 378 ? 8.564 27.648 5.010 1.00 79.06 378 GLU A O 1
ATOM 3004 N N . LYS A 1 379 ? 10.637 26.908 4.555 1.00 85.88 379 LYS A N 1
ATOM 3005 C CA . LYS A 1 379 ? 10.317 26.340 3.242 1.00 85.88 379 LYS A CA 1
ATOM 3006 C C . LYS A 1 379 ? 9.827 24.900 3.307 1.00 85.88 379 LYS A C 1
ATOM 3008 O O . LYS A 1 379 ? 8.951 24.553 2.530 1.00 85.88 379 LYS A O 1
ATOM 3013 N N . ILE A 1 380 ? 10.416 24.073 4.171 1.00 89.88 380 ILE A N 1
ATOM 3014 C CA . ILE A 1 380 ? 10.115 22.639 4.263 1.00 89.88 380 ILE A CA 1
ATOM 3015 C C . ILE A 1 380 ? 9.954 22.290 5.741 1.00 89.88 380 ILE A C 1
ATOM 3017 O O . ILE A 1 380 ? 10.936 22.248 6.483 1.00 89.88 380 ILE A O 1
ATOM 3021 N N . ASN A 1 381 ? 8.716 22.076 6.169 1.00 89.88 381 ASN A N 1
ATOM 3022 C CA . ASN A 1 381 ? 8.335 21.680 7.525 1.00 89.88 381 ASN A CA 1
ATOM 3023 C C . ASN A 1 381 ? 7.054 20.828 7.467 1.00 89.88 381 ASN A C 1
ATOM 3025 O O . ASN A 1 381 ? 6.514 20.609 6.384 1.00 89.88 381 ASN A O 1
ATOM 3029 N N . ALA A 1 382 ? 6.576 20.356 8.622 1.00 91.44 382 ALA A N 1
ATOM 3030 C CA . ALA A 1 382 ? 5.410 19.475 8.702 1.00 91.44 382 ALA A CA 1
ATOM 3031 C C . ALA A 1 382 ? 4.138 20.083 8.085 1.00 91.44 382 ALA A C 1
ATOM 3033 O O . ALA A 1 382 ? 3.451 19.407 7.325 1.00 91.44 382 ALA A O 1
ATOM 3034 N N . SER A 1 383 ? 3.853 21.360 8.352 1.00 92.19 383 SER A N 1
ATOM 3035 C CA . SER A 1 383 ? 2.689 22.057 7.792 1.00 92.19 383 SER A CA 1
ATOM 3036 C C . SER A 1 383 ? 2.772 22.182 6.272 1.00 92.19 383 SER A C 1
ATOM 3038 O O . SER A 1 383 ? 1.790 21.912 5.581 1.00 92.19 383 SER A O 1
ATOM 3040 N N . THR A 1 384 ? 3.942 22.556 5.737 1.00 93.50 384 THR A N 1
ATOM 3041 C CA . THR A 1 384 ? 4.141 22.648 4.282 1.00 93.50 384 THR A CA 1
ATOM 3042 C C . THR A 1 384 ? 3.979 21.281 3.623 1.00 93.50 384 THR A C 1
ATOM 3044 O O . THR A 1 384 ? 3.191 21.153 2.695 1.00 93.50 384 THR A O 1
ATOM 3047 N N . LEU A 1 385 ? 4.646 20.247 4.145 1.00 94.62 385 LEU A N 1
ATOM 3048 C CA . LEU A 1 385 ? 4.576 18.902 3.572 1.00 94.62 385 LEU A CA 1
ATOM 3049 C C . LEU A 1 385 ? 3.162 18.315 3.642 1.00 94.62 385 LEU A C 1
ATOM 3051 O O . LEU A 1 385 ? 2.723 17.701 2.680 1.00 94.62 385 LEU A O 1
ATOM 3055 N N . ALA A 1 386 ? 2.404 18.564 4.714 1.00 94.81 386 ALA A N 1
ATOM 3056 C CA . ALA A 1 386 ? 1.005 18.142 4.775 1.00 94.81 386 ALA A CA 1
ATOM 3057 C C . ALA A 1 386 ? 0.134 18.835 3.714 1.00 94.81 386 ALA A C 1
ATOM 3059 O O . ALA A 1 386 ? -0.777 18.212 3.176 1.00 94.81 386 ALA A O 1
ATOM 3060 N N . CYS A 1 387 ? 0.419 20.097 3.379 1.00 94.44 387 CYS A N 1
ATOM 3061 C CA . CYS A 1 387 ? -0.246 20.761 2.257 1.00 94.44 387 CYS A CA 1
ATOM 3062 C C . CYS A 1 387 ? 0.148 20.147 0.907 1.00 94.44 387 CYS A C 1
ATOM 3064 O O . CYS A 1 387 ? -0.694 20.065 0.021 1.00 94.44 387 CYS A O 1
ATOM 3066 N N . ASP A 1 388 ? 1.396 19.704 0.751 1.00 95.25 388 ASP A N 1
ATOM 3067 C CA . ASP A 1 388 ? 1.881 19.099 -0.495 1.00 95.25 388 ASP A CA 1
ATOM 3068 C C . ASP A 1 388 ? 1.423 17.635 -0.663 1.00 95.25 388 ASP A C 1
ATOM 3070 O O . ASP A 1 388 ? 1.307 17.139 -1.783 1.00 95.25 388 ASP A O 1
ATOM 3074 N N . TYR A 1 389 ? 1.145 16.929 0.437 1.00 94.50 389 TYR A N 1
ATOM 3075 C CA . TYR A 1 389 ? 0.670 15.538 0.452 1.00 94.50 389 TYR A CA 1
ATOM 3076 C C . TYR A 1 389 ? -0.820 15.382 0.136 1.00 94.50 389 TYR A C 1
ATOM 3078 O O . TYR A 1 389 ? -1.285 14.264 -0.066 1.00 94.50 389 TYR A O 1
ATOM 3086 N N . ALA A 1 390 ? -1.586 16.472 0.098 1.00 92.44 390 ALA A N 1
ATOM 3087 C CA . ALA A 1 390 ? -3.021 16.416 -0.135 1.00 92.44 390 ALA A CA 1
ATOM 3088 C C . ALA A 1 390 ? -3.463 17.440 -1.180 1.00 92.44 390 ALA A C 1
ATOM 3090 O O . ALA A 1 390 ? -3.157 18.624 -1.093 1.00 92.44 390 ALA A O 1
ATOM 3091 N N . THR A 1 391 ? -4.266 16.994 -2.142 1.00 89.94 391 THR A N 1
ATOM 3092 C CA . THR A 1 391 ? -4.930 17.876 -3.115 1.00 89.94 391 THR A CA 1
ATOM 3093 C C . THR A 1 391 ? -6.260 18.431 -2.603 1.00 89.94 391 THR A C 1
ATOM 3095 O O . THR A 1 391 ? -6.763 19.412 -3.153 1.00 89.94 391 THR A O 1
ATOM 3098 N N . GLY A 1 392 ? -6.823 17.823 -1.553 1.00 87.94 392 GLY A N 1
ATOM 3099 C CA . GLY A 1 392 ? -8.142 18.144 -1.021 1.00 87.94 392 GLY A CA 1
ATOM 3100 C C . GLY A 1 392 ? -8.113 18.611 0.431 1.00 87.94 392 GLY A C 1
ATOM 3101 O O . GLY A 1 392 ? -8.040 19.806 0.730 1.00 87.94 392 GLY A O 1
ATOM 3102 N N . LYS A 1 393 ? -8.231 17.662 1.364 1.00 92.00 393 LYS A N 1
ATOM 3103 C CA . LYS A 1 393 ? -8.462 17.954 2.786 1.00 92.00 393 LYS A CA 1
ATOM 3104 C C . LYS A 1 393 ? -7.148 18.031 3.567 1.00 92.00 393 LYS A C 1
ATOM 3106 O O . LYS A 1 393 ? -6.491 17.016 3.767 1.00 92.00 393 LYS A O 1
ATOM 3111 N N . VAL A 1 394 ? -6.847 19.200 4.132 1.00 95.19 394 VAL A N 1
ATOM 3112 C CA . VAL A 1 394 ? -5.717 19.388 5.058 1.00 95.19 394 VAL A CA 1
ATOM 3113 C C . VAL A 1 394 ? -6.222 19.788 6.443 1.00 95.19 394 VAL A C 1
ATOM 3115 O O . VAL A 1 394 ? -6.977 20.752 6.585 1.00 95.19 394 VAL A O 1
ATOM 3118 N N . ILE A 1 395 ? -5.795 19.062 7.476 1.00 94.19 395 ILE A N 1
ATOM 3119 C CA . ILE A 1 395 ? -5.990 19.427 8.882 1.00 94.19 395 ILE A CA 1
ATOM 3120 C C . ILE A 1 395 ? -4.619 19.730 9.485 1.00 94.19 395 ILE A C 1
ATOM 3122 O O . ILE A 1 395 ? -3.849 18.822 9.777 1.00 94.19 395 ILE A O 1
ATOM 3126 N N . ASP A 1 396 ? -4.322 21.002 9.724 1.00 92.56 396 ASP A N 1
ATOM 3127 C CA . ASP A 1 396 ? -3.073 21.386 10.379 1.00 92.56 396 ASP A CA 1
ATOM 3128 C C . ASP A 1 396 ? -3.303 21.701 11.862 1.00 92.56 396 ASP A C 1
ATOM 3130 O O . ASP A 1 396 ? -3.917 22.707 12.230 1.00 92.56 396 ASP A O 1
ATOM 3134 N N . LYS A 1 397 ? -2.836 20.793 12.718 1.00 89.62 397 LYS A N 1
ATOM 3135 C CA . LYS A 1 397 ? -2.771 20.935 14.176 1.00 89.62 397 LYS A CA 1
ATOM 3136 C C . LYS A 1 397 ? -1.321 20.918 14.671 1.00 89.62 397 LYS A C 1
ATOM 3138 O O . LYS A 1 397 ? -1.106 20.854 15.885 1.00 89.62 397 LYS A O 1
ATOM 3143 N N . ALA A 1 398 ? -0.333 20.946 13.776 1.00 84.62 398 ALA A N 1
ATOM 3144 C CA . ALA A 1 398 ? 1.059 21.003 14.173 1.00 84.62 398 ALA A CA 1
ATOM 3145 C C . ALA A 1 398 ? 1.345 22.380 14.776 1.00 84.62 398 ALA A C 1
ATOM 3147 O O . ALA A 1 398 ? 0.998 23.431 14.238 1.00 84.62 398 ALA A O 1
ATOM 3148 N N . GLN A 1 399 ? 1.970 22.391 15.946 1.00 73.00 399 GLN A N 1
ATOM 3149 C CA . GLN A 1 399 ? 2.511 23.620 16.494 1.00 73.00 399 GLN A CA 1
ATOM 3150 C C . GLN A 1 399 ? 3.896 23.857 15.881 1.00 73.00 399 GLN A C 1
ATOM 3152 O O . GLN A 1 399 ? 4.701 22.933 15.768 1.00 73.00 399 GLN A O 1
ATOM 3157 N N . ASN A 1 400 ? 4.209 25.114 15.550 1.00 56.41 400 ASN A N 1
ATOM 3158 C CA . ASN A 1 400 ? 5.567 25.549 15.201 1.00 56.41 400 ASN A CA 1
ATOM 3159 C C . ASN A 1 400 ? 6.483 25.446 16.438 1.00 56.41 400 ASN A C 1
ATOM 3161 O O . ASN A 1 400 ? 6.817 26.456 17.060 1.00 56.41 400 ASN A O 1
ATOM 3165 N N . VAL A 1 401 ? 6.839 24.230 16.864 1.00 52.09 401 VAL A N 1
ATOM 3166 C CA . VAL A 1 401 ? 7.638 24.002 18.073 1.00 52.09 401 VAL A CA 1
ATOM 3167 C C . VAL A 1 401 ? 9.097 23.762 17.716 1.00 52.09 401 VAL A C 1
ATOM 3169 O O . VAL A 1 401 ? 9.467 22.860 16.971 1.00 52.09 401 VAL A O 1
ATOM 3172 N N . THR A 1 402 ? 9.923 24.596 18.339 1.00 48.03 402 THR A N 1
ATOM 3173 C CA . THR A 1 402 ? 11.381 24.552 18.437 1.00 48.03 402 THR A CA 1
ATOM 3174 C C . THR A 1 402 ? 11.951 23.151 18.677 1.00 48.03 402 THR A C 1
ATOM 3176 O O . THR A 1 402 ? 11.546 22.501 19.638 1.00 48.03 402 THR A O 1
ATOM 3179 N N . ASN A 1 403 ? 12.948 22.783 17.859 1.00 48.03 403 ASN A N 1
ATOM 3180 C CA . ASN A 1 403 ? 14.025 21.777 17.976 1.00 48.03 403 ASN A CA 1
ATOM 3181 C C . ASN A 1 403 ? 14.214 21.058 19.331 1.00 48.03 403 ASN A C 1
ATOM 3183 O O . ASN A 1 403 ? 15.300 21.097 19.915 1.00 48.03 403 ASN A O 1
ATOM 3187 N N . LYS A 1 404 ? 13.198 20.374 19.850 1.00 51.03 404 LYS A N 1
ATOM 3188 C CA . LYS A 1 404 ? 13.355 19.460 20.978 1.00 51.03 404 LYS A CA 1
ATOM 3189 C C . LYS A 1 404 ? 13.124 18.057 20.441 1.00 51.03 404 LYS A C 1
ATOM 3191 O O . LYS A 1 404 ? 11.990 17.605 20.365 1.00 51.03 404 LYS A O 1
ATOM 3196 N N . ALA A 1 405 ? 14.211 17.424 20.001 1.00 52.31 405 ALA A N 1
ATOM 3197 C CA . ALA A 1 405 ? 14.189 16.043 19.538 1.00 52.31 405 ALA A CA 1
ATOM 3198 C C . ALA A 1 405 ? 13.642 15.147 20.661 1.00 52.31 405 ALA A C 1
ATOM 3200 O O . ALA A 1 405 ? 14.182 15.140 21.772 1.00 52.31 405 ALA A O 1
ATOM 3201 N N . LEU A 1 406 ? 12.552 14.434 20.386 1.00 58.88 406 LEU A N 1
ATOM 3202 C CA . LEU A 1 406 ? 12.017 13.400 21.268 1.00 58.88 406 LEU A CA 1
ATOM 3203 C C . LEU A 1 406 ? 12.612 12.071 20.822 1.00 58.88 406 LEU A C 1
ATOM 3205 O O . LEU A 1 406 ? 12.162 11.498 19.837 1.00 58.88 406 LEU A O 1
ATOM 3209 N N . PHE A 1 407 ? 13.678 11.632 21.482 1.00 60.56 407 PHE A N 1
ATOM 3210 C CA . PHE A 1 407 ? 14.398 10.413 21.110 1.00 60.56 407 PHE A CA 1
ATOM 3211 C C . PHE A 1 407 ? 13.478 9.191 21.066 1.00 60.56 407 PHE A C 1
ATOM 3213 O O . PHE A 1 407 ? 12.540 9.111 21.868 1.00 60.56 407 PHE A O 1
ATOM 3220 N N . ASN A 1 408 ? 13.783 8.250 20.163 1.00 58.72 408 ASN A N 1
ATOM 3221 C CA . ASN A 1 408 ? 13.105 6.957 20.092 1.00 58.72 408 ASN A CA 1
ATOM 3222 C C . ASN A 1 408 ? 13.029 6.347 21.495 1.00 58.72 408 ASN A C 1
ATOM 3224 O O . ASN A 1 408 ? 14.039 5.976 22.104 1.00 58.72 408 ASN A O 1
ATOM 3228 N N . CYS A 1 409 ? 11.819 6.275 22.037 1.00 56.19 409 CYS A N 1
ATOM 3229 C CA . CYS A 1 409 ? 11.605 5.612 23.303 1.00 56.19 409 CYS A CA 1
ATOM 3230 C C . CYS A 1 409 ? 11.527 4.113 23.012 1.00 56.19 409 CYS A C 1
ATOM 3232 O O . CYS A 1 409 ? 10.435 3.565 22.965 1.00 56.19 409 CYS A O 1
ATOM 3234 N N . GLN A 1 410 ? 12.678 3.434 22.899 1.00 50.62 410 GLN A N 1
ATOM 3235 C CA . GLN A 1 410 ? 12.754 1.960 22.795 1.00 50.62 410 GLN A CA 1
ATOM 3236 C C . GLN A 1 410 ? 12.007 1.232 23.939 1.00 50.62 410 GLN A C 1
ATOM 3238 O O . GLN A 1 410 ? 11.804 0.024 23.899 1.00 50.62 410 GLN A O 1
ATOM 3243 N N . ILE A 1 411 ? 11.608 1.975 24.979 1.00 45.62 411 ILE A N 1
ATOM 3244 C CA . ILE A 1 411 ? 10.770 1.551 26.099 1.00 45.62 411 ILE A CA 1
ATOM 3245 C C . ILE A 1 411 ? 9.446 2.333 26.051 1.00 45.62 411 ILE A C 1
ATOM 3247 O O . ILE A 1 411 ? 9.133 3.112 26.955 1.00 45.62 411 ILE A O 1
ATOM 3251 N N . LEU A 1 412 ? 8.678 2.191 24.976 1.00 46.53 412 LEU A N 1
ATOM 3252 C CA . LEU A 1 412 ? 7.267 2.563 24.976 1.00 46.53 412 LEU A CA 1
ATOM 3253 C C . LEU A 1 412 ? 6.439 1.296 25.184 1.00 46.53 412 LEU A C 1
ATOM 3255 O O . LEU A 1 412 ? 6.699 0.229 24.640 1.00 46.53 412 LEU A O 1
ATOM 3259 N N . ASP A 1 413 ? 5.531 1.421 26.134 1.00 46.66 413 ASP A N 1
ATOM 3260 C CA . ASP A 1 413 ? 5.093 0.354 27.010 1.00 46.66 413 ASP A CA 1
ATOM 3261 C C . ASP A 1 413 ? 4.063 -0.565 26.329 1.00 46.66 413 ASP A C 1
ATOM 3263 O O . ASP A 1 413 ? 2.936 -0.152 26.079 1.00 46.66 413 ASP A O 1
ATOM 3267 N N . LEU A 1 414 ? 4.386 -1.844 26.105 1.00 51.22 414 LEU A N 1
ATOM 3268 C CA . LEU A 1 414 ? 3.413 -2.871 25.677 1.00 51.22 414 LEU A CA 1
ATOM 3269 C C . LEU A 1 414 ? 2.236 -3.056 26.666 1.00 51.22 414 LEU A C 1
ATOM 3271 O O . LEU A 1 414 ? 1.330 -3.856 26.430 1.00 51.22 414 LEU A O 1
ATOM 3275 N N . ASN A 1 415 ? 2.224 -2.321 27.783 1.00 53.38 415 ASN A N 1
ATOM 3276 C CA . ASN A 1 415 ? 1.081 -2.205 28.681 1.00 53.38 415 ASN A CA 1
ATOM 3277 C C . ASN A 1 415 ? -0.050 -1.290 28.161 1.00 53.38 415 ASN A C 1
ATOM 3279 O O . ASN A 1 415 ? -1.068 -1.179 28.856 1.00 53.38 415 ASN A O 1
ATOM 3283 N N . TYR A 1 416 ? 0.077 -0.634 26.996 1.00 64.81 416 TYR A N 1
ATOM 3284 C CA . TYR A 1 416 ? -1.021 0.175 26.452 1.00 64.81 416 TYR A CA 1
ATOM 3285 C C . TYR A 1 416 ? -2.236 -0.679 26.074 1.00 64.81 416 TYR A C 1
ATOM 3287 O O . TYR A 1 416 ? -2.161 -1.744 25.458 1.00 64.81 416 TYR A O 1
ATOM 3295 N N . LYS A 1 417 ? -3.402 -0.187 26.495 1.00 77.12 417 LYS A N 1
ATOM 3296 C CA . LYS A 1 417 ? -4.700 -0.832 26.321 1.00 77.12 417 LYS A CA 1
ATOM 3297 C C . LYS A 1 417 ? -5.472 -0.133 25.210 1.00 77.12 417 LYS A C 1
ATOM 3299 O O . LYS A 1 417 ? -6.214 0.811 25.477 1.00 77.12 417 LYS A O 1
ATOM 3304 N N . PHE A 1 418 ? -5.314 -0.597 23.974 1.00 88.12 418 PHE A N 1
ATOM 3305 C CA . PHE A 1 418 ? -6.051 -0.050 22.832 1.00 88.12 418 PHE A CA 1
ATOM 3306 C C . PHE A 1 418 ? -7.535 -0.408 22.922 1.00 88.12 418 PHE A C 1
ATOM 3308 O O . PHE A 1 418 ? -7.886 -1.570 23.103 1.00 88.12 418 PHE A O 1
ATOM 3315 N N . LYS A 1 419 ? -8.430 0.572 22.816 1.00 91.88 419 LYS A N 1
ATOM 3316 C CA . LYS A 1 419 ? -9.887 0.356 22.928 1.00 91.88 419 LYS A CA 1
ATOM 3317 C C . LYS A 1 419 ? -10.539 0.116 21.575 1.00 91.88 419 LYS A C 1
ATOM 3319 O O . LYS A 1 419 ? -11.571 -0.550 21.505 1.00 91.88 419 LYS A O 1
ATOM 3324 N N . TYR A 1 420 ? -9.938 0.650 20.521 1.00 95.12 420 TYR A N 1
ATOM 3325 C CA . TYR A 1 420 ? -10.459 0.563 19.169 1.00 95.12 420 TYR A CA 1
ATOM 3326 C C . TYR A 1 420 ? -9.367 0.135 18.202 1.00 95.12 420 TYR A C 1
ATOM 3328 O O . TYR A 1 420 ? -8.184 0.397 18.426 1.00 95.12 420 TYR A O 1
ATOM 3336 N N . ALA A 1 421 ? -9.801 -0.495 17.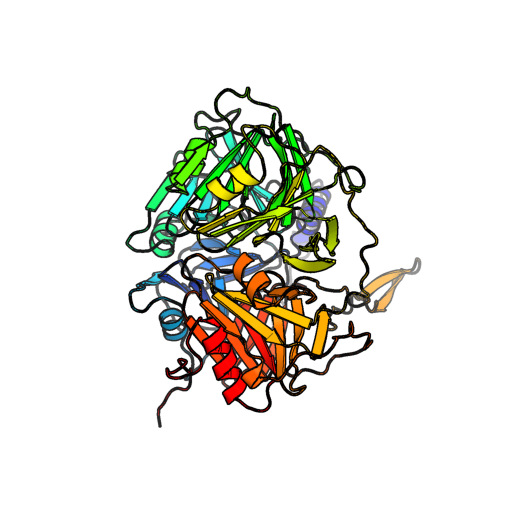118 1.00 96.06 421 ALA A N 1
ATOM 3337 C CA . ALA A 1 421 ? -9.041 -0.562 15.885 1.00 96.06 421 ALA A CA 1
ATOM 3338 C C . ALA A 1 421 ? -9.760 0.271 14.817 1.00 96.06 421 ALA A C 1
ATOM 3340 O O . ALA A 1 421 ? -10.992 0.288 14.772 1.00 96.06 421 ALA A O 1
ATOM 3341 N N . LEU A 1 422 ? -9.009 0.948 13.958 1.00 97.56 422 LEU A N 1
ATOM 3342 C CA . LEU A 1 422 ? -9.515 1.616 12.767 1.00 97.56 422 LEU A CA 1
ATOM 3343 C C . LEU A 1 422 ? -9.042 0.820 11.554 1.00 97.56 422 LEU A C 1
ATOM 3345 O O . LEU A 1 422 ? -7.841 0.740 11.316 1.00 97.56 422 LEU A O 1
ATOM 3349 N N . LYS A 1 423 ? -9.969 0.229 10.800 1.00 95.81 423 LYS A N 1
ATOM 3350 C CA . LYS A 1 423 ? -9.657 -0.411 9.516 1.00 95.81 423 LYS A CA 1
ATOM 3351 C C . LYS A 1 423 ? -9.784 0.631 8.405 1.00 95.81 423 LYS A C 1
ATOM 3353 O O . LYS A 1 423 ? -10.840 1.262 8.288 1.00 95.81 423 LYS A O 1
ATOM 3358 N N . LEU A 1 424 ? -8.718 0.811 7.631 1.00 93.75 424 LEU A N 1
ATOM 3359 C CA . LEU A 1 424 ? -8.570 1.858 6.622 1.00 93.75 424 LEU A CA 1
ATOM 3360 C C . LEU A 1 424 ? -8.598 1.253 5.219 1.00 93.75 424 LEU A C 1
ATOM 3362 O O . LEU A 1 424 ? -7.700 0.507 4.854 1.00 93.75 424 LEU A O 1
ATOM 3366 N N . ILE A 1 425 ? -9.624 1.558 4.425 1.00 90.31 425 ILE A N 1
ATOM 3367 C CA . ILE A 1 425 ? -9.754 1.028 3.058 1.00 90.31 425 ILE A CA 1
ATOM 3368 C C . ILE A 1 425 ? -10.255 2.140 2.145 1.00 90.31 425 ILE A C 1
ATOM 3370 O O . ILE A 1 425 ? -11.363 2.652 2.318 1.00 90.31 425 ILE A O 1
ATOM 3374 N N . ASN A 1 426 ? -9.438 2.518 1.160 1.00 86.50 426 ASN A N 1
ATOM 3375 C CA . ASN A 1 426 ? -9.766 3.540 0.162 1.00 86.50 426 ASN A CA 1
ATOM 3376 C C . ASN A 1 426 ? -10.318 4.837 0.773 1.00 86.50 426 ASN A C 1
ATOM 3378 O O . ASN A 1 426 ? -11.340 5.374 0.342 1.00 86.50 426 ASN A O 1
ATOM 3382 N N . GLY A 1 427 ? -9.635 5.346 1.801 1.00 90.50 427 GLY A N 1
ATOM 3383 C CA . GLY A 1 427 ? -10.014 6.568 2.511 1.00 90.50 427 GLY A CA 1
ATOM 3384 C C . GLY A 1 427 ? -11.163 6.400 3.510 1.00 90.50 427 GLY A C 1
ATOM 3385 O O . GLY A 1 427 ? -11.379 7.299 4.325 1.00 90.50 427 GLY A O 1
ATOM 3386 N N . ASN A 1 428 ? -11.889 5.276 3.490 1.00 93.50 428 ASN A N 1
ATOM 3387 C CA . ASN A 1 428 ? -12.900 4.957 4.495 1.00 93.50 428 ASN A CA 1
ATOM 3388 C C . ASN A 1 428 ? -12.250 4.479 5.790 1.00 93.50 428 ASN A C 1
ATOM 3390 O O . ASN A 1 428 ? -11.218 3.809 5.774 1.00 93.50 428 ASN A O 1
ATOM 3394 N N . VAL A 1 429 ? -12.911 4.777 6.904 1.00 96.69 429 VAL A N 1
ATOM 3395 C CA . VAL A 1 429 ? -12.477 4.406 8.248 1.00 96.69 429 VAL A CA 1
ATOM 3396 C C . VAL A 1 429 ? -13.593 3.631 8.933 1.00 96.69 429 VAL A C 1
ATOM 3398 O O . VAL A 1 429 ? -14.665 4.165 9.222 1.00 96.69 429 VAL A O 1
ATOM 3401 N N . THR A 1 430 ? -13.339 2.363 9.234 1.00 97.19 430 THR A N 1
ATOM 3402 C CA . THR A 1 430 ? -14.242 1.546 10.050 1.00 97.19 430 THR A CA 1
ATOM 3403 C C . THR A 1 430 ? -13.724 1.472 11.478 1.00 97.19 430 THR A C 1
ATOM 3405 O O . THR A 1 430 ? -12.646 0.936 11.718 1.00 97.19 430 THR A O 1
ATOM 3408 N N . ILE A 1 431 ? -14.507 1.967 12.436 1.00 97.69 431 ILE A N 1
ATOM 3409 C CA . ILE A 1 431 ? -14.189 1.900 13.866 1.00 97.69 431 ILE A CA 1
ATOM 3410 C C . ILE A 1 431 ? -14.681 0.558 14.422 1.00 97.69 431 ILE A C 1
ATOM 3412 O O . ILE A 1 431 ? -15.888 0.290 14.489 1.00 97.69 431 ILE A O 1
ATOM 3416 N N . LEU A 1 432 ? -13.731 -0.272 14.850 1.00 97.12 432 LEU A N 1
ATOM 3417 C CA . LEU A 1 432 ? -13.936 -1.588 15.445 1.00 97.12 432 LEU A CA 1
ATOM 3418 C C . LEU A 1 432 ? -13.757 -1.512 16.972 1.00 97.12 432 LEU A C 1
ATOM 3420 O O . LEU A 1 432 ? -12.648 -1.252 17.444 1.00 97.12 432 LEU A O 1
ATOM 3424 N N . PRO A 1 433 ? -14.809 -1.753 17.774 1.00 95.56 433 PRO A N 1
ATOM 3425 C CA . PRO A 1 433 ? -14.709 -1.724 19.230 1.00 95.56 433 PRO A CA 1
ATOM 3426 C C . PRO A 1 433 ? -14.079 -3.020 19.756 1.00 95.56 433 PRO A C 1
ATOM 3428 O O . PRO A 1 433 ? -14.632 -4.114 19.583 1.00 95.56 433 PRO A O 1
ATOM 3431 N N . LEU A 1 434 ? -12.947 -2.914 20.450 1.00 93.44 434 LEU A N 1
ATOM 3432 C CA . LEU A 1 434 ? -12.156 -4.072 20.864 1.00 93.44 434 LEU A CA 1
ATOM 3433 C C . LEU A 1 434 ? -12.548 -4.603 22.249 1.00 93.44 434 LEU A C 1
ATOM 3435 O O . LEU A 1 434 ? -12.775 -3.858 23.206 1.00 93.44 434 LEU A O 1
ATOM 3439 N N . TYR A 1 435 ? -12.551 -5.930 22.365 1.00 89.56 435 TYR A N 1
ATOM 3440 C CA . TYR A 1 435 ? -12.464 -6.632 23.642 1.00 89.56 435 TYR A CA 1
ATOM 3441 C C . TYR A 1 435 ? -11.004 -6.882 24.038 1.00 89.56 435 TYR A C 1
ATOM 3443 O O . TYR A 1 435 ? -10.634 -6.674 25.195 1.00 89.56 435 TYR A O 1
ATOM 3451 N N . ARG A 1 436 ? -10.180 -7.332 23.083 1.00 86.69 436 ARG A N 1
ATOM 3452 C CA . ARG A 1 436 ? -8.724 -7.518 23.209 1.00 86.69 436 ARG A CA 1
ATOM 3453 C C . ARG A 1 436 ? -8.073 -7.615 21.834 1.00 86.69 436 ARG A C 1
ATOM 3455 O O . ARG A 1 436 ? -8.747 -7.903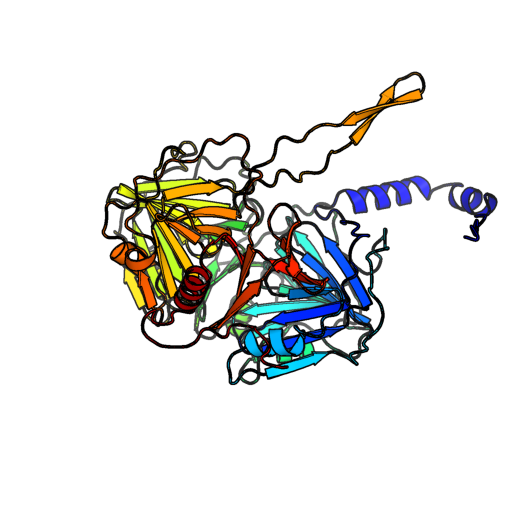 20.849 1.00 86.69 436 ARG A O 1
ATOM 3462 N N . TRP A 1 437 ? -6.760 -7.459 21.804 1.00 86.62 437 TRP A N 1
ATOM 3463 C CA . TRP A 1 437 ? -5.940 -7.626 20.611 1.00 86.62 437 TRP A CA 1
ATOM 3464 C C . TRP A 1 437 ? -4.609 -8.301 20.972 1.00 86.62 437 TRP A C 1
ATOM 3466 O O . TRP A 1 437 ? -4.265 -8.444 22.155 1.00 86.62 437 TRP A O 1
ATOM 3476 N N . LYS A 1 438 ? -3.882 -8.742 19.950 1.00 81.19 438 LYS A N 1
ATOM 3477 C CA . LYS A 1 438 ? -2.477 -9.158 20.024 1.00 81.19 438 LYS A CA 1
ATOM 3478 C C . LYS A 1 438 ? -1.881 -9.167 18.614 1.00 81.19 438 LYS A C 1
ATOM 3480 O O . LYS A 1 438 ? -2.630 -9.342 17.650 1.00 81.19 438 LYS A O 1
ATOM 3485 N N . ASP A 1 439 ? -0.559 -9.114 18.534 1.00 77.81 439 ASP A N 1
ATOM 3486 C CA . ASP A 1 439 ? 0.173 -9.582 17.355 1.00 77.81 439 ASP A CA 1
ATOM 3487 C C . ASP A 1 439 ? -0.214 -11.039 17.071 1.00 77.81 439 ASP A C 1
ATOM 3489 O O . ASP A 1 439 ? -0.405 -11.849 17.998 1.00 77.81 439 ASP A O 1
ATOM 3493 N N . TYR A 1 440 ? -0.363 -11.384 15.799 1.00 73.62 440 TYR A N 1
ATOM 3494 C CA . TYR A 1 440 ? -0.590 -12.764 15.414 1.00 73.62 440 TYR A CA 1
ATOM 3495 C C . TYR A 1 440 ? 0.744 -13.519 15.350 1.00 73.62 440 TYR A C 1
ATOM 3497 O O . TYR A 1 440 ? 1.722 -13.077 14.765 1.00 73.62 440 TYR A O 1
ATOM 3505 N N . TYR A 1 441 ? 0.791 -14.684 15.998 1.00 64.69 441 TYR A N 1
ATOM 3506 C CA . TYR A 1 441 ? 1.973 -15.543 16.009 1.00 64.69 441 TYR A CA 1
ATOM 3507 C C . TYR A 1 441 ? 1.672 -16.781 15.185 1.00 64.69 441 TYR A C 1
ATOM 3509 O O . TYR A 1 441 ? 0.870 -17.633 15.597 1.00 64.69 441 TYR A O 1
ATOM 3517 N N . ASN A 1 442 ? 2.348 -16.923 14.052 1.00 55.66 442 ASN A N 1
ATOM 3518 C CA . ASN A 1 442 ? 2.268 -18.148 13.287 1.00 55.66 442 ASN A CA 1
ATOM 3519 C C . ASN A 1 442 ? 3.105 -19.245 13.955 1.00 55.66 442 ASN A C 1
ATOM 3521 O O . ASN A 1 442 ? 4.325 -19.311 13.857 1.00 55.66 442 ASN A O 1
ATOM 3525 N N . SER A 1 443 ? 2.432 -20.156 14.652 1.00 48.69 443 SER A N 1
ATOM 3526 C CA . SER A 1 443 ? 3.087 -21.337 15.232 1.00 48.69 443 SER A CA 1
ATOM 3527 C C . SER A 1 443 ? 3.334 -22.472 14.227 1.00 48.69 443 SER A C 1
ATOM 3529 O O . SER A 1 443 ? 3.811 -23.536 14.625 1.00 48.69 443 SER A O 1
ATOM 3531 N N . ASN A 1 444 ? 3.034 -22.277 12.934 1.00 44.81 444 ASN A N 1
ATOM 3532 C CA . ASN A 1 444 ? 3.340 -23.267 11.896 1.00 44.81 444 ASN A CA 1
ATOM 3533 C C . ASN A 1 444 ? 4.817 -23.257 11.468 1.00 44.81 444 ASN A C 1
ATOM 3535 O O . ASN A 1 444 ? 5.176 -24.028 10.576 1.00 44.81 444 ASN A O 1
ATOM 3539 N N . GLY A 1 445 ? 5.652 -22.446 12.135 1.00 39.69 445 GLY A N 1
ATOM 3540 C CA . GLY A 1 445 ? 7.101 -22.391 11.977 1.00 39.69 445 GLY A CA 1
ATOM 3541 C C . GLY A 1 445 ? 7.710 -23.778 11.787 1.00 39.69 445 GLY A C 1
ATOM 3542 O O . GLY A 1 445 ? 7.523 -24.705 12.589 1.00 39.69 445 GLY A O 1
ATOM 3543 N N . TYR A 1 446 ? 8.396 -23.921 10.659 1.00 40.97 446 TYR A N 1
ATOM 3544 C CA . TYR A 1 446 ? 9.128 -25.110 10.275 1.00 40.97 446 TYR A CA 1
ATOM 3545 C C . TYR A 1 446 ? 9.933 -25.655 11.459 1.00 40.97 446 TYR A C 1
ATOM 3547 O O . TYR A 1 446 ? 10.694 -24.958 12.121 1.00 40.97 446 TYR A O 1
ATOM 3555 N N . LYS A 1 447 ? 9.833 -26.964 11.696 1.00 38.28 447 LYS A N 1
ATOM 3556 C CA . LYS A 1 447 ? 10.834 -27.669 12.499 1.00 38.28 447 LYS A CA 1
ATOM 3557 C C . LYS A 1 447 ? 12.135 -27.679 11.703 1.00 38.28 447 LYS A C 1
ATOM 3559 O O . LYS A 1 447 ? 12.358 -28.612 10.928 1.00 38.28 447 LYS A O 1
ATOM 3564 N N . SER A 1 448 ? 12.989 -26.674 11.874 1.00 39.72 448 SER A N 1
ATOM 3565 C CA . SER A 1 448 ? 14.326 -26.706 11.295 1.00 39.72 448 SER A CA 1
ATOM 3566 C C . SER A 1 448 ? 15.100 -27.867 11.940 1.00 39.72 448 SER A C 1
ATOM 3568 O O . SER A 1 448 ? 15.329 -27.961 13.152 1.00 39.72 448 SER A O 1
ATOM 3570 N N . ALA A 1 449 ? 15.412 -28.873 11.119 1.00 40.88 449 ALA A N 1
ATOM 3571 C CA . ALA A 1 449 ? 16.179 -30.034 11.540 1.00 40.88 449 ALA A CA 1
ATOM 3572 C C . ALA A 1 449 ? 17.662 -29.723 11.341 1.00 40.88 449 ALA A C 1
ATOM 3574 O O . ALA A 1 449 ? 18.222 -29.936 10.266 1.00 40.88 449 ALA A O 1
ATOM 3575 N N . HIS A 1 450 ? 18.323 -29.244 12.390 1.00 42.97 450 HIS A N 1
ATOM 3576 C CA . HIS A 1 450 ? 19.765 -29.055 12.352 1.00 42.97 450 HIS A CA 1
ATOM 3577 C C . HIS A 1 450 ? 20.463 -30.421 12.355 1.00 42.97 450 HIS A C 1
ATOM 3579 O O . HIS A 1 450 ? 20.370 -31.183 13.321 1.00 42.97 450 HIS A O 1
ATOM 3585 N N . CYS A 1 451 ? 21.181 -30.742 11.275 1.00 41.16 451 CYS A N 1
ATOM 3586 C CA . CYS A 1 451 ? 22.044 -31.918 11.209 1.00 41.16 451 CYS A CA 1
ATOM 3587 C C . CYS A 1 451 ? 23.463 -31.537 11.646 1.00 41.16 451 CYS A C 1
ATOM 3589 O O . CYS A 1 451 ? 24.158 -30.808 10.944 1.00 41.16 451 CYS A O 1
ATOM 3591 N N . SER A 1 452 ? 23.920 -32.068 12.778 1.00 48.62 452 SER A N 1
ATOM 3592 C CA . SER A 1 452 ? 25.327 -31.998 13.190 1.00 48.62 452 SER A CA 1
ATOM 3593 C C . SER A 1 452 ? 26.017 -33.330 12.901 1.00 48.62 452 SER A C 1
ATOM 3595 O O . SER A 1 452 ? 25.426 -34.392 13.091 1.00 48.62 452 SER A O 1
ATOM 3597 N N . VAL A 1 453 ? 27.255 -33.291 12.404 1.00 48.03 453 VAL A N 1
ATOM 3598 C CA . VAL A 1 453 ? 28.062 -34.495 12.156 1.00 48.03 453 VAL A CA 1
ATOM 3599 C C . VAL A 1 453 ? 29.137 -34.566 13.231 1.00 48.03 453 VAL A C 1
ATOM 3601 O O . VAL A 1 453 ? 29.951 -33.653 13.358 1.00 48.03 453 VAL A O 1
ATOM 3604 N N . ARG A 1 454 ? 29.126 -35.629 14.039 1.00 60.50 454 ARG A N 1
ATOM 3605 C CA . ARG A 1 454 ? 30.187 -35.889 15.019 1.00 60.50 454 ARG A CA 1
ATOM 3606 C C . ARG A 1 454 ? 31.502 -36.223 14.312 1.00 60.50 454 ARG A C 1
ATOM 3608 O O . ARG A 1 454 ? 31.508 -36.662 13.166 1.00 60.50 454 ARG A O 1
ATOM 3615 N N . ALA A 1 455 ? 32.618 -36.086 15.028 1.00 56.44 455 ALA A N 1
ATOM 3616 C CA . ALA A 1 455 ? 33.950 -36.444 14.528 1.00 56.44 455 ALA A CA 1
ATOM 3617 C C . ALA A 1 455 ? 34.078 -37.924 14.096 1.00 56.44 455 ALA A C 1
ATOM 3619 O O . ALA A 1 455 ? 34.974 -38.260 13.329 1.00 56.44 455 ALA A O 1
ATOM 3620 N N . ASP A 1 456 ? 33.173 -38.795 14.555 1.00 70.56 456 ASP A N 1
ATOM 3621 C CA . ASP A 1 456 ? 33.068 -40.208 14.164 1.00 70.56 456 ASP A CA 1
ATOM 3622 C C . ASP A 1 456 ? 32.192 -40.452 12.913 1.00 70.56 456 ASP A C 1
ATOM 3624 O O . ASP A 1 456 ? 31.990 -41.596 12.513 1.00 70.56 456 ASP A O 1
ATOM 3628 N N . GLY A 1 457 ? 31.670 -39.392 12.284 1.00 51.44 457 GLY A N 1
ATOM 3629 C CA . GLY A 1 457 ? 30.808 -39.462 11.101 1.00 51.44 457 GLY A CA 1
ATOM 3630 C C . GLY A 1 457 ? 29.315 -39.657 11.396 1.00 51.44 457 GLY A C 1
ATOM 3631 O O . GLY A 1 457 ? 28.510 -39.683 10.463 1.00 51.44 457 GLY A O 1
ATOM 3632 N N . THR A 1 458 ? 28.909 -39.756 12.664 1.00 63.97 458 THR A N 1
ATOM 3633 C CA . THR A 1 458 ? 27.499 -39.933 13.042 1.00 63.97 458 THR A CA 1
ATOM 3634 C C . THR A 1 458 ? 26.710 -38.638 12.844 1.00 63.97 458 THR A C 1
ATOM 3636 O O . THR A 1 458 ? 27.069 -37.596 13.398 1.00 63.97 458 THR A O 1
ATOM 3639 N N . LYS A 1 459 ? 25.604 -38.699 12.091 1.00 56.44 459 LYS A N 1
ATOM 3640 C CA . LYS A 1 459 ? 24.657 -37.583 11.921 1.00 56.44 459 LYS A CA 1
ATOM 3641 C C . LYS A 1 459 ? 23.670 -37.530 13.087 1.00 56.44 459 LYS A C 1
ATOM 3643 O O . LYS A 1 459 ? 22.997 -38.519 13.367 1.00 56.44 459 LYS A O 1
ATOM 3648 N N . ILE A 1 460 ? 23.552 -36.376 13.734 1.00 54.03 460 ILE A N 1
ATOM 3649 C CA . ILE A 1 460 ? 22.552 -36.087 14.766 1.00 54.03 460 ILE A CA 1
ATOM 3650 C C . ILE A 1 460 ? 21.616 -35.016 14.234 1.00 54.03 460 ILE A C 1
ATOM 3652 O O . ILE A 1 460 ? 22.050 -33.903 13.941 1.00 54.03 460 ILE A O 1
ATOM 3656 N N . TYR A 1 461 ? 20.333 -35.351 14.165 1.00 48.78 461 TYR A N 1
ATOM 3657 C CA . TYR A 1 461 ? 19.267 -34.421 13.823 1.00 48.78 461 TYR A CA 1
ATOM 3658 C C . TYR A 1 461 ? 18.691 -33.847 15.115 1.00 48.78 461 TYR A C 1
ATOM 3660 O O . TYR A 1 461 ? 18.083 -34.575 15.901 1.00 48.78 461 TYR A O 1
ATOM 3668 N N . LYS A 1 462 ? 18.903 -32.553 15.355 1.00 44.00 462 LYS A N 1
ATOM 3669 C CA . LYS A 1 462 ? 18.238 -31.820 16.430 1.00 44.00 462 LYS A CA 1
ATOM 3670 C C . LYS A 1 462 ? 17.092 -31.038 15.802 1.00 44.00 462 LYS A C 1
ATOM 3672 O O . LYS A 1 462 ? 17.327 -30.158 14.983 1.00 44.00 462 LYS A O 1
ATOM 3677 N N . ILE A 1 463 ? 15.866 -31.395 16.168 1.00 45.09 463 ILE A N 1
ATOM 3678 C CA . ILE A 1 463 ? 14.703 -30.554 15.898 1.00 45.09 463 ILE A CA 1
ATOM 3679 C C . ILE A 1 463 ? 14.814 -29.390 16.876 1.00 45.09 463 ILE A C 1
ATOM 3681 O O . ILE A 1 463 ? 14.678 -29.599 18.084 1.00 45.09 463 ILE A O 1
ATOM 3685 N N . LEU A 1 464 ? 15.133 -28.202 16.377 1.00 44.75 464 LEU A N 1
ATOM 3686 C CA . LEU A 1 464 ? 14.921 -26.985 17.142 1.00 44.75 464 LEU A CA 1
ATOM 3687 C C . LEU A 1 464 ? 13.459 -26.602 16.901 1.00 44.75 464 LEU A C 1
ATOM 3689 O O . LEU A 1 464 ? 13.018 -26.513 15.759 1.00 44.75 464 LEU A O 1
ATOM 3693 N N . SER A 1 465 ? 12.668 -26.492 17.968 1.00 42.81 465 SER A N 1
ATOM 3694 C CA . SER A 1 465 ? 11.477 -25.653 17.886 1.00 42.81 465 SER A CA 1
ATOM 3695 C C . SER A 1 465 ? 12.010 -24.232 17.842 1.00 42.81 465 SER A C 1
ATOM 3697 O O . SER A 1 465 ? 12.557 -23.773 18.847 1.00 42.81 465 SER A O 1
ATOM 3699 N N . GLU A 1 466 ? 11.949 -23.583 16.688 1.00 43.44 466 GLU A N 1
ATOM 3700 C CA . GLU A 1 466 ? 12.067 -22.131 16.664 1.00 43.44 466 GLU A CA 1
ATOM 3701 C C . GLU A 1 466 ? 10.952 -21.595 17.569 1.00 43.44 466 GLU A C 1
ATOM 3703 O O . GLU A 1 466 ? 9.811 -22.069 17.517 1.00 43.44 466 GLU A O 1
ATOM 3708 N N . GLU A 1 467 ? 11.315 -20.730 18.520 1.00 40.16 467 GLU A N 1
ATOM 3709 C CA . GLU A 1 467 ? 10.296 -19.973 19.238 1.00 40.16 467 GLU A CA 1
ATOM 3710 C C . GLU A 1 467 ? 9.500 -19.207 18.178 1.00 40.16 467 GLU A C 1
ATOM 3712 O O . GLU A 1 467 ? 10.120 -18.686 17.249 1.00 40.16 467 GLU A O 1
ATOM 3717 N N . PRO A 1 468 ? 8.158 -19.190 18.247 1.00 47.19 468 PRO A N 1
ATOM 3718 C CA . PRO A 1 468 ? 7.365 -18.438 17.288 1.00 47.19 468 PRO A CA 1
ATOM 3719 C C . PRO A 1 468 ? 7.843 -16.986 17.327 1.00 47.19 468 PRO A C 1
ATOM 3721 O O . PRO A 1 468 ? 7.664 -16.311 18.343 1.00 47.19 468 PRO A O 1
ATOM 3724 N N . SER A 1 469 ? 8.495 -16.534 16.253 1.00 41.78 469 SER A N 1
ATOM 3725 C CA . SER A 1 469 ? 8.808 -15.120 16.111 1.00 41.78 469 SER A CA 1
ATOM 3726 C C . SER A 1 469 ? 7.472 -14.388 15.999 1.00 41.78 469 SER A C 1
ATOM 3728 O O . SER A 1 469 ? 6.588 -14.861 15.278 1.00 41.78 469 SER A O 1
ATOM 3730 N N . PRO A 1 470 ? 7.249 -13.305 16.755 1.00 48.28 470 PRO A N 1
ATOM 3731 C CA . PRO A 1 470 ? 6.124 -12.440 16.464 1.00 48.28 470 PRO A CA 1
ATOM 3732 C C . PRO A 1 470 ? 6.212 -11.961 15.019 1.00 48.28 470 PRO A C 1
ATOM 3734 O O . PRO A 1 470 ? 7.236 -11.391 14.657 1.00 48.28 470 PRO A O 1
ATOM 3737 N N . ASN A 1 471 ? 5.137 -12.136 14.256 1.00 60.12 471 ASN A N 1
ATOM 3738 C CA . ASN A 1 471 ? 4.904 -11.338 13.063 1.00 60.12 471 ASN A CA 1
ATOM 3739 C C . ASN A 1 471 ? 4.084 -10.108 13.513 1.00 60.12 471 ASN A C 1
ATOM 3741 O O . ASN A 1 471 ? 3.051 -10.252 14.175 1.00 60.12 471 ASN A O 1
ATOM 3745 N N . CYS A 1 472 ? 4.595 -8.904 13.260 1.00 65.00 472 CYS A N 1
ATOM 3746 C CA . CYS A 1 472 ? 3.932 -7.624 13.559 1.00 65.00 472 CYS A CA 1
ATOM 3747 C C . CYS A 1 472 ? 3.138 -7.050 12.378 1.00 65.00 472 CYS A C 1
ATOM 3749 O O . CYS A 1 472 ? 2.429 -6.056 12.541 1.00 65.00 472 CYS A O 1
ATOM 3751 N N . GLU A 1 473 ? 3.181 -7.697 11.221 1.00 75.94 473 GLU A N 1
ATOM 3752 C CA . GLU A 1 473 ? 2.387 -7.351 10.038 1.00 75.94 473 GLU A CA 1
ATOM 3753 C C . GLU A 1 473 ? 0.910 -7.738 10.213 1.00 75.94 473 GLU A C 1
ATOM 3755 O O . GLU A 1 473 ? 0.040 -7.303 9.459 1.00 75.94 473 GLU A O 1
ATOM 3760 N N . GLN A 1 474 ? 0.593 -8.554 11.225 1.00 82.19 474 GLN A N 1
ATOM 3761 C CA . GLN A 1 474 ? -0.744 -9.086 11.463 1.00 82.19 474 GLN A CA 1
ATOM 3762 C C . GLN A 1 474 ? -1.253 -8.843 12.886 1.00 82.19 474 GLN A C 1
ATOM 3764 O O . GLN A 1 474 ? -0.628 -9.188 13.894 1.00 82.19 474 GLN A O 1
ATOM 3769 N N . LEU A 1 475 ? -2.489 -8.358 12.974 1.00 86.12 475 LEU A N 1
ATOM 3770 C CA . LEU A 1 475 ? -3.192 -8.103 14.224 1.00 86.12 475 LEU A CA 1
ATOM 3771 C C . LEU A 1 475 ? -4.407 -9.019 14.346 1.00 86.12 475 LEU A C 1
ATOM 3773 O O . LEU A 1 475 ? -5.323 -8.999 13.522 1.00 86.12 475 LEU A O 1
ATOM 3777 N N . GLN A 1 476 ? -4.460 -9.789 15.433 1.00 88.25 476 GLN A N 1
ATOM 3778 C CA . GLN A 1 476 ? -5.661 -10.527 15.806 1.00 88.25 476 GLN A CA 1
ATOM 3779 C C . GLN A 1 476 ? -6.516 -9.675 16.746 1.00 88.25 476 GLN A C 1
ATOM 3781 O O . GLN A 1 476 ? -6.160 -9.446 17.905 1.00 88.25 476 GLN A O 1
ATOM 3786 N N . LEU A 1 477 ? -7.684 -9.267 16.263 1.00 91.38 477 LEU A N 1
ATOM 3787 C CA . LEU A 1 477 ? -8.630 -8.388 16.936 1.00 91.38 477 LEU A CA 1
ATOM 3788 C C . LEU A 1 477 ? -9.855 -9.186 17.387 1.00 91.38 477 LEU A C 1
ATOM 3790 O O . LEU A 1 477 ? -10.617 -9.692 16.568 1.00 91.38 477 LEU A O 1
ATOM 3794 N N . GLU A 1 478 ? -10.084 -9.287 18.691 1.00 92.06 478 GLU A N 1
ATOM 3795 C CA . GLU A 1 478 ? -11.338 -9.820 19.227 1.00 92.06 478 GLU A CA 1
ATOM 3796 C C . GLU A 1 478 ? -12.280 -8.658 19.509 1.00 92.06 478 GLU A C 1
ATOM 3798 O O . GLU A 1 478 ? -11.975 -7.779 20.323 1.00 92.06 478 GLU A O 1
ATOM 3803 N N . LEU A 1 479 ? -13.422 -8.649 18.826 1.00 94.06 479 LEU A N 1
ATOM 3804 C CA . LEU A 1 479 ? -14.396 -7.572 18.943 1.00 94.06 479 LEU A CA 1
ATOM 3805 C C . LEU A 1 479 ? -15.171 -7.671 20.263 1.00 94.06 479 LEU A C 1
ATOM 3807 O O . LEU A 1 479 ? -15.169 -8.690 20.957 1.00 94.06 479 LEU A O 1
ATOM 3811 N N . SER A 1 480 ? -15.845 -6.581 20.623 1.00 93.88 480 SER A N 1
ATOM 3812 C CA . SER A 1 480 ? -16.519 -6.408 21.922 1.00 93.88 480 SER A CA 1
ATOM 3813 C C . SER A 1 480 ? -17.600 -7.448 22.241 1.00 93.88 480 SER A C 1
ATOM 3815 O O . SER A 1 480 ? -17.892 -7.705 23.417 1.00 93.88 480 SER A O 1
ATOM 3817 N N . ASP A 1 481 ? -18.145 -8.098 21.215 1.00 92.62 481 ASP A N 1
ATOM 3818 C CA . ASP A 1 481 ? -19.131 -9.166 21.344 1.00 92.62 481 ASP A CA 1
ATOM 3819 C C . ASP A 1 481 ? -18.525 -10.498 21.814 1.00 92.62 481 ASP A C 1
ATOM 3821 O O . ASP A 1 481 ? -19.276 -11.376 22.231 1.00 92.62 481 ASP A O 1
ATOM 3825 N N . GLN A 1 482 ? -17.190 -10.638 21.790 1.00 90.69 482 GLN A N 1
ATOM 3826 C CA . GLN A 1 482 ? -16.433 -11.857 22.121 1.00 90.69 482 GLN A CA 1
ATOM 3827 C C . GLN A 1 482 ? -16.807 -13.083 21.270 1.00 90.69 482 GLN A C 1
ATOM 3829 O O . GLN A 1 482 ? -16.467 -14.220 21.607 1.00 90.69 482 GLN A O 1
ATOM 3834 N N . GLU A 1 483 ? -17.518 -12.868 20.166 1.00 91.62 483 GLU A N 1
ATOM 3835 C CA . GLU A 1 483 ? -17.946 -13.915 19.236 1.00 91.62 483 GLU A CA 1
ATOM 3836 C C . GLU A 1 483 ? -17.419 -13.691 17.823 1.00 91.62 483 GLU A C 1
ATOM 3838 O O . GLU A 1 483 ? -17.537 -14.591 16.988 1.00 91.62 483 GLU A O 1
ATOM 3843 N N . THR A 1 484 ? -16.835 -12.517 17.580 1.00 94.06 484 THR A N 1
ATOM 3844 C CA . THR A 1 484 ? -16.228 -12.137 16.314 1.00 94.06 484 THR A CA 1
ATOM 3845 C C . THR A 1 484 ? -14.743 -11.855 16.510 1.00 94.06 484 THR A C 1
ATOM 3847 O O . THR A 1 484 ? -14.354 -11.073 17.382 1.00 94.06 484 THR A O 1
ATOM 3850 N N . VAL A 1 485 ? -13.911 -12.492 15.687 1.00 93.44 485 VAL A N 1
ATOM 3851 C CA . VAL A 1 485 ? -12.462 -12.265 15.647 1.00 93.44 485 VAL A CA 1
ATOM 3852 C C . VAL A 1 485 ? -12.063 -11.927 14.221 1.00 93.44 485 VAL A C 1
ATOM 3854 O O . VAL A 1 485 ? -12.483 -12.607 13.286 1.00 93.44 485 VAL A O 1
ATOM 3857 N N . VAL A 1 486 ? -11.258 -10.885 14.072 1.00 94.31 486 VAL A N 1
ATOM 3858 C CA . VAL A 1 486 ? -10.717 -10.407 12.801 1.00 94.31 486 VAL A CA 1
ATOM 3859 C C . VAL A 1 486 ? -9.205 -10.575 12.855 1.00 94.31 486 VAL A C 1
ATOM 3861 O O . VAL A 1 486 ? -8.570 -10.052 13.766 1.00 94.31 486 VAL A O 1
ATOM 3864 N N . LEU A 1 487 ? -8.632 -11.311 11.911 1.00 91.62 487 LEU A N 1
ATOM 3865 C CA . LEU A 1 487 ? -7.213 -11.225 11.590 1.00 91.62 487 LEU A CA 1
ATOM 3866 C C . LEU A 1 487 ? -7.078 -10.241 10.439 1.00 91.62 487 LEU A C 1
ATOM 3868 O O . LEU A 1 487 ? -7.623 -10.490 9.364 1.00 91.62 487 LEU A O 1
ATOM 3872 N N . ALA A 1 488 ? -6.414 -9.124 10.692 1.00 90.81 488 ALA A N 1
ATOM 3873 C CA . ALA A 1 488 ? -6.195 -8.075 9.710 1.00 90.81 488 ALA A CA 1
ATOM 3874 C C . ALA A 1 488 ? -4.712 -7.728 9.648 1.00 90.81 488 ALA A C 1
ATOM 3876 O O . ALA A 1 488 ? -3.991 -7.900 10.632 1.00 90.81 488 ALA A O 1
ATOM 3877 N N . SER A 1 489 ? -4.284 -7.204 8.506 1.00 88.44 489 SER A N 1
ATOM 3878 C CA . SER A 1 489 ? -2.953 -6.634 8.372 1.00 88.44 489 SER A CA 1
ATOM 3879 C C . SER A 1 489 ? -2.806 -5.337 9.181 1.00 88.44 489 SER A C 1
ATOM 3881 O O . SER A 1 489 ? -3.749 -4.547 9.298 1.00 88.44 489 SER A O 1
ATOM 3883 N N . SER A 1 490 ? -1.618 -5.104 9.732 1.00 87.25 490 SER A N 1
ATOM 3884 C CA . SER A 1 490 ? -1.215 -3.849 10.363 1.00 87.25 490 SER A CA 1
ATOM 3885 C C . SER A 1 490 ? -1.005 -2.713 9.351 1.00 87.25 490 SER A C 1
ATOM 3887 O O . SER A 1 490 ? -1.182 -1.550 9.720 1.00 87.25 490 SER A O 1
ATOM 3889 N N . TYR A 1 491 ? -0.755 -3.025 8.071 1.00 87.25 491 TYR A N 1
ATOM 3890 C CA . TYR A 1 491 ? -0.618 -2.050 6.979 1.00 87.25 491 TYR A CA 1
ATOM 3891 C C . TYR A 1 491 ? -1.877 -1.221 6.742 1.00 87.25 491 TYR A C 1
ATOM 3893 O O . TYR A 1 491 ? -1.795 -0.119 6.217 1.00 87.25 491 TYR A O 1
ATOM 3901 N N . ASN A 1 492 ? -3.051 -1.723 7.137 1.00 90.62 492 ASN A N 1
ATOM 3902 C CA . ASN A 1 492 ? -4.329 -1.022 6.998 1.00 90.62 492 ASN A CA 1
ATOM 3903 C C . ASN A 1 492 ? -5.175 -1.005 8.280 1.00 90.62 492 ASN A C 1
ATOM 3905 O O . ASN A 1 492 ? -6.377 -0.723 8.235 1.00 90.62 492 ASN A O 1
ATOM 3909 N N . THR A 1 493 ? -4.552 -1.275 9.429 1.00 94.25 493 THR A N 1
ATOM 3910 C CA . THR A 1 493 ? -5.224 -1.307 10.730 1.00 94.25 493 THR A CA 1
ATOM 3911 C C . THR A 1 493 ? -4.476 -0.465 11.754 1.00 94.25 493 THR A C 1
ATOM 3913 O O . THR A 1 493 ? -3.336 -0.751 12.103 1.00 94.25 493 THR A O 1
ATOM 3916 N N . VAL A 1 494 ? -5.161 0.534 12.305 1.00 95.31 494 VAL A N 1
ATOM 3917 C CA . VAL A 1 494 ? -4.629 1.420 13.348 1.00 95.31 494 VAL A CA 1
ATOM 3918 C C . VAL A 1 494 ? -5.184 1.012 14.701 1.00 95.31 494 VAL A C 1
ATOM 3920 O O . VAL A 1 494 ? -6.398 0.890 14.848 1.00 95.31 494 VAL A O 1
ATOM 3923 N N . LEU A 1 495 ? -4.338 0.852 15.713 1.00 93.75 495 LEU A N 1
ATOM 3924 C CA . LEU A 1 495 ? -4.783 0.657 17.092 1.00 93.75 495 LEU A CA 1
ATOM 3925 C C . LEU A 1 495 ? -4.762 1.981 17.848 1.00 93.75 495 LEU A C 1
ATOM 3927 O O . LEU A 1 495 ? -3.796 2.737 17.780 1.00 93.75 495 LEU A O 1
ATOM 3931 N N . VAL A 1 496 ? -5.854 2.260 18.562 1.00 93.56 496 VAL A N 1
ATOM 3932 C CA . VAL A 1 496 ? -6.083 3.551 19.218 1.00 93.56 496 VAL A CA 1
ATOM 3933 C C . VAL A 1 496 ? -6.492 3.341 20.671 1.00 93.56 496 VAL A C 1
ATOM 3935 O O . VAL A 1 496 ? -7.468 2.640 20.984 1.00 93.56 496 VAL A O 1
ATOM 3938 N N . ASP A 1 497 ? -5.716 3.926 21.582 1.00 87.38 497 ASP A N 1
ATOM 3939 C CA . ASP A 1 497 ? -6.180 4.168 22.936 1.00 87.38 497 ASP A CA 1
ATOM 3940 C C . ASP A 1 497 ? -7.024 5.450 22.908 1.00 87.38 497 ASP A C 1
ATOM 3942 O O . ASP A 1 497 ? -6.859 6.307 22.048 1.00 87.38 497 ASP A O 1
ATOM 3946 N N . ASN A 1 498 ? -8.060 5.509 23.738 1.00 79.38 498 ASN A N 1
ATOM 3947 C CA . ASN A 1 498 ? -9.127 6.480 23.514 1.00 79.38 498 ASN A CA 1
ATOM 3948 C C . ASN A 1 498 ? -9.360 7.337 24.752 1.00 79.38 498 ASN A C 1
ATOM 3950 O O . ASN A 1 498 ? -10.162 6.961 25.625 1.00 79.38 498 ASN A O 1
ATOM 3954 N N . ILE A 1 499 ? -8.643 8.461 24.808 1.00 88.44 499 ILE A N 1
ATOM 3955 C CA . ILE A 1 499 ? -8.881 9.615 25.683 1.00 88.44 499 ILE A CA 1
ATOM 3956 C C . ILE A 1 499 ? -9.753 10.631 24.934 1.00 88.44 499 ILE A C 1
ATOM 3958 O O . ILE A 1 499 ? -10.798 11.038 25.447 1.00 88.44 499 ILE A O 1
ATOM 3962 N N . THR A 1 500 ? -9.358 10.989 23.713 1.00 92.19 500 THR A N 1
ATOM 3963 C CA . THR A 1 500 ? -10.140 11.808 22.775 1.00 92.19 500 THR A CA 1
ATOM 3964 C C . THR A 1 500 ? -11.320 10.993 22.216 1.00 92.19 500 THR A C 1
ATOM 3966 O O . THR A 1 500 ? -11.251 9.764 22.191 1.00 92.19 500 THR A O 1
ATOM 3969 N N . PRO A 1 501 ? -12.453 11.604 21.808 1.00 94.12 501 PRO A N 1
ATOM 3970 C CA . PRO A 1 501 ? -13.508 10.877 21.100 1.00 94.12 501 PRO A CA 1
ATOM 3971 C C . PRO A 1 501 ? -12.972 10.167 19.847 1.00 94.12 501 PRO A C 1
ATOM 3973 O O . PRO A 1 501 ? -12.258 10.773 19.048 1.00 94.12 501 PRO A O 1
ATOM 3976 N N . ILE A 1 502 ? -13.333 8.893 19.658 1.00 95.12 502 ILE A N 1
ATOM 3977 C CA . ILE A 1 502 ? -12.739 8.049 18.609 1.00 95.12 502 ILE A CA 1
ATOM 3978 C C . ILE A 1 502 ? -13.018 8.591 17.206 1.00 95.12 502 ILE A C 1
ATOM 3980 O O . ILE A 1 502 ? -12.176 8.480 16.320 1.00 95.12 502 ILE A O 1
ATOM 3984 N N . GLU A 1 503 ? -14.167 9.235 17.006 1.00 95.81 503 GLU A N 1
ATOM 3985 C CA . GLU A 1 503 ? -14.526 9.873 15.743 1.00 95.81 503 GLU A CA 1
ATOM 3986 C C . GLU A 1 503 ? -13.579 11.024 15.372 1.00 95.81 503 GLU A C 1
ATOM 3988 O O . GLU A 1 503 ? -13.326 11.240 14.190 1.00 95.81 503 GLU A O 1
ATOM 3993 N N . GLU A 1 504 ? -13.015 11.741 16.350 1.00 95.31 504 GLU A N 1
ATOM 3994 C CA . GLU A 1 504 ? -12.046 12.812 16.083 1.00 95.31 504 GLU A CA 1
ATOM 3995 C C . GLU A 1 504 ? -10.681 12.262 15.656 1.00 95.31 504 GLU A C 1
ATOM 3997 O O . GLU A 1 504 ? -10.019 12.872 14.816 1.00 95.31 504 GLU A O 1
ATOM 4002 N N . ILE A 1 505 ? -10.270 11.111 16.203 1.00 95.81 505 ILE A N 1
ATOM 4003 C CA . ILE A 1 505 ? -9.053 10.409 15.770 1.00 95.81 505 ILE A CA 1
ATOM 4004 C C . ILE A 1 505 ? -9.284 9.783 14.389 1.00 95.81 505 ILE A C 1
ATOM 4006 O O . ILE A 1 505 ? -8.457 9.943 13.496 1.00 95.81 505 ILE A O 1
ATOM 4010 N N . ALA A 1 506 ? -10.438 9.147 14.170 1.00 96.94 506 ALA A N 1
ATOM 4011 C CA . ALA A 1 506 ? -10.821 8.585 12.876 1.00 96.94 506 ALA A CA 1
ATOM 4012 C C . ALA A 1 506 ? -10.834 9.646 11.760 1.00 96.94 506 ALA A C 1
ATOM 4014 O O . ALA A 1 506 ? -10.424 9.362 10.637 1.00 96.94 506 ALA A O 1
ATOM 4015 N N . GLU A 1 507 ? -11.228 10.886 12.064 1.00 96.38 507 GLU A N 1
ATOM 4016 C CA . GLU A 1 507 ? -11.207 11.996 11.105 1.00 96.38 507 GLU A CA 1
ATOM 4017 C C . GLU A 1 507 ? -9.792 12.369 10.632 1.00 96.38 507 GLU A C 1
ATOM 4019 O O . GLU A 1 507 ? -9.659 12.912 9.533 1.00 96.38 507 GLU A O 1
ATOM 4024 N N . MET A 1 508 ? -8.744 12.057 11.408 1.00 95.62 508 MET A N 1
ATOM 4025 C CA . MET A 1 508 ? -7.347 12.269 10.998 1.00 95.62 508 MET A CA 1
ATOM 4026 C C . MET A 1 508 ? -6.917 11.308 9.883 1.00 95.62 508 MET A C 1
ATOM 4028 O O . MET A 1 508 ? -6.095 11.681 9.053 1.00 95.62 508 MET A O 1
ATOM 4032 N N . PHE A 1 509 ? -7.495 10.101 9.855 1.00 96.25 509 PHE A N 1
ATOM 4033 C CA . PHE A 1 509 ? -7.213 9.052 8.866 1.00 96.25 509 PHE A CA 1
ATOM 4034 C C . PHE A 1 509 ? -8.218 9.018 7.708 1.00 96.25 509 PHE A C 1
ATOM 4036 O O . PHE A 1 509 ? -8.003 8.309 6.726 1.00 96.25 509 PHE A O 1
ATOM 4043 N N . ARG A 1 510 ? -9.343 9.735 7.819 1.00 96.12 510 ARG A N 1
ATOM 4044 C CA . ARG A 1 510 ? -10.392 9.749 6.796 1.00 96.12 510 ARG A CA 1
ATOM 4045 C C . ARG A 1 510 ? -9.937 10.543 5.574 1.00 96.12 510 ARG A C 1
ATOM 4047 O O . ARG A 1 510 ? -9.799 11.769 5.664 1.00 96.12 510 ARG A O 1
ATOM 4054 N N . GLY A 1 511 ? -9.839 9.840 4.444 1.00 94.06 511 GLY A N 1
ATOM 4055 C CA . GLY A 1 511 ? -9.627 10.429 3.122 1.00 94.06 511 GLY A CA 1
ATOM 4056 C C . GLY A 1 511 ? -10.694 11.466 2.781 1.00 94.06 511 GLY A C 1
ATOM 4057 O O . GLY A 1 511 ? -11.778 11.472 3.370 1.00 94.06 511 GLY A O 1
ATOM 4058 N N . GLU A 1 512 ? -10.421 12.345 1.819 1.00 92.88 512 GLU A N 1
ATOM 4059 C CA . GLU A 1 512 ? -11.276 13.506 1.523 1.00 92.88 512 GLU A CA 1
ATOM 4060 C C . GLU A 1 512 ? -12.761 13.120 1.362 1.00 92.88 512 GLU A C 1
ATOM 4062 O O . GLU A 1 512 ? -13.637 13.651 2.058 1.00 92.88 512 GLU A O 1
ATOM 4067 N N . ASN A 1 513 ? -13.013 12.111 0.522 1.00 91.75 513 ASN A N 1
ATOM 4068 C CA . ASN A 1 513 ? -14.341 11.574 0.206 1.00 91.75 513 ASN A CA 1
ATOM 4069 C C . ASN A 1 513 ? -14.703 10.308 1.002 1.00 91.75 513 ASN A C 1
ATOM 4071 O O . ASN A 1 513 ? -15.733 9.686 0.746 1.00 91.75 513 ASN A O 1
ATOM 4075 N N . GLY A 1 514 ? -13.856 9.911 1.952 1.00 92.19 514 GLY A N 1
ATOM 4076 C CA . GLY A 1 514 ? -14.062 8.721 2.765 1.00 92.19 514 GLY A CA 1
ATOM 4077 C C . GLY A 1 514 ? -15.196 8.884 3.773 1.00 92.19 514 GLY A C 1
ATOM 4078 O O . GLY A 1 514 ? -15.563 9.999 4.157 1.00 92.19 514 GLY A O 1
ATOM 4079 N N . THR A 1 515 ? -15.724 7.760 4.247 1.00 94.38 515 THR A N 1
ATOM 4080 C CA . THR A 1 515 ? -16.747 7.697 5.299 1.00 94.38 515 THR A CA 1
ATOM 4081 C C . THR A 1 515 ? -16.166 7.169 6.610 1.00 94.38 515 THR A C 1
ATOM 4083 O O . THR A 1 515 ? -15.218 6.388 6.600 1.00 94.38 515 THR A O 1
ATOM 4086 N N . ILE A 1 516 ? -16.736 7.585 7.747 1.00 96.56 516 ILE A N 1
ATOM 4087 C CA . ILE A 1 516 ? -16.462 6.979 9.059 1.00 96.56 516 ILE A CA 1
ATOM 4088 C C . ILE A 1 516 ? -17.667 6.141 9.467 1.00 96.56 516 ILE A C 1
ATOM 4090 O O . ILE A 1 516 ? -18.790 6.646 9.542 1.00 96.56 516 ILE A O 1
ATOM 4094 N N . ILE A 1 517 ? -17.430 4.867 9.761 1.00 96.38 517 ILE A N 1
ATOM 4095 C CA . ILE A 1 517 ? -18.467 3.916 10.150 1.00 96.38 517 ILE A CA 1
ATOM 4096 C C . ILE A 1 517 ? -18.130 3.339 11.525 1.00 96.38 517 ILE A C 1
ATOM 4098 O O . ILE A 1 517 ? -17.165 2.596 11.678 1.00 96.38 517 ILE A O 1
ATOM 4102 N N . ASN A 1 518 ? -18.950 3.657 12.533 1.00 96.00 518 ASN A N 1
ATOM 4103 C CA . ASN A 1 518 ? -18.788 3.149 13.898 1.00 96.00 518 ASN A CA 1
ATOM 4104 C C . ASN A 1 518 ? -19.630 1.883 14.139 1.00 96.00 518 ASN A C 1
ATOM 4106 O O . ASN A 1 518 ? -20.862 1.907 14.027 1.00 96.00 518 ASN A O 1
ATOM 4110 N N . LEU A 1 519 ? -18.967 0.774 14.496 1.00 96.25 519 LEU A N 1
ATOM 4111 C CA . LEU A 1 519 ? -19.602 -0.532 14.697 1.00 96.25 519 LEU A CA 1
ATOM 4112 C C . LEU A 1 519 ? -19.951 -0.868 16.158 1.00 96.25 519 LEU A C 1
ATOM 4114 O O . LEU A 1 519 ? -20.379 -1.990 16.436 1.00 96.25 519 LEU A O 1
ATOM 4118 N N . GLU A 1 520 ? -19.878 0.085 17.092 1.00 94.56 520 GLU A N 1
ATOM 4119 C CA . GLU A 1 520 ? -20.322 -0.108 18.485 1.00 94.56 520 GLU A CA 1
ATOM 4120 C C . GLU A 1 520 ? -21.770 -0.588 18.602 1.00 94.56 520 GLU A C 1
ATOM 4122 O O . GLU A 1 520 ? -22.097 -1.411 19.455 1.00 94.56 520 GLU A O 1
ATOM 4127 N N . SER A 1 521 ? -22.659 -0.106 17.732 1.00 92.81 521 SER A N 1
ATOM 4128 C CA . SER A 1 521 ? -24.066 -0.530 17.745 1.00 92.81 521 SER A CA 1
ATOM 4129 C C . SER A 1 521 ? -24.272 -1.998 17.350 1.00 92.81 521 SER A C 1
ATOM 4131 O O . SER A 1 521 ? -25.326 -2.561 17.641 1.00 92.81 521 SER A O 1
ATOM 4133 N N . VAL A 1 522 ? -23.273 -2.612 16.708 1.00 93.75 522 VAL A N 1
ATOM 4134 C CA . VAL A 1 522 ? -23.309 -3.988 16.199 1.00 93.75 522 VAL A CA 1
ATOM 4135 C C . VAL A 1 522 ? -22.558 -4.931 17.137 1.00 93.75 522 VAL A C 1
ATOM 4137 O O . VAL A 1 522 ? -23.094 -5.969 17.520 1.00 93.75 522 VAL A O 1
ATOM 4140 N N . PHE A 1 523 ? -21.338 -4.562 17.536 1.00 94.44 523 PHE A N 1
ATOM 4141 C CA . PHE A 1 523 ? -20.459 -5.414 18.347 1.00 94.44 523 PHE A CA 1
ATOM 4142 C C . PHE A 1 523 ? -20.447 -5.047 19.833 1.00 94.44 523 PHE A C 1
ATOM 4144 O O . PHE A 1 523 ? -19.876 -5.772 20.643 1.00 94.44 523 PHE A O 1
ATOM 4151 N N . GLY A 1 524 ? -21.105 -3.957 20.219 1.00 93.50 524 GLY A N 1
ATOM 4152 C CA . GLY A 1 524 ? -21.105 -3.443 21.583 1.00 93.50 524 GLY A CA 1
ATOM 4153 C C . GLY A 1 524 ? -19.980 -2.442 21.840 1.00 93.50 524 GLY A C 1
ATOM 4154 O O . GLY A 1 524 ? -19.122 -2.194 20.998 1.00 93.50 524 GLY A O 1
ATOM 4155 N N . LYS A 1 525 ? -20.007 -1.849 23.035 1.00 92.06 525 LYS A N 1
ATOM 4156 C CA . LYS A 1 525 ? -18.999 -0.879 23.477 1.00 92.06 525 LYS A CA 1
ATOM 4157 C C . LYS A 1 525 ? -17.664 -1.565 23.772 1.00 92.06 525 LYS A C 1
ATOM 4159 O O . LYS A 1 525 ? -17.695 -2.667 24.335 1.00 92.06 525 LYS A O 1
ATOM 4164 N N . PRO A 1 526 ? -16.528 -0.898 23.506 1.00 89.81 526 PRO A N 1
ATOM 4165 C CA . PRO A 1 526 ? -15.223 -1.440 23.853 1.00 89.81 526 PRO A CA 1
ATOM 4166 C C . PRO A 1 526 ? -15.086 -1.624 25.361 1.00 89.81 526 PRO A C 1
ATOM 4168 O O . PRO A 1 526 ? -15.733 -0.952 26.174 1.00 89.81 526 PRO A O 1
ATOM 4171 N N . LYS A 1 527 ? -14.187 -2.524 25.742 1.00 77.62 527 LYS A N 1
ATOM 4172 C CA . LYS A 1 527 ? -13.661 -2.593 27.108 1.00 77.62 527 LYS A CA 1
ATOM 4173 C C . LYS A 1 527 ? -12.218 -2.108 27.091 1.00 77.62 527 LYS A C 1
ATOM 4175 O O . LYS A 1 527 ? -11.596 -2.082 26.035 1.00 77.62 527 LYS A O 1
ATOM 4180 N N . ASP A 1 528 ? -11.681 -1.738 28.255 1.00 66.19 528 ASP A N 1
ATOM 4181 C CA . ASP A 1 528 ? -10.238 -1.518 28.394 1.00 66.19 528 ASP A CA 1
ATOM 4182 C C . ASP A 1 528 ? -9.527 -2.821 28.017 1.00 66.19 528 ASP A C 1
ATOM 4184 O O . ASP A 1 528 ? -9.476 -3.770 28.807 1.00 66.19 528 ASP A O 1
ATOM 4188 N N . SER A 1 529 ? -9.062 -2.892 26.775 1.00 59.44 529 SER A N 1
ATOM 4189 C CA . SER A 1 529 ? -8.573 -4.128 26.195 1.00 59.44 529 SER A CA 1
ATOM 4190 C C . SER A 1 529 ? -7.191 -4.421 26.773 1.00 59.44 529 SER A C 1
ATOM 4192 O O . SER A 1 529 ? -6.335 -3.548 26.853 1.00 59.44 529 SER A O 1
ATOM 4194 N N . SER A 1 530 ? -6.968 -5.627 27.282 1.00 56.06 530 SER A N 1
ATOM 4195 C CA . SER A 1 530 ? -5.644 -6.039 27.759 1.00 56.06 530 SER A CA 1
ATOM 4196 C C . SER A 1 530 ? -4.861 -6.691 26.624 1.00 56.06 530 SER A C 1
ATOM 4198 O O . SER A 1 530 ? -5.424 -7.557 25.947 1.00 56.06 530 SER A O 1
ATOM 4200 N N . TRP A 1 531 ? -3.568 -6.374 26.492 1.00 56.12 531 TRP A N 1
ATOM 4201 C CA . TRP A 1 531 ? -2.630 -7.163 25.687 1.00 56.12 531 TRP A CA 1
ATOM 4202 C C . TRP A 1 531 ? -2.673 -8.636 26.135 1.00 56.12 531 TRP A C 1
ATOM 4204 O O . TRP A 1 531 ? -2.574 -8.950 27.327 1.00 56.12 531 TRP A O 1
ATOM 4214 N N . ASN A 1 532 ? -2.938 -9.554 25.205 1.00 51.56 532 ASN A N 1
ATOM 4215 C CA . ASN A 1 532 ? -3.308 -10.929 25.540 1.00 51.56 532 ASN A CA 1
ATOM 4216 C C . ASN A 1 532 ? -2.085 -11.866 25.657 1.00 51.56 532 ASN A C 1
ATOM 4218 O O . ASN A 1 532 ? -1.624 -12.412 24.663 1.00 51.56 532 ASN A O 1
ATOM 4222 N N . TRP A 1 533 ? -1.639 -12.155 26.887 1.00 48.94 533 TRP A N 1
ATOM 4223 C CA . TRP A 1 533 ? -0.596 -13.145 27.246 1.00 48.94 533 TRP A CA 1
ATOM 4224 C C . TRP A 1 533 ? -1.033 -14.625 27.138 1.00 48.94 533 TRP A C 1
ATOM 4226 O O . TRP A 1 533 ? -0.577 -15.486 27.900 1.00 48.94 533 TRP A O 1
ATOM 4236 N N . LYS A 1 534 ? -1.946 -14.988 26.230 1.00 44.69 534 LYS A N 1
ATOM 4237 C CA . LYS A 1 534 ? -2.256 -16.412 26.025 1.00 44.69 534 LYS A CA 1
ATOM 4238 C C . LYS A 1 534 ? -1.102 -17.067 25.265 1.00 44.69 534 LYS A C 1
ATOM 4240 O O . LYS A 1 534 ? -1.112 -17.104 24.044 1.00 44.69 534 LYS A O 1
ATOM 4245 N N . LEU A 1 535 ? -0.157 -17.632 26.026 1.00 40.69 535 LEU A N 1
ATOM 4246 C CA . LEU A 1 535 ? 1.045 -18.371 25.599 1.00 40.69 535 LEU A CA 1
ATOM 4247 C C . LEU A 1 535 ? 0.817 -19.452 24.522 1.00 40.69 535 LEU A C 1
ATOM 4249 O O . LEU A 1 535 ? 1.783 -19.969 23.975 1.00 40.69 535 LEU A O 1
ATOM 4253 N N . ILE A 1 536 ? -0.433 -19.823 24.232 1.00 40.75 536 ILE A N 1
ATOM 4254 C CA . ILE A 1 536 ? -0.830 -20.714 23.142 1.00 40.75 536 ILE A CA 1
ATOM 4255 C C . ILE A 1 536 ? -2.245 -20.301 22.710 1.00 40.75 536 ILE A C 1
ATOM 4257 O O . ILE A 1 536 ? -3.207 -20.539 23.443 1.00 40.75 536 ILE A O 1
ATOM 4261 N N . ASP A 1 537 ? -2.397 -19.705 21.530 1.00 44.66 537 ASP A N 1
ATOM 4262 C CA . ASP A 1 537 ? -3.714 -19.435 20.937 1.00 44.66 537 ASP A CA 1
ATOM 4263 C C . ASP A 1 537 ? -3.755 -19.945 19.495 1.00 44.66 537 ASP A C 1
ATOM 4265 O O . ASP A 1 537 ? -3.833 -19.196 18.530 1.00 44.66 537 ASP A O 1
ATOM 4269 N N . THR A 1 538 ? -3.668 -21.267 19.370 1.00 44.09 538 THR A N 1
ATOM 4270 C CA . THR A 1 538 ? -3.741 -22.030 18.116 1.00 44.09 538 THR A CA 1
ATOM 4271 C C . THR A 1 538 ? -5.185 -22.351 17.699 1.00 44.09 538 THR A C 1
ATOM 4273 O O . THR A 1 538 ? -5.439 -23.398 17.105 1.00 44.09 538 THR A O 1
ATOM 4276 N N . LYS A 1 539 ? -6.178 -21.531 18.083 1.00 52.03 539 LYS A N 1
ATOM 4277 C CA . LYS A 1 539 ? -7.586 -21.978 18.140 1.00 52.03 539 LYS A CA 1
ATOM 4278 C C . LYS A 1 539 ? -8.632 -21.152 17.396 1.00 52.03 539 LYS A C 1
ATOM 4280 O O . LYS A 1 539 ? -9.814 -21.460 17.555 1.00 52.03 539 LYS A O 1
ATOM 4285 N N . TRP A 1 540 ? -8.264 -20.201 16.543 1.00 57.22 540 TRP A N 1
ATOM 4286 C CA . TRP A 1 540 ? -9.257 -19.594 15.649 1.00 57.22 540 TRP A CA 1
ATOM 4287 C C . TRP A 1 540 ? -9.246 -20.298 14.297 1.00 57.22 540 TRP A C 1
ATOM 4289 O O . TRP A 1 540 ? -8.315 -20.196 13.505 1.00 57.22 540 TRP A O 1
ATOM 4299 N N . THR A 1 541 ? -10.307 -21.063 14.057 1.00 73.25 541 THR A N 1
ATOM 4300 C CA . THR A 1 541 ? -10.652 -21.552 12.722 1.00 73.25 541 THR A CA 1
ATOM 4301 C C . THR A 1 541 ? -11.441 -20.444 12.044 1.00 73.25 541 THR A C 1
ATOM 4303 O O . THR A 1 541 ? -12.667 -20.437 12.108 1.00 73.25 541 THR A O 1
ATOM 4306 N N . TYR A 1 542 ? -10.745 -19.451 11.481 1.00 88.06 542 TYR A N 1
ATOM 4307 C CA . TYR A 1 542 ? -11.405 -18.449 10.644 1.00 88.06 542 TYR A CA 1
ATOM 4308 C C . TYR A 1 542 ? -12.214 -19.175 9.568 1.00 88.06 542 TYR A C 1
ATOM 4310 O O . TYR A 1 542 ? -11.707 -20.090 8.914 1.00 88.06 542 TYR A O 1
ATOM 4318 N N . ASN A 1 543 ? -13.491 -18.826 9.472 1.00 91.50 543 ASN A N 1
ATOM 4319 C CA . ASN A 1 543 ? -14.469 -19.486 8.614 1.00 91.50 543 ASN A CA 1
ATOM 4320 C C . ASN A 1 543 ? -14.874 -18.619 7.421 1.00 91.50 543 ASN A C 1
ATOM 4322 O O . ASN A 1 543 ? -15.461 -19.143 6.476 1.00 91.50 543 ASN A O 1
ATOM 4326 N N . TYR A 1 544 ? -14.495 -17.339 7.430 1.00 93.56 544 TYR A N 1
ATOM 4327 C CA . TYR A 1 544 ? -14.662 -16.442 6.297 1.00 93.56 544 TYR A CA 1
ATOM 4328 C C . TYR A 1 544 ? -13.369 -15.693 5.970 1.00 93.56 544 TYR A C 1
ATOM 4330 O O . TYR A 1 544 ? -12.533 -15.466 6.845 1.00 93.56 544 TYR A O 1
ATOM 4338 N N . ALA A 1 545 ? -13.242 -15.270 4.718 1.00 93.25 545 ALA A N 1
ATOM 4339 C CA . ALA A 1 545 ? -12.276 -14.272 4.278 1.00 93.25 545 ALA A CA 1
ATOM 4340 C C . ALA A 1 545 ? -13.025 -13.099 3.636 1.00 93.25 545 ALA A C 1
ATOM 4342 O O . ALA A 1 545 ? -13.979 -13.314 2.884 1.00 93.25 545 ALA A O 1
ATOM 4343 N N . ILE A 1 546 ? -12.603 -11.875 3.942 1.00 93.50 546 ILE A N 1
ATOM 4344 C CA . ILE A 1 546 ? -13.046 -10.657 3.266 1.00 93.50 546 ILE A CA 1
ATOM 4345 C C . ILE A 1 546 ? -11.875 -10.174 2.421 1.00 93.50 546 ILE A C 1
ATOM 4347 O O . ILE A 1 546 ? -10.844 -9.806 2.972 1.00 93.50 546 ILE A O 1
ATOM 4351 N N . TYR A 1 547 ? -12.048 -10.205 1.104 1.00 90.88 547 TYR A N 1
ATOM 4352 C CA . TYR A 1 547 ? -11.108 -9.641 0.146 1.00 90.88 547 TYR A CA 1
ATOM 4353 C C . TYR A 1 547 ? -11.490 -8.194 -0.162 1.00 90.88 547 TYR A C 1
ATOM 4355 O O . TYR A 1 547 ? -12.647 -7.911 -0.487 1.00 90.88 547 TYR A O 1
ATOM 4363 N N . GLU A 1 548 ? -10.527 -7.298 -0.047 1.00 86.38 548 GLU A N 1
ATOM 4364 C CA . GLU A 1 548 ? -10.647 -5.848 -0.041 1.00 86.38 548 GLU A CA 1
ATOM 4365 C C . GLU A 1 548 ? -9.998 -5.320 -1.328 1.00 86.38 548 GLU A C 1
ATOM 4367 O O . GLU A 1 548 ? -8.793 -5.113 -1.378 1.00 86.38 548 GLU A O 1
ATOM 4372 N N . ALA A 1 549 ? -10.787 -5.133 -2.392 1.00 72.81 549 ALA A N 1
ATOM 4373 C CA . ALA A 1 549 ? -10.284 -4.641 -3.676 1.00 72.81 549 ALA A CA 1
ATOM 4374 C C . ALA A 1 549 ? -11.002 -3.359 -4.077 1.00 72.81 549 ALA A C 1
ATOM 4376 O O . ALA A 1 549 ? -12.173 -3.365 -4.473 1.00 72.81 549 ALA A O 1
ATOM 4377 N N . GLY A 1 550 ? -10.293 -2.238 -3.955 1.00 65.75 550 GLY A N 1
ATOM 4378 C CA . GLY A 1 550 ? -10.850 -0.938 -4.301 1.00 65.75 550 GLY A CA 1
ATOM 4379 C C . GLY A 1 550 ? -12.148 -0.650 -3.529 1.00 65.75 550 GLY A C 1
ATOM 4380 O O . GLY A 1 550 ? -12.256 -0.819 -2.311 1.00 65.75 550 GLY A O 1
ATOM 4381 N N . GLN A 1 551 ? -13.180 -0.224 -4.250 1.00 65.12 551 GLN A N 1
ATOM 4382 C CA . GLN A 1 551 ? -14.480 0.123 -3.663 1.00 65.12 551 GLN A CA 1
ATOM 4383 C C . GLN A 1 551 ? -15.342 -1.093 -3.282 1.00 65.12 551 GLN A C 1
ATOM 4385 O O . GLN A 1 551 ? -16.423 -0.921 -2.715 1.00 65.12 551 GLN A O 1
ATOM 4390 N N . ASN A 1 552 ? -14.898 -2.313 -3.592 1.00 73.75 552 ASN A N 1
ATOM 4391 C CA . ASN A 1 552 ? -15.671 -3.529 -3.395 1.00 73.75 552 ASN A CA 1
ATOM 4392 C C . ASN A 1 552 ? -15.004 -4.449 -2.365 1.00 73.75 552 ASN A C 1
ATOM 4394 O O . ASN A 1 552 ? -13.793 -4.648 -2.347 1.00 73.75 552 ASN A O 1
ATOM 4398 N N . CYS A 1 553 ? -15.828 -5.076 -1.526 1.00 84.44 553 CYS A N 1
ATOM 4399 C CA . CYS A 1 553 ? -15.396 -6.178 -0.675 1.00 84.44 553 CYS A CA 1
ATOM 4400 C C . CYS A 1 553 ? -16.102 -7.464 -1.105 1.00 84.44 553 CYS A C 1
ATOM 4402 O O . CYS A 1 553 ? -17.317 -7.471 -1.325 1.00 84.44 553 CYS A O 1
ATOM 4404 N N . GLN A 1 554 ? -15.349 -8.557 -1.200 1.00 88.44 554 GLN A N 1
ATOM 4405 C CA . GLN A 1 554 ? -15.869 -9.884 -1.524 1.00 88.44 554 GLN A CA 1
ATOM 4406 C C . GLN A 1 554 ? -15.733 -10.803 -0.311 1.00 88.44 554 GLN A C 1
ATOM 4408 O O . GLN A 1 554 ? -14.681 -10.852 0.317 1.00 88.44 554 GLN A O 1
ATOM 4413 N N . ILE A 1 555 ? -16.800 -11.530 0.023 1.00 90.25 555 ILE A N 1
ATOM 4414 C CA . ILE A 1 555 ? -16.829 -12.440 1.176 1.00 90.25 555 ILE A CA 1
ATOM 4415 C C . ILE A 1 555 ? -16.796 -13.882 0.677 1.00 90.25 555 ILE A C 1
ATOM 4417 O O . ILE A 1 555 ? -17.619 -14.265 -0.161 1.00 90.25 555 ILE A O 1
ATOM 4421 N N . PHE A 1 556 ? -15.892 -14.681 1.240 1.00 87.94 556 PHE A N 1
ATOM 4422 C CA . PHE A 1 556 ? -15.714 -16.093 0.918 1.00 87.94 556 PHE A CA 1
ATOM 4423 C C . PHE A 1 556 ? -15.871 -16.966 2.152 1.00 87.94 556 PHE A C 1
ATOM 4425 O O . PHE A 1 556 ? -15.311 -16.660 3.202 1.00 87.94 556 PHE A O 1
ATOM 4432 N N . ASP A 1 557 ? -16.551 -18.098 1.984 1.00 90.38 557 ASP A N 1
ATOM 4433 C CA . ASP A 1 557 ? -16.498 -19.196 2.943 1.00 90.38 557 ASP A CA 1
ATOM 4434 C C . ASP A 1 557 ? -15.178 -19.954 2.750 1.00 90.38 557 ASP A C 1
ATOM 4436 O O . ASP A 1 557 ? -14.886 -20.463 1.659 1.00 90.38 557 ASP A O 1
ATOM 4440 N N . ILE A 1 558 ? -14.378 -20.058 3.810 1.00 88.56 558 ILE A N 1
ATOM 4441 C CA . ILE A 1 558 ? -13.087 -20.753 3.769 1.00 88.56 558 ILE A CA 1
ATOM 4442 C C . ILE A 1 558 ? -13.152 -22.052 4.570 1.00 88.56 558 ILE A C 1
ATOM 4444 O O . ILE A 1 558 ? -13.672 -22.112 5.681 1.00 88.56 558 ILE A O 1
ATOM 4448 N N . ASN A 1 559 ? -12.628 -23.126 3.982 1.00 84.62 559 ASN A N 1
ATOM 4449 C CA . ASN A 1 559 ? -12.529 -24.430 4.633 1.00 84.62 559 ASN A CA 1
ATOM 4450 C C . ASN A 1 559 ? -11.293 -24.487 5.534 1.00 84.62 559 ASN A C 1
ATOM 4452 O O . ASN A 1 559 ? -11.342 -24.889 6.693 1.00 84.62 559 ASN A O 1
ATOM 4456 N N . THR A 1 560 ? -10.160 -24.094 4.960 1.00 82.12 560 THR A N 1
ATOM 4457 C CA . THR A 1 560 ? -8.871 -24.036 5.637 1.00 82.12 560 THR A CA 1
ATOM 4458 C C . THR A 1 560 ? -8.088 -22.871 5.077 1.00 82.12 560 THR A C 1
ATOM 4460 O O . THR A 1 560 ? -8.214 -22.546 3.898 1.00 82.12 560 THR A O 1
ATOM 4463 N N . TRP A 1 561 ? -7.222 -22.313 5.897 1.00 83.31 561 TRP A N 1
ATOM 4464 C CA . TRP A 1 561 ? -6.264 -21.304 5.493 1.00 83.31 561 TRP A CA 1
ATOM 4465 C C . TRP A 1 561 ? -4.893 -21.702 6.035 1.00 83.31 561 TRP A C 1
ATOM 4467 O O . TRP A 1 561 ? -4.789 -22.526 6.953 1.00 83.31 561 TRP A O 1
ATOM 4477 N N . MET A 1 562 ? -3.848 -21.172 5.426 1.00 77.00 562 MET A N 1
ATOM 4478 C CA . MET A 1 562 ? -2.480 -21.375 5.857 1.00 77.00 562 MET A CA 1
ATOM 4479 C C . MET A 1 562 ? -1.723 -20.085 5.638 1.00 77.00 562 MET A C 1
ATOM 4481 O O . MET A 1 562 ? -1.683 -19.566 4.528 1.00 77.00 562 MET A O 1
ATOM 4485 N N . ASP A 1 563 ? -1.150 -19.603 6.722 1.00 70.81 563 ASP A N 1
ATOM 4486 C CA . ASP A 1 563 ? -0.205 -18.508 6.698 1.00 70.81 563 ASP A CA 1
ATOM 4487 C C . ASP A 1 563 ? 1.082 -18.952 5.988 1.00 70.81 563 ASP A C 1
ATOM 4489 O O . ASP A 1 563 ? 1.606 -20.037 6.273 1.00 70.81 563 ASP A O 1
ATOM 4493 N N . PHE A 1 564 ? 1.516 -18.164 5.015 1.00 62.91 564 PHE A N 1
ATOM 4494 C CA . PHE A 1 564 ? 2.543 -18.473 4.027 1.00 62.91 564 PHE A CA 1
ATOM 4495 C C . PHE A 1 564 ? 3.523 -17.284 3.959 1.00 62.91 564 PHE A C 1
ATOM 4497 O O . PHE A 1 564 ? 3.100 -16.150 4.128 1.00 62.91 564 PHE A O 1
ATOM 4504 N N . SER A 1 565 ? 4.823 -17.529 3.753 1.00 60.50 565 SER A N 1
ATOM 4505 C CA . SER A 1 565 ? 5.875 -16.483 3.785 1.00 60.50 565 SER A CA 1
ATOM 4506 C C . SER A 1 565 ? 5.856 -15.616 5.054 1.00 60.50 565 SER A C 1
ATOM 4508 O O . SER A 1 565 ? 5.526 -14.443 4.998 1.00 60.50 565 SER A O 1
ATOM 4510 N N . ASP A 1 566 ? 6.115 -16.226 6.215 1.00 59.06 566 ASP A N 1
ATOM 4511 C CA . ASP A 1 566 ? 6.322 -15.550 7.510 1.00 59.06 566 ASP A CA 1
ATOM 4512 C C . ASP A 1 566 ? 5.259 -14.538 7.994 1.00 59.06 566 ASP A C 1
ATOM 4514 O O . ASP A 1 566 ? 5.440 -13.974 9.067 1.00 59.06 566 ASP A O 1
ATOM 4518 N N . GLY A 1 567 ? 4.100 -14.458 7.332 1.00 59.62 567 GLY A N 1
ATOM 4519 C CA . GLY A 1 567 ? 2.922 -13.662 7.700 1.00 59.62 567 GLY A CA 1
ATOM 4520 C C . GLY A 1 567 ? 2.535 -12.570 6.691 1.00 59.62 567 GLY A C 1
ATOM 4521 O O . GLY A 1 567 ? 1.565 -11.838 6.886 1.00 59.62 567 GLY A O 1
ATOM 4522 N N . GLU A 1 568 ? 3.175 -12.563 5.536 1.00 69.69 568 GLU A N 1
ATOM 4523 C CA . GLU A 1 568 ? 2.856 -11.629 4.461 1.00 69.69 568 GLU A CA 1
ATOM 4524 C C . GLU A 1 568 ? 1.731 -12.165 3.550 1.00 69.69 568 GLU A C 1
ATOM 4526 O O . GLU A 1 568 ? 0.841 -11.443 3.083 1.00 69.69 568 GLU A O 1
ATOM 4531 N N . GLN A 1 569 ? 1.721 -13.487 3.333 1.00 76.56 569 GLN A N 1
ATOM 4532 C CA . GLN A 1 569 ? 0.838 -14.159 2.383 1.00 76.56 569 GLN A CA 1
ATOM 4533 C C . GLN A 1 569 ? -0.110 -15.141 3.077 1.00 76.56 569 GLN A C 1
ATOM 4535 O O . GLN A 1 569 ? 0.251 -15.905 3.969 1.00 76.56 569 GLN A O 1
ATOM 4540 N N . VAL A 1 570 ? -1.348 -15.214 2.603 1.00 80.31 570 VAL A N 1
ATOM 4541 C CA . VAL A 1 570 ? -2.337 -16.189 3.049 1.00 80.31 570 VAL A CA 1
ATOM 4542 C C . VAL A 1 570 ? -2.765 -17.095 1.912 1.00 80.31 570 VAL A C 1
ATOM 4544 O O . VAL A 1 570 ? -3.296 -16.686 0.880 1.00 80.31 570 VAL A O 1
ATOM 4547 N N . GLN A 1 571 ? -2.594 -18.392 2.134 1.00 82.56 571 GLN A N 1
ATOM 4548 C CA . GLN A 1 571 ? -3.183 -19.408 1.289 1.00 82.56 571 GLN A CA 1
ATOM 4549 C C . GLN A 1 571 ? -4.583 -19.749 1.797 1.00 82.56 571 GLN A C 1
ATOM 4551 O O . GLN A 1 571 ? -4.753 -20.374 2.844 1.00 82.56 571 GLN A O 1
ATOM 4556 N N . LEU A 1 572 ? -5.597 -19.421 1.007 1.00 86.06 572 LEU A N 1
ATOM 4557 C CA . LEU A 1 572 ? -6.990 -19.774 1.245 1.00 86.06 572 LEU A CA 1
ATOM 4558 C C . LEU A 1 572 ? -7.363 -21.034 0.477 1.00 86.06 572 LEU A C 1
ATOM 4560 O O . LEU A 1 572 ? -7.025 -21.191 -0.698 1.00 86.06 572 LEU A O 1
ATOM 4564 N N . LYS A 1 573 ? -8.129 -21.913 1.120 1.00 85.25 573 LYS A N 1
ATOM 4565 C CA . LYS A 1 573 ? -8.831 -23.015 0.466 1.00 85.25 573 LYS A CA 1
ATOM 4566 C C . LYS A 1 573 ? -10.330 -22.845 0.673 1.00 85.25 573 LYS A C 1
ATOM 4568 O O . LYS A 1 573 ? -10.822 -22.940 1.801 1.00 85.25 573 LYS A O 1
ATOM 4573 N N . PHE A 1 574 ? -11.052 -22.659 -0.423 1.00 86.38 574 PHE A N 1
ATOM 4574 C CA . PHE A 1 574 ? -12.505 -22.543 -0.422 1.00 86.38 574 PHE A CA 1
ATOM 4575 C C . PHE A 1 574 ? -13.172 -23.913 -0.231 1.00 86.38 574 PHE A C 1
ATOM 4577 O O . PHE A 1 574 ? -12.531 -24.973 -0.286 1.00 86.38 574 PHE A O 1
ATOM 4584 N N . LEU A 1 575 ? -14.484 -23.903 0.010 1.00 82.06 575 LEU A N 1
ATOM 4585 C CA . LEU A 1 575 ? -15.269 -25.117 0.269 1.00 82.06 575 LEU A CA 1
ATOM 4586 C C . LEU A 1 575 ? -15.271 -26.119 -0.900 1.00 82.06 575 LEU A C 1
ATOM 4588 O O . LEU A 1 575 ? -15.443 -27.317 -0.676 1.00 82.06 575 LEU A O 1
ATOM 4592 N N . ASP A 1 576 ? -15.034 -25.667 -2.130 1.00 76.62 576 ASP A N 1
ATOM 4593 C CA . ASP A 1 576 ? -15.114 -26.481 -3.347 1.00 76.62 576 ASP A CA 1
ATOM 4594 C C . ASP A 1 576 ? -13.755 -26.919 -3.918 1.00 76.62 576 ASP A C 1
ATOM 4596 O O . ASP A 1 576 ? -13.662 -27.360 -5.059 1.00 76.62 576 ASP A O 1
ATOM 4600 N N . ASN A 1 577 ? -12.707 -26.895 -3.091 1.00 72.31 577 ASN A N 1
ATOM 4601 C CA . ASN A 1 577 ? -11.340 -27.315 -3.424 1.00 72.31 577 ASN A CA 1
ATOM 4602 C C . ASN A 1 577 ? -10.580 -26.436 -4.429 1.00 72.31 577 ASN A C 1
ATOM 4604 O O . ASN A 1 577 ? -9.436 -26.785 -4.749 1.00 72.31 577 ASN A O 1
ATOM 4608 N N . ARG A 1 578 ? -11.135 -25.298 -4.857 1.00 82.75 578 ARG A N 1
ATOM 4609 C CA . ARG A 1 578 ? -10.318 -24.185 -5.351 1.00 82.75 578 ARG A CA 1
ATOM 4610 C C . ARG A 1 578 ? -9.663 -23.467 -4.178 1.00 82.75 578 ARG A C 1
ATOM 4612 O O . ARG A 1 578 ? -10.159 -23.493 -3.049 1.00 82.75 578 ARG A O 1
ATOM 4619 N N . GLY A 1 579 ? -8.543 -22.823 -4.448 1.00 83.88 579 GLY A N 1
ATOM 4620 C CA . GLY A 1 579 ? -7.969 -21.873 -3.522 1.00 83.88 579 GLY A CA 1
ATOM 4621 C C . GLY A 1 579 ? -7.260 -20.729 -4.218 1.00 83.88 579 GLY A C 1
ATOM 4622 O O . GLY A 1 579 ? -7.229 -20.635 -5.450 1.00 83.88 579 GLY A O 1
ATOM 4623 N N . MET A 1 580 ? -6.740 -19.854 -3.375 1.00 87.06 580 MET A N 1
ATOM 4624 C CA . MET A 1 580 ? -6.106 -18.599 -3.732 1.00 87.06 580 MET A CA 1
ATOM 4625 C C . MET A 1 580 ? -4.929 -18.391 -2.787 1.00 87.06 580 MET A C 1
ATOM 4627 O O . MET A 1 580 ? -5.048 -18.662 -1.593 1.00 87.06 580 MET A O 1
ATOM 4631 N N . LEU A 1 581 ? -3.799 -17.973 -3.327 1.00 86.19 581 LEU A N 1
ATOM 4632 C CA . LEU A 1 581 ? -2.699 -17.390 -2.585 1.00 86.19 581 LEU A CA 1
ATOM 4633 C C . LEU A 1 581 ? -2.800 -15.878 -2.788 1.00 86.19 581 LEU A C 1
ATOM 4635 O O . LEU A 1 581 ? -2.875 -15.434 -3.935 1.00 86.19 581 LEU A O 1
ATOM 4639 N N . THR A 1 582 ? -2.906 -15.150 -1.681 1.00 86.44 582 THR A N 1
ATOM 4640 C CA . THR A 1 582 ? -3.164 -13.705 -1.631 1.00 86.44 582 THR A CA 1
ATOM 4641 C C . THR A 1 582 ? -2.400 -13.054 -0.482 1.00 86.44 582 THR A C 1
ATOM 4643 O O . THR A 1 582 ? -1.831 -13.772 0.335 1.00 86.44 582 THR A O 1
ATOM 4646 N N . SER A 1 583 ? -2.396 -11.726 -0.387 1.00 85.56 583 SER A N 1
ATOM 4647 C CA . SER A 1 583 ? -1.794 -10.975 0.723 1.00 85.56 583 SER A CA 1
ATOM 4648 C C . SER A 1 583 ? -2.802 -10.659 1.838 1.00 85.56 583 SER A C 1
ATOM 4650 O O . SER A 1 583 ? -3.998 -10.464 1.584 1.00 85.56 583 SER A O 1
ATOM 4652 N N . TYR A 1 584 ? -2.321 -10.554 3.082 1.00 84.56 584 TYR A N 1
ATOM 4653 C CA . TYR A 1 584 ? -3.119 -10.035 4.203 1.00 84.56 584 TYR A CA 1
ATOM 4654 C C . TYR A 1 584 ? -3.435 -8.542 4.100 1.00 84.56 584 TYR A C 1
ATOM 4656 O O . TYR A 1 584 ? -4.380 -8.091 4.753 1.00 84.56 584 TYR A O 1
ATOM 4664 N N . ILE A 1 585 ? -2.714 -7.776 3.272 1.00 84.38 585 ILE A N 1
ATOM 4665 C CA . ILE A 1 585 ? -3.080 -6.382 2.985 1.00 84.38 585 ILE A CA 1
ATOM 4666 C C . ILE A 1 585 ? -4.484 -6.322 2.400 1.00 84.38 585 ILE A C 1
ATOM 4668 O O . ILE A 1 585 ? -5.321 -5.558 2.880 1.00 84.38 585 ILE A O 1
ATOM 4672 N N . ASN A 1 586 ? -4.760 -7.183 1.422 1.00 86.69 586 ASN A N 1
ATOM 4673 C CA . ASN A 1 586 ? -6.045 -7.217 0.734 1.00 86.69 586 ASN A CA 1
ATOM 4674 C C . ASN A 1 586 ? -7.029 -8.201 1.366 1.00 86.69 586 ASN A C 1
ATOM 4676 O O . ASN A 1 586 ? -8.169 -8.283 0.922 1.00 86.69 586 ASN A O 1
ATOM 4680 N N . THR A 1 587 ? -6.622 -8.989 2.365 1.00 91.25 587 THR A N 1
ATOM 4681 C CA . THR A 1 587 ? -7.454 -10.073 2.897 1.00 91.25 587 THR A CA 1
ATOM 4682 C C . THR A 1 587 ? -7.509 -10.068 4.417 1.00 91.25 587 THR A C 1
ATOM 4684 O O . THR A 1 587 ? -6.537 -10.388 5.095 1.00 91.25 587 THR A O 1
ATOM 4687 N N . SER A 1 588 ? -8.706 -9.845 4.960 1.00 93.62 588 SER A N 1
ATOM 4688 C CA . SER A 1 588 ? -8.990 -10.059 6.381 1.00 93.62 588 SER A CA 1
ATOM 4689 C C . SER A 1 588 ? -9.625 -11.437 6.608 1.00 93.62 588 SER A C 1
ATOM 4691 O O . SER A 1 588 ? -10.615 -11.784 5.956 1.00 93.62 588 SER A O 1
ATOM 4693 N N . LEU A 1 589 ? -9.124 -12.221 7.569 1.00 93.50 589 LEU A N 1
ATOM 4694 C CA . LEU A 1 589 ? -9.770 -13.477 7.977 1.00 93.50 589 LEU A CA 1
ATOM 4695 C C . LEU A 1 589 ? -10.724 -13.234 9.137 1.00 93.50 589 LEU A C 1
ATOM 4697 O O . LEU A 1 589 ? -10.375 -12.594 10.127 1.00 93.50 589 LEU A O 1
ATOM 4701 N N . ILE A 1 590 ? -11.928 -13.791 9.047 1.00 95.06 590 ILE A N 1
ATOM 4702 C CA . ILE A 1 590 ? -12.987 -13.564 10.025 1.00 95.06 590 ILE A CA 1
ATOM 4703 C C . ILE A 1 590 ? -13.426 -14.891 10.624 1.00 95.06 590 ILE A C 1
ATOM 4705 O O . ILE A 1 590 ? -13.757 -15.849 9.924 1.00 95.06 590 ILE A O 1
ATOM 4709 N N . TYR A 1 591 ? -13.442 -14.933 11.951 1.00 93.25 591 TYR A N 1
ATOM 4710 C CA . TYR A 1 591 ? -14.208 -15.903 12.702 1.00 93.25 591 TYR A CA 1
ATOM 4711 C C . TYR A 1 591 ? -15.484 -15.212 13.152 1.00 93.25 591 TYR A C 1
ATOM 4713 O O . TYR A 1 591 ? -15.429 -14.230 13.891 1.00 93.25 591 TYR A O 1
ATOM 4721 N N . ALA A 1 592 ? -16.629 -15.740 12.740 1.00 92.00 592 ALA A N 1
ATOM 4722 C CA . ALA A 1 592 ? -17.919 -15.313 13.257 1.00 92.00 592 ALA A CA 1
ATOM 4723 C C . ALA A 1 592 ? -18.889 -16.494 13.296 1.00 92.00 592 ALA A C 1
ATOM 4725 O O . ALA A 1 592 ? -18.968 -17.291 12.358 1.00 92.00 592 ALA A O 1
ATOM 4726 N N . LYS A 1 593 ? -19.673 -16.598 14.374 1.00 88.06 593 LYS A N 1
ATOM 4727 C CA . LYS A 1 593 ? -20.795 -17.554 14.438 1.00 88.06 593 LYS A CA 1
ATOM 4728 C C . LYS A 1 593 ? -21.998 -17.099 13.610 1.00 88.06 593 LYS A C 1
ATOM 4730 O O . LYS A 1 593 ? -22.777 -17.931 13.157 1.00 88.06 593 LYS A O 1
ATOM 4735 N N . ASP A 1 594 ? -22.153 -15.786 13.462 1.00 89.44 594 ASP A N 1
ATOM 4736 C CA . ASP A 1 594 ? -23.255 -15.134 12.765 1.00 89.44 594 ASP A CA 1
ATOM 4737 C C . ASP A 1 594 ? -22.739 -14.497 11.474 1.00 89.44 594 ASP A C 1
ATOM 4739 O O . ASP A 1 594 ? -21.980 -13.528 11.497 1.00 89.44 594 ASP A O 1
ATOM 4743 N N . GLU A 1 595 ? -23.169 -15.055 10.348 1.00 89.50 595 GLU A N 1
ATOM 4744 C CA . GLU A 1 595 ? -22.802 -14.605 9.006 1.00 89.50 595 GLU A CA 1
ATOM 4745 C C . GLU A 1 595 ? -23.199 -13.141 8.750 1.00 89.50 595 GLU A C 1
ATOM 4747 O O . GLU A 1 595 ? -22.499 -12.425 8.036 1.00 89.50 595 GLU A O 1
ATOM 4752 N N . SER A 1 596 ? -24.272 -12.650 9.381 1.00 91.38 596 SER A N 1
ATOM 4753 C CA . SER A 1 596 ? -24.712 -11.263 9.196 1.00 91.38 596 SER A CA 1
ATOM 4754 C C . SER A 1 596 ? -23.681 -10.244 9.689 1.00 91.38 596 SER A C 1
ATOM 4756 O O . SER A 1 596 ? -23.579 -9.149 9.136 1.00 91.38 596 SER A O 1
ATOM 4758 N N . LYS A 1 597 ? -22.857 -10.617 10.676 1.00 93.00 597 LYS A N 1
ATOM 4759 C CA . LYS A 1 597 ? -21.760 -9.779 11.175 1.00 93.00 597 LYS A CA 1
ATOM 4760 C C . LYS A 1 597 ? -20.629 -9.656 10.159 1.00 93.00 597 LYS A C 1
ATOM 4762 O O . LYS A 1 597 ? -20.059 -8.578 10.024 1.00 93.00 597 LYS A O 1
ATOM 4767 N N . VAL A 1 598 ? -20.350 -10.723 9.411 1.00 94.19 598 VAL A N 1
ATOM 4768 C CA . VAL A 1 598 ? -19.356 -10.721 8.326 1.00 94.19 598 VAL A CA 1
ATOM 4769 C C . VAL A 1 598 ? -19.823 -9.816 7.189 1.00 94.19 598 VAL A C 1
ATOM 4771 O O . VAL A 1 598 ? -19.052 -9.003 6.688 1.00 94.19 598 VAL A O 1
ATOM 4774 N N . GLU A 1 599 ? -21.111 -9.881 6.837 1.00 92.12 599 GLU A N 1
ATOM 4775 C CA . GLU A 1 599 ? -21.705 -8.974 5.849 1.00 92.12 599 GLU A CA 1
ATOM 4776 C C . GLU A 1 599 ? -21.631 -7.508 6.299 1.00 92.12 599 GLU A C 1
ATOM 4778 O O . GLU A 1 599 ? -21.331 -6.636 5.488 1.00 92.12 599 GLU A O 1
ATOM 4783 N N . ILE A 1 600 ? -21.872 -7.216 7.581 1.00 93.56 600 ILE A N 1
ATOM 4784 C CA . ILE A 1 600 ? -21.737 -5.856 8.123 1.00 93.56 600 ILE A CA 1
ATOM 4785 C C . ILE A 1 600 ? -20.286 -5.369 8.047 1.00 93.56 600 ILE A C 1
ATOM 4787 O O . ILE A 1 600 ? -20.075 -4.227 7.642 1.00 93.56 600 ILE A O 1
ATOM 4791 N N . LEU A 1 601 ? -19.308 -6.213 8.395 1.00 94.81 601 LEU A N 1
ATOM 4792 C CA . LEU A 1 601 ? -17.885 -5.877 8.268 1.00 94.81 601 LEU A CA 1
ATOM 4793 C C . LEU A 1 601 ? -17.525 -5.566 6.814 1.00 94.81 601 LEU A C 1
ATOM 4795 O O . LEU A 1 601 ? -16.987 -4.497 6.552 1.00 94.81 601 LEU A O 1
ATOM 4799 N N . GLY A 1 602 ? -17.923 -6.419 5.863 1.00 92.25 602 GLY A N 1
ATOM 4800 C CA . GLY A 1 602 ? -17.688 -6.179 4.435 1.00 92.25 602 GLY A CA 1
ATOM 4801 C C . GLY A 1 602 ? -18.299 -4.862 3.933 1.00 92.25 602 GLY A C 1
ATOM 4802 O O . GLY A 1 602 ? -17.636 -4.113 3.220 1.00 92.25 602 GLY A O 1
ATOM 4803 N N . LYS A 1 603 ? -19.533 -4.517 4.348 1.00 90.81 603 LYS A N 1
ATOM 4804 C CA . LYS A 1 603 ? -20.136 -3.203 4.023 1.00 90.81 603 LYS A CA 1
ATOM 4805 C C . LYS A 1 603 ? -19.322 -2.061 4.599 1.00 90.81 603 LYS A C 1
ATOM 4807 O O . LYS A 1 603 ? -19.013 -1.123 3.872 1.00 90.81 603 LYS A O 1
ATOM 4812 N N . ALA A 1 604 ? -18.994 -2.142 5.885 1.00 92.81 604 ALA A N 1
ATOM 4813 C CA . ALA A 1 604 ? -18.283 -1.083 6.582 1.00 92.81 604 ALA A CA 1
ATOM 4814 C C . ALA A 1 604 ? -16.906 -0.828 5.952 1.00 92.81 604 ALA A C 1
ATOM 4816 O O . ALA A 1 604 ? -16.568 0.315 5.662 1.00 92.81 604 ALA A O 1
ATOM 4817 N N . PHE A 1 605 ? -16.176 -1.899 5.637 1.00 92.56 605 PHE A N 1
ATOM 4818 C CA . PHE A 1 605 ? -14.873 -1.862 4.972 1.00 92.56 605 PHE A CA 1
ATOM 4819 C C . PHE A 1 605 ? -14.946 -1.158 3.609 1.00 92.56 605 PHE A C 1
ATOM 4821 O O . PHE A 1 605 ? -14.131 -0.291 3.317 1.00 92.56 605 PHE A O 1
ATOM 4828 N N . SER A 1 606 ? -15.996 -1.424 2.826 1.00 88.12 606 SER A N 1
ATOM 4829 C CA . SER A 1 606 ? -16.269 -0.718 1.561 1.00 88.12 606 SER A CA 1
ATOM 4830 C C . SER A 1 606 ? -16.889 0.689 1.706 1.00 88.12 606 SER A C 1
ATOM 4832 O O . SER A 1 606 ? -17.281 1.292 0.709 1.00 88.12 606 SER A O 1
ATOM 4834 N N . GLY A 1 607 ? -17.042 1.221 2.925 1.00 87.06 607 GLY A N 1
ATOM 4835 C CA . GLY A 1 607 ? -17.662 2.533 3.168 1.00 87.06 607 GLY A CA 1
ATOM 4836 C C . GLY A 1 607 ? -19.183 2.580 2.951 1.00 87.06 607 GLY A C 1
ATOM 4837 O O . GLY A 1 607 ? -19.776 3.655 2.845 1.00 87.06 607 GLY A O 1
ATOM 4838 N N . GLN A 1 608 ? -19.855 1.428 2.874 1.00 86.19 608 GLN A N 1
ATOM 4839 C CA . GLN A 1 608 ? -21.298 1.356 2.656 1.00 86.19 608 GLN A CA 1
ATOM 4840 C C . GLN A 1 608 ? -22.084 1.541 3.958 1.00 86.19 608 GLN A C 1
ATOM 4842 O O . GLN A 1 608 ? -21.803 0.923 4.987 1.00 86.19 608 GLN A O 1
ATOM 4847 N N . ASN A 1 609 ? -23.159 2.333 3.892 1.00 72.94 609 ASN A N 1
ATOM 4848 C CA . ASN A 1 609 ? -24.076 2.509 5.014 1.00 72.94 609 ASN A CA 1
ATOM 4849 C C . ASN A 1 609 ? -24.658 1.163 5.483 1.00 72.94 609 ASN A C 1
ATOM 4851 O O . ASN A 1 609 ? -25.291 0.426 4.729 1.00 72.94 609 ASN A O 1
ATOM 4855 N N . ILE A 1 610 ? -24.537 0.887 6.783 1.00 71.62 610 ILE A N 1
ATOM 4856 C CA . ILE A 1 610 ? -25.032 -0.351 7.417 1.00 71.62 610 ILE A CA 1
ATOM 4857 C C . ILE A 1 610 ? -26.568 -0.449 7.341 1.00 71.62 610 ILE A C 1
ATOM 4859 O O . ILE A 1 610 ? -27.152 -1.532 7.419 1.00 71.62 610 ILE A O 1
ATOM 4863 N N . LYS A 1 611 ? -27.246 0.685 7.127 1.00 52.56 611 LYS A N 1
ATOM 4864 C CA . LYS A 1 611 ? -28.679 0.751 6.841 1.00 52.56 611 LYS A CA 1
ATOM 4865 C C . LYS A 1 611 ? -28.882 0.857 5.325 1.00 52.56 611 LYS A C 1
ATOM 4867 O O . LYS A 1 611 ? -28.739 1.935 4.765 1.00 52.56 611 LYS A O 1
ATOM 4872 N N . THR A 1 612 ? -29.293 -0.260 4.718 1.00 33.00 612 THR A N 1
ATOM 4873 C CA . THR A 1 612 ? -29.733 -0.473 3.316 1.00 33.00 612 THR A CA 1
ATOM 4874 C C . THR A 1 612 ? -28.652 -0.562 2.224 1.00 33.00 612 THR A C 1
ATOM 4876 O O . THR A 1 612 ? -27.908 0.377 1.991 1.00 33.00 612 THR A O 1
ATOM 4879 N N . GLY A 1 613 ? -28.632 -1.706 1.519 1.00 38.09 613 GLY A N 1
ATOM 4880 C CA . GLY A 1 613 ? -27.751 -2.021 0.380 1.00 38.09 613 GLY A CA 1
ATOM 4881 C C . GLY A 1 613 ? -27.150 -3.428 0.490 1.00 38.09 613 GLY A C 1
ATOM 4882 O O . GLY A 1 613 ? -26.837 -3.869 1.594 1.00 38.09 613 GLY A O 1
ATOM 4883 N N . SER A 1 614 ? -27.064 -4.180 -0.607 1.00 35.22 614 SER A N 1
ATOM 4884 C CA . SER A 1 614 ? -26.498 -5.539 -0.663 1.00 35.22 614 SER A CA 1
ATOM 4885 C C . SER A 1 614 ? -24.965 -5.508 -0.688 1.00 35.22 614 SER A C 1
ATOM 4887 O O . SER A 1 614 ? -24.410 -4.864 -1.570 1.00 35.22 614 SER A O 1
ATOM 4889 N N . VAL A 1 615 ? -24.288 -6.265 0.190 1.00 42.69 615 VAL A N 1
ATOM 4890 C CA . VAL A 1 615 ? -22.938 -6.764 -0.155 1.00 42.69 615 VAL A CA 1
ATOM 4891 C C . VAL A 1 615 ? -23.135 -7.773 -1.269 1.00 42.69 615 VAL A C 1
ATOM 4893 O O . VAL A 1 615 ? -24.066 -8.583 -1.190 1.00 42.69 615 VAL A O 1
ATOM 4896 N N . TYR A 1 616 ? -22.273 -7.756 -2.282 1.00 43.47 616 TYR A N 1
ATOM 4897 C CA . TYR A 1 616 ? -22.185 -8.864 -3.222 1.00 43.47 616 TYR A CA 1
ATOM 4898 C C . TYR A 1 616 ? -21.655 -10.086 -2.484 1.00 43.47 616 TYR A C 1
ATOM 4900 O O . TYR A 1 616 ? -20.461 -10.357 -2.403 1.00 43.47 616 TYR A O 1
ATOM 4908 N N . LYS A 1 617 ? -22.585 -10.825 -1.894 1.00 42.56 617 LYS A N 1
ATOM 4909 C CA . LYS A 1 617 ? -22.317 -12.151 -1.385 1.00 42.56 617 LYS A CA 1
ATOM 4910 C C . LYS A 1 617 ? -22.039 -13.029 -2.588 1.00 42.56 617 LYS A C 1
ATOM 4912 O O . LYS A 1 617 ? -22.916 -13.204 -3.436 1.00 42.56 617 LYS A O 1
ATOM 4917 N N . TYR A 1 618 ? -20.844 -13.595 -2.658 1.00 42.22 618 TYR A N 1
ATOM 4918 C CA . TYR A 1 618 ? -20.522 -14.559 -3.694 1.00 42.22 618 TYR A CA 1
ATOM 4919 C C . TYR A 1 618 ? -21.150 -15.916 -3.337 1.00 42.22 618 TYR A C 1
ATOM 4921 O O . TYR A 1 618 ? -20.483 -16.878 -2.972 1.00 42.22 618 TYR A O 1
ATOM 4929 N N . ARG A 1 619 ? -22.484 -15.985 -3.396 1.00 40.22 619 ARG A N 1
ATOM 4930 C CA . ARG A 1 619 ? -23.233 -17.236 -3.505 1.00 40.22 619 ARG A CA 1
ATOM 4931 C C . ARG A 1 619 ? -23.766 -17.276 -4.923 1.00 40.22 619 ARG A C 1
ATOM 4933 O O . ARG A 1 619 ? -24.613 -16.452 -5.268 1.00 40.22 619 ARG A O 1
ATOM 4940 N N . SER A 1 620 ? -23.299 -18.216 -5.743 1.00 32.66 620 SER A N 1
ATOM 4941 C CA . SER A 1 620 ? -24.022 -18.486 -6.978 1.00 32.66 620 SER A CA 1
ATOM 4942 C C . SER A 1 620 ? -25.440 -18.928 -6.595 1.00 32.66 620 SER A C 1
ATOM 4944 O O . SER A 1 620 ? -25.670 -19.897 -5.868 1.00 32.66 620 SER A O 1
ATOM 4946 N N . LEU A 1 621 ? -26.422 -18.140 -7.021 1.00 29.64 621 LEU A N 1
ATOM 4947 C CA . LEU A 1 621 ? -27.766 -18.647 -7.228 1.00 29.64 621 LEU A CA 1
ATOM 4948 C C . LEU A 1 621 ? -27.687 -19.519 -8.480 1.00 29.64 621 LEU A C 1
ATOM 4950 O O . LEU A 1 621 ? -27.336 -18.984 -9.528 1.00 29.64 621 LEU A O 1
ATOM 4954 N N . ASN A 1 622 ? -27.924 -20.827 -8.314 1.00 26.62 622 ASN A N 1
ATOM 4955 C CA . ASN A 1 622 ? -28.456 -21.843 -9.254 1.00 26.62 622 ASN A CA 1
ATOM 4956 C C . ASN A 1 622 ? -28.045 -23.219 -8.678 1.00 26.62 622 ASN A C 1
ATOM 4958 O O . ASN A 1 622 ? -26.869 -23.430 -8.414 1.00 26.62 622 ASN A O 1
ATOM 4962 N N . LYS A 1 623 ? -28.892 -24.183 -8.288 1.00 27.28 623 LYS A N 1
ATOM 4963 C CA . LYS A 1 623 ? -30.086 -24.771 -8.925 1.00 27.28 623 LYS A CA 1
ATOM 4964 C C . LYS A 1 623 ? -29.995 -24.966 -10.427 1.00 27.28 623 LYS A C 1
ATOM 4966 O O . LYS A 1 623 ? -30.065 -23.951 -11.145 1.00 27.28 623 LYS A O 1
#

Radius of gyration: 24.86 Å; chains: 1; bounding box: 71×77×57 Å

Sequence (623 aa):
MKKIFVKVDEDIIKKILKRGSTLVVATAITMTLSGCNREIIDTKYGLDTGLTIGDDTAIIFEIENWKDYEGEQYQLKTPQGLVMLSSSFDTELFYGHSDTYSVKSFASNAISNLGELHYLGLISDKDKRFNYQIIDTHWKYNKATIFNKNKALVANIVKWRSYQGEQFQIVTEDGMVMLPSSYNAKLFYDLQSPIKAEDFAKKYVGSDGQVHVYGEEISVGNFNYDILDLNYVFNKIIIFKDETAVVLPIDNWTDYEGEQLQVSVHNGPLLLTAAYDSILINDTKSQNKAITIAKMLSDNVFDYSLGFPDTKGFLNKVLLDLEYGFNNAIISNNNSATAISIDKWCDYKGEQLQITLPTGDVILTSSLFLDLLNGGSEKINASTLACDYATGKVIDKAQNVTNKALFNCQILDLNYKFKYALKLINGNVTILPLYRWKDYYNSNGYKSAHCSVRADGTKIYKILSEEPSPNCEQLQLELSDQETVVLASSYNTVLVDNITPIEEIAEMFRGENGTIINLESVFGKPKDSSWNWKLIDTKWTYNYAIYEAGQNCQIFDINTWMDFSDGEQVQLKFLDNRGMLTSYINTSLIYAKDESKVEILGKAFSGQNIKTGSVYKYRSLNK

Foldseek 3Di:
DDDDDDDDDVVVVVVCPPDDCPVVVVVVVVLVCPPQWDKDFDPPFFFFWKWFAFQQEIEIAGFPAWIHTFQQWMFTAGPQGKTKIAGLAGMWTWTDDDPQDDPVVVRCQLHDVPGYYHYDDDRDPDDGHGHPDPDDPPQFFQWKWFAAALFIEIAGFPAWADDLSFWIWTAGPLGKTKIAGRNRMMTIDPLSGPDDPQNVSDRRSDDPGYYHYHHDHDNTTYHHPSDDDQDDFFQWKWFAQRQFIEIFGFQAWEDQSQFWIFTHTDLFWTKIATSNRMMGIDCPSGPDDPVVVRVSHHVHYHYPCPPPDRHRHHYDPCVDFQPFAFQWKWFGAAQAIEIAGFPAWADDPRFWIWTAHPLRKIKIAGSNGMMTTFDTDPCYDRQNVRVRSHPAYYHYHYDPDDGDGRGHPPPDDLFQQFQWKWFAARLATETFGAQAKEQDFPQVPDQPFDWDADPVRDTDTDRDSDDGDGDQQWMWTQGLQNQKIKIAGRNGMMTIDDPDPVVVVSVNSGHRPYYYHYCCVPRNHTDRYGHDPPVDDPDDPQQWKWFRRHLAIEIAGFPHKDQDSSRQWIWTAGPRRMIMIHGSNRMMGMRHPDVVVVQLVRCSSSRHDSPDDGRPHSDDDDD